Protein AF-0000000085146711 (afdb_homodimer)

Sequence (654 aa):
MSALVTLNNGLKMPLVGLGCWKIPTSTCAQQIYDAIKVGYRLFDGATDYGNEKEVGQGIKRAIDEGLVKREDLFIVSKLWNNFHHPDHVKLNLQRNLKDLGLDYVDLYYIHFPIAFKFVSPDERYPPGMYTGKEDEAKGILTEENVPLIDTYRAMEKLVDEGLIKSIGISNYNGGLVADTLRGCRIKPVALQIEHHPYLTQEKLLEYCKIHDVQVVAYSSFGPQSFVDCGQEMAKNTPPLFDHPTIKKIADKYEAVTTSQVLLRWATQRGVAIIPKSSKKERLLENLTIDQKVTLAEEDLREISALNQNLRFNDPWDWNNSKFPIFQMSALVTLNNGLKMPLVGLGCWKIPTSTCAQQIYDAIKVGYRLFDGATDYGNEKEVGQGIKRAIDEGLVKREDLFIVSKLWNNFHHPDHVKLNLQRNLKDLGLDYVDLYYIHFPIAFKFVSPDERYPPGMYTGKEDEAKGILTEENVPLIDTYRAMEKLVDEGLIKSIGISNYNGGLVADTLRGCRIKPVALQIEHHPYLTQEKLLEYCKIHDVQVVAYSSFGPQSFVDCGQEMAKNTPPLFDHPTIKKIADKYEAVTTSQVLLRWATQRGVAIIPKSSKKERLLENLTIDQKVTLAEEDLREISALNQNLRFNDPWDWNNSKFPIFQ

Solvent-accessible surface area (backbone atoms only — not comparable to full-atom values): 34133 Å² total; per-residue (Å²): 118,44,60,69,41,72,37,71,84,65,52,74,40,57,35,44,29,37,33,45,71,80,48,52,61,91,50,27,24,60,51,43,30,52,39,45,72,72,52,52,40,26,42,42,47,32,50,63,56,65,33,44,45,29,42,18,50,8,50,49,52,34,38,75,70,64,76,43,54,76,86,65,45,42,40,31,36,28,45,46,33,42,28,36,48,55,86,31,41,61,56,52,49,52,51,50,30,60,38,29,72,45,81,52,35,47,31,40,23,39,50,46,86,50,31,32,23,68,59,55,66,87,77,39,71,52,54,65,98,48,38,48,72,70,32,52,76,70,43,36,63,48,65,36,76,43,24,63,64,55,28,49,55,44,49,50,51,36,39,74,70,54,43,24,71,39,45,27,39,18,60,61,32,24,38,52,48,52,36,44,63,21,55,49,90,69,74,50,33,31,40,37,34,81,33,21,47,40,22,59,59,60,69,43,52,52,46,28,56,76,68,46,25,44,43,31,29,38,51,53,61,42,36,65,72,34,38,83,74,66,37,64,67,30,67,72,42,82,48,54,67,71,30,66,69,43,42,55,55,19,68,74,42,85,94,45,46,35,64,54,47,48,54,39,53,40,44,77,69,66,30,22,39,31,63,71,71,91,44,67,70,56,45,49,50,61,42,42,37,77,79,70,52,81,80,51,71,67,54,49,52,57,46,53,67,51,44,65,73,58,73,84,91,48,55,44,72,43,50,82,47,47,43,40,47,91,65,117,47,59,69,42,73,38,71,85,65,52,75,40,55,34,46,29,36,33,46,73,83,47,52,62,91,49,26,22,60,50,43,32,51,39,45,72,73,52,54,40,26,41,41,46,33,50,65,56,66,33,45,46,28,40,19,51,8,51,49,51,34,39,75,71,63,76,45,55,76,87,66,47,42,39,31,38,29,46,46,33,42,28,36,46,55,85,30,41,62,57,52,49,51,50,51,29,60,38,29,70,44,81,52,34,48,32,39,22,40,50,47,86,51,30,30,24,68,58,54,66,87,77,39,72,52,54,63,98,47,37,47,71,70,32,52,76,71,44,36,64,47,67,37,76,45,24,63,64,55,29,50,55,44,50,50,52,36,41,77,71,55,44,24,72,37,44,27,40,16,61,61,31,24,37,51,48,53,36,43,64,23,56,49,90,68,75,51,32,30,40,38,33,81,33,22,47,40,23,60,59,62,69,43,52,50,46,28,55,77,69,46,25,44,42,30,28,38,51,54,60,41,38,65,71,36,39,84,75,64,38,64,67,29,68,72,41,82,48,53,68,71,30,66,69,43,42,56,56,19,69,73,42,85,94,47,48,35,65,55,48,49,54,40,52,40,46,76,70,65,29,23,40,32,63,71,72,92,45,67,70,58,48,49,49,60,42,40,36,78,78,70,52,82,80,49,70,66,53,48,51,57,46,53,65,53,44,66,75,58,74,83,89,48,55,46,71,43,49,83,48,48,42,41,49,90,65

Organism: Naumovozyma dairenensis (strain ATCC 10597 / BCRC 20456 / CBS 421 / NBRC 0211 / NRRL Y-12639) (NCBI:txid1071378)

Secondary structure (DSSP, 8-state):
-PPEEE-TTS-EEESB-EE-TT--HHHHHHHHHHHHHHT--EEE--GGGS-HHHHHHHHHHHHHTTS--GGG-EEEEEE-GGG-SHHHHHHHHHHHHHHHT-S-BSEEEE-SS--BPP--TTT-SS--S-S-HHHHHHT---B-S--HHHHHHHHHHHHHTTSBS-EEEES--HHHHHHHHHH-SS---EEEEE-BTTB--HHHHHHHHHTTPEEEEE-TTTTHHHHTTT-HHHHTSPPGGG-HHHHHHHTTSTT--HHHHHHHHHHHTT-EE------HHHHHHHHTHHHH----HHHHHHHHTT-----SS-GGGSTT----TT-/-PPEEE-TTS-EEESB-EE-TT--HHHHHHHHHHHHHHT--EEE--GGGS-HHHHHHHHHHHHHTTS--GGG-EEEEEE-GGG-SHHHHHHHHHHHHHHHT-S-BSEEEE-SS--BPP--TTT-SS--S-S-HHHHHHT---B-S--HHHHHHHHHHHHHTTSBS-EEEES--HHHHHHHHHH-SS---EEEEE-BTTB--HHHHHHHHHTTPEEEEE-TTTTHHHHTTT-HHHHTSPPGGG-HHHHHHHHTSTT--HHHHHHHHHHHTT-EE------HHHHHHHHTHHHH----HHHHHHHHTT-----SS-GGGSTT----TT-

Nearest PDB structures (foldseek):
  2pd9-assembly1_A  TM=9.364E-01  e=1.260E-34  Homo sapiens
  2i17-assembly1_A  TM=9.364E-01  e=1.595E-34  Homo sapiens
  1eko-assembly1_A  TM=9.344E-01  e=1.692E-34  Sus scrofa
  3mc5-assembly1_A  TM=9.343E-01  e=2.271E-34  Homo sapiens
  1xgd-assembly1_A  TM=9.203E-01  e=3.039E-33  Homo sapiens

Radius of gyration: 26.97 Å; Cα contacts (8 Å, |Δi|>4): 1319; chains: 2; bounding box: 55×84×67 Å

Foldseek 3Di:
DADWDQFPVGDTDGLEAAECAPPDLVCSLVLLLLLLLLPHAEYAEEQQSQNLLSNLNNVVVCVVVPSDPPSSHQYEYEDEQLQLALVRLVVSLVVSCVSNVHQAHAEYEHAEQFHFHHDDVVRPTPQHQHRDDVQVVLLETHHDPHGNLNSQASVVVCCVVVRYVFYAYELFDQVRLVVNCVRDPGRHREYEYADELQAHNVVSVVVCVVVRHAYAHDPLFPLVVCVVVVDPVSVPDDGQQPDPLLVVQQVVFPPGGSVLLSLLLQVVSRYRYHYHDSDSVVSSCSSCSVVRDDGDPVSSVSSNVSHNNDDDPDCCPRSVHHDPRPD/DADWDQFPVGDTDGLEAAECAPPDLVCQLVLLLLLLQLPHAEYAEEQQSQNLLSNLNNVVVCVVVPSDDPSSHQYEYEDEQLQLALVRLVVSLVVSCVSNVHQAHAEYEHAEQFHFHHDDVVRPTPQHQHRDDVQVVLLETHHDPHGNLNSQASVVVCCVVVRYVFYAYELFDQVRLVVNCVRDPGRHREYEYADELQAHNVVSCVVCVVVRHAYAHDPLFPLVVCVVVVQPVSVPDDGQQPDPLLVVQQVVFPPGGSVLLSLLLQVVVRYRYHDHDSDSVVSSCSSCSVVRDDGDPVSSVSSNVSHNNDDDPDCCPRSVHHDPRPD

pLDDT: mean 96.96, std 3.61, range [75.5, 98.94]

Structure (mmCIF, N/CA/C/O backbone):
data_AF-0000000085146711-model_v1
#
loop_
_entity.id
_entity.type
_entity.pdbx_description
1 polymer 'NADP-dependent oxidoreductase domain-containing protein'
#
loop_
_atom_site.group_PDB
_atom_site.id
_atom_site.type_symbol
_atom_site.label_atom_id
_atom_site.label_alt_id
_atom_site.label_comp_id
_atom_site.label_asym_id
_atom_site.label_entity_id
_atom_site.label_seq_id
_atom_site.pdbx_PDB_ins_code
_atom_site.Cartn_x
_atom_site.Cartn_y
_atom_site.Cartn_z
_atom_site.occupancy
_atom_site.B_iso_or_equiv
_atom_site.auth_seq_id
_atom_site.auth_comp_id
_atom_site.auth_asym_id
_atom_site.auth_atom_id
_atom_site.pdbx_PDB_model_num
ATOM 1 N N . MET A 1 1 ? 11.766 -28.625 -21.297 1 75.56 1 MET A N 1
ATOM 2 C CA . MET A 1 1 ? 11.625 -28.156 -19.922 1 75.56 1 MET A CA 1
ATOM 3 C C . MET A 1 1 ? 11.688 -26.641 -19.859 1 75.56 1 MET A C 1
ATOM 5 O O . MET A 1 1 ? 12.32 -26 -20.688 1 75.56 1 MET A O 1
ATOM 9 N N . SER A 1 2 ? 10.828 -26.125 -18.953 1 83.5 2 SER A N 1
ATOM 10 C CA . SER A 1 2 ? 10.805 -24.688 -18.797 1 83.5 2 SER A CA 1
ATOM 11 C C . SER A 1 2 ? 12.094 -24.172 -18.172 1 83.5 2 SER A C 1
ATOM 13 O O . SER A 1 2 ? 12.773 -24.891 -17.453 1 83.5 2 SER A O 1
ATOM 15 N N . ALA A 1 3 ? 12.453 -22.969 -18.562 1 90.94 3 ALA A N 1
ATOM 16 C CA . ALA A 1 3 ? 13.602 -22.312 -17.922 1 90.94 3 ALA A CA 1
ATOM 17 C C . ALA A 1 3 ? 13.406 -22.219 -16.406 1 90.94 3 ALA A C 1
ATOM 19 O O . ALA A 1 3 ? 12.273 -22.125 -15.93 1 90.94 3 ALA A O 1
ATOM 20 N N . LEU A 1 4 ? 14.484 -22.359 -15.688 1 95.88 4 LEU A N 1
ATOM 21 C CA . LEU A 1 4 ? 14.453 -22.266 -14.234 1 95.88 4 LEU A CA 1
ATOM 22 C C . LEU A 1 4 ? 14.977 -20.891 -13.773 1 95.88 4 LEU A C 1
ATOM 24 O O . LEU A 1 4 ? 15.836 -20.312 -14.43 1 95.88 4 LEU A O 1
ATOM 28 N N . VAL A 1 5 ? 14.398 -20.422 -12.75 1 97.38 5 VAL A N 1
ATOM 29 C CA . VAL A 1 5 ? 14.938 -19.266 -12.055 1 97.38 5 VAL A CA 1
ATOM 30 C C . VAL A 1 5 ? 15.43 -19.672 -10.672 1 97.38 5 VAL A C 1
ATOM 32 O O . VAL A 1 5 ? 14.867 -20.578 -10.047 1 97.38 5 VAL A O 1
ATOM 35 N N . THR A 1 6 ? 16.469 -19.016 -10.258 1 98.5 6 THR A N 1
ATOM 36 C CA . THR A 1 6 ? 16.984 -19.234 -8.914 1 98.5 6 THR A CA 1
ATOM 37 C C . THR A 1 6 ? 16.391 -18.219 -7.938 1 98.5 6 THR A C 1
ATOM 39 O O . THR A 1 6 ? 16.547 -17.016 -8.117 1 98.5 6 THR A O 1
ATOM 42 N N . LEU A 1 7 ? 15.711 -18.703 -6.949 1 98.75 7 LEU A N 1
ATOM 43 C CA . LEU A 1 7 ? 15.102 -17.844 -5.945 1 98.75 7 LEU A CA 1
ATOM 44 C C . LEU A 1 7 ? 16.141 -17.359 -4.941 1 98.75 7 LEU A C 1
ATOM 46 O O . LEU A 1 7 ? 17.281 -17.812 -4.953 1 98.75 7 LEU A O 1
ATOM 50 N N . ASN A 1 8 ? 15.734 -16.375 -4.137 1 98.75 8 ASN A N 1
ATOM 51 C CA . ASN A 1 8 ? 16.703 -15.727 -3.254 1 98.75 8 ASN A CA 1
ATOM 52 C C . ASN A 1 8 ? 17.203 -16.672 -2.168 1 98.75 8 ASN A C 1
ATOM 54 O O . ASN A 1 8 ? 18.203 -16.406 -1.516 1 98.75 8 ASN A O 1
ATOM 58 N N . ASN A 1 9 ? 16.547 -17.859 -1.986 1 98.56 9 ASN A N 1
ATOM 59 C CA . ASN A 1 9 ? 17.031 -18.844 -1.024 1 98.56 9 ASN A CA 1
ATOM 60 C C . ASN A 1 9 ? 17.766 -19.984 -1.715 1 98.56 9 ASN A C 1
ATOM 62 O O . ASN A 1 9 ? 18.047 -21.016 -1.097 1 98.56 9 ASN A O 1
ATOM 66 N N . GLY A 1 10 ? 17.922 -19.891 -3.043 1 98.44 10 GLY A N 1
ATOM 67 C CA . GLY A 1 10 ? 18.719 -20.844 -3.785 1 98.44 10 GLY A CA 1
ATOM 68 C C . GLY A 1 10 ? 17.891 -21.906 -4.48 1 98.44 10 GLY A C 1
ATOM 69 O O . GLY A 1 10 ? 18.375 -22.609 -5.367 1 98.44 10 GLY A O 1
ATOM 70 N N . LEU A 1 11 ? 16.594 -22.031 -4.125 1 98.31 11 LEU A N 1
ATOM 71 C CA . LEU A 1 11 ? 15.719 -23 -4.777 1 98.31 11 LEU A CA 1
ATOM 72 C C . LEU A 1 11 ? 15.508 -22.641 -6.246 1 98.31 11 LEU A C 1
ATOM 74 O O . LEU A 1 11 ? 15.461 -21.453 -6.602 1 98.31 11 LEU A O 1
ATOM 78 N N . LYS A 1 12 ? 15.406 -23.656 -7.062 1 98.25 12 LYS A N 1
ATOM 79 C CA . LYS A 1 12 ? 15.109 -23.484 -8.484 1 98.25 12 LYS A CA 1
ATOM 80 C C . LYS A 1 12 ? 13.617 -23.609 -8.758 1 98.25 12 LYS A C 1
ATOM 82 O O . LYS A 1 12 ? 12.984 -24.578 -8.32 1 98.25 12 LYS A O 1
ATOM 87 N N . MET A 1 13 ? 13.086 -22.641 -9.359 1 98.5 13 MET A N 1
ATOM 88 C CA . MET A 1 13 ? 11.664 -22.625 -9.688 1 98.5 13 MET A CA 1
ATOM 89 C C . MET A 1 13 ? 11.445 -22.516 -11.188 1 98.5 13 MET A C 1
ATOM 91 O O . MET A 1 13 ? 12.078 -21.688 -11.859 1 98.5 13 MET A O 1
ATOM 95 N N . PRO A 1 14 ? 10.625 -23.422 -11.758 1 97.94 14 PRO A N 1
ATOM 96 C CA . PRO A 1 14 ? 10.297 -23.234 -13.172 1 97.94 14 PRO A CA 1
ATOM 97 C C . PRO A 1 14 ? 9.641 -21.891 -13.461 1 97.94 14 PRO A C 1
ATOM 99 O O . PRO A 1 14 ? 8.828 -21.422 -12.672 1 97.94 14 PRO A O 1
ATOM 102 N N . LEU A 1 15 ? 9.938 -21.297 -14.57 1 97.81 15 LEU A N 1
ATOM 103 C CA . LEU A 1 15 ? 9.375 -20.016 -14.992 1 97.81 15 LEU A CA 1
ATOM 104 C C . LEU A 1 15 ? 7.938 -20.203 -15.469 1 97.81 15 LEU A C 1
ATOM 106 O O . LEU A 1 15 ? 7.152 -19.25 -15.445 1 97.81 15 LEU A O 1
ATOM 110 N N . VAL A 1 16 ? 7.645 -21.375 -15.953 1 98.19 16 VAL A N 1
ATOM 111 C CA . VAL A 1 16 ? 6.301 -21.703 -16.422 1 98.19 16 VAL A CA 1
ATOM 112 C C . VAL A 1 16 ? 5.707 -22.812 -15.555 1 98.19 16 VAL A C 1
ATOM 114 O O . VAL A 1 16 ? 6.305 -23.875 -15.414 1 98.19 16 VAL A O 1
ATOM 117 N N . GLY A 1 17 ? 4.645 -22.516 -14.922 1 98.31 17 GLY A N 1
ATOM 118 C CA . GLY A 1 17 ? 3.891 -23.5 -14.148 1 98.3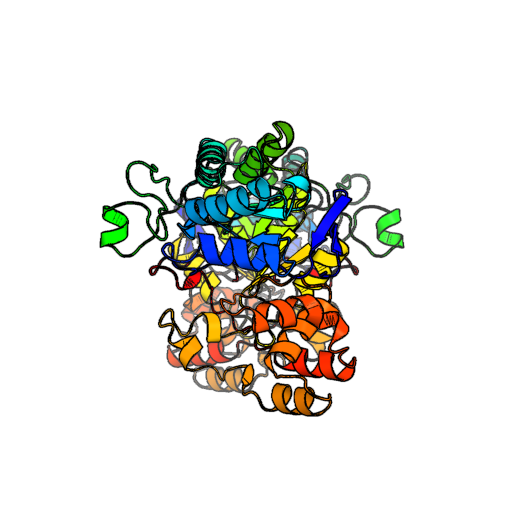1 17 GLY A CA 1
ATOM 119 C C . GLY A 1 17 ? 2.449 -23.641 -14.602 1 98.31 17 GLY A C 1
ATOM 120 O O . GLY A 1 17 ? 2.039 -23 -15.586 1 98.31 17 GLY A O 1
ATOM 121 N N . LEU A 1 18 ? 1.764 -24.562 -13.984 1 98.25 18 LEU A N 1
ATOM 122 C CA . LEU A 1 18 ? 0.341 -24.766 -14.234 1 98.25 18 LEU A CA 1
ATOM 123 C C . LEU A 1 18 ? -0.496 -24.234 -13.078 1 98.25 18 LEU A C 1
ATOM 125 O O . LEU A 1 18 ? -0.354 -24.703 -11.945 1 98.25 18 LEU A O 1
ATOM 129 N N . GLY A 1 19 ? -1.322 -23.25 -13.352 1 98.06 19 GLY A N 1
ATOM 130 C CA . GLY A 1 19 ? -2.293 -22.797 -12.359 1 98.06 19 GLY A CA 1
ATOM 131 C C . GLY A 1 19 ? -3.463 -23.75 -12.195 1 98.06 19 GLY A C 1
ATOM 132 O O . GLY A 1 19 ? -4.059 -24.172 -13.188 1 98.06 19 GLY A O 1
ATOM 133 N N . CYS A 1 20 ? -3.811 -23.984 -10.977 1 98.12 20 CYS A N 1
ATOM 134 C CA . CYS A 1 20 ? -4.832 -25 -10.734 1 98.12 20 CYS A CA 1
ATOM 135 C C . CYS A 1 20 ? -6.188 -24.344 -10.477 1 98.12 20 CYS A C 1
ATOM 137 O O . CYS A 1 20 ? -7.191 -25.047 -10.305 1 98.12 20 CYS A O 1
ATOM 139 N N . TRP A 1 21 ? -6.234 -22.984 -10.453 1 95.75 21 TRP A N 1
ATOM 140 C CA . TRP A 1 21 ? -7.484 -22.281 -10.211 1 95.75 21 TRP A CA 1
ATOM 141 C C . TRP A 1 21 ? -8.547 -22.672 -11.227 1 95.75 21 TRP A C 1
ATOM 143 O O . TRP A 1 21 ? -8.289 -22.672 -12.438 1 95.75 21 TRP A O 1
ATOM 153 N N . LYS A 1 22 ? -9.68 -23.172 -10.836 1 92.62 22 LYS A N 1
ATOM 154 C CA . LYS A 1 22 ? -10.875 -23.453 -11.617 1 92.62 22 LYS A CA 1
ATOM 155 C C . LYS A 1 22 ? -10.734 -24.781 -12.359 1 92.62 22 LYS A C 1
ATOM 157 O O . LYS A 1 22 ? -11.531 -25.078 -13.258 1 92.62 22 LYS A O 1
ATOM 162 N N . ILE A 1 23 ? -9.688 -25.547 -12.094 1 95.94 23 ILE A N 1
ATOM 163 C CA . ILE A 1 23 ? -9.688 -26.906 -12.609 1 95.94 23 ILE A CA 1
ATOM 164 C C . ILE A 1 23 ? -10.734 -27.734 -11.875 1 95.94 23 ILE A C 1
ATOM 166 O O . ILE A 1 23 ? -10.688 -27.859 -10.648 1 95.94 23 ILE A O 1
ATOM 170 N N . PRO A 1 24 ? -11.672 -28.297 -12.648 1 96.56 24 PRO A N 1
ATOM 171 C CA . PRO A 1 24 ? -12.727 -29.062 -11.984 1 96.56 24 PRO A CA 1
ATOM 172 C C . PRO A 1 24 ? -12.188 -30.281 -11.242 1 96.56 24 PRO A C 1
ATOM 174 O O . PRO A 1 24 ? -11.273 -30.953 -11.734 1 96.56 24 PRO A O 1
ATOM 177 N N . THR A 1 25 ? -12.758 -30.562 -10.07 1 97.69 25 THR A N 1
ATOM 178 C CA . THR A 1 25 ? -12.305 -31.688 -9.242 1 97.69 25 THR A CA 1
ATOM 179 C C . THR A 1 25 ? -12.445 -33 -10 1 97.69 25 THR A C 1
ATOM 181 O O . THR A 1 25 ? -11.648 -33.906 -9.812 1 97.69 25 THR A O 1
ATOM 184 N N . SER A 1 26 ? -13.391 -33.062 -10.867 1 97.88 26 SER A N 1
ATOM 185 C CA . SER A 1 26 ? -13.68 -34.312 -11.586 1 97.88 26 SER A CA 1
ATOM 186 C C . SER A 1 26 ? -12.562 -34.656 -12.555 1 97.88 26 SER A C 1
ATOM 188 O O . SER A 1 26 ? -12.336 -35.812 -12.867 1 97.88 26 SER A O 1
ATOM 190 N N . THR A 1 27 ? -11.773 -33.656 -13 1 97.5 27 THR A N 1
ATOM 191 C CA . THR A 1 27 ? -10.758 -33.938 -14.016 1 97.5 27 THR A CA 1
ATOM 192 C C . THR A 1 27 ? -9.375 -33.562 -13.492 1 97.5 27 THR A C 1
ATOM 194 O O . THR A 1 27 ? -8.367 -33.844 -14.148 1 97.5 27 THR A O 1
ATOM 197 N N . CYS A 1 28 ? -9.289 -33 -12.344 1 98.06 28 CYS A N 1
ATOM 198 C CA . CYS A 1 28 ? -8.078 -32.375 -11.844 1 98.06 28 CYS A CA 1
ATOM 199 C C . CYS A 1 28 ? -6.945 -33.375 -11.711 1 98.06 28 CYS A C 1
ATOM 201 O O . CYS A 1 28 ? -5.836 -33.156 -12.18 1 98.06 28 CYS A O 1
ATOM 203 N N . ALA A 1 29 ? -7.219 -34.531 -11.094 1 98.56 29 ALA A N 1
ATOM 204 C CA . ALA A 1 29 ? -6.172 -35.531 -10.898 1 98.56 29 ALA A CA 1
ATOM 205 C C . ALA A 1 29 ? -5.551 -35.938 -12.227 1 98.56 29 ALA A C 1
ATOM 207 O O . ALA A 1 29 ? -4.324 -36 -12.352 1 98.56 29 ALA A O 1
ATOM 208 N N . GLN A 1 30 ? -6.406 -36.188 -13.188 1 98.06 30 GLN A N 1
ATOM 209 C CA . GLN A 1 30 ? -5.93 -36.594 -14.508 1 98.06 30 GLN A CA 1
ATOM 210 C C . GLN A 1 30 ? -5.148 -35.5 -15.18 1 98.06 30 GLN A C 1
ATOM 212 O O . GLN A 1 30 ? -4.117 -35.719 -15.812 1 98.06 30 GLN A O 1
ATOM 217 N N . GLN A 1 31 ? -5.629 -34.25 -15.055 1 97.56 31 GLN A N 1
ATOM 218 C CA . GLN A 1 31 ? -4.969 -33.125 -15.68 1 97.56 31 GLN A CA 1
ATOM 219 C C . GLN A 1 31 ? -3.572 -32.906 -15.102 1 97.56 31 GLN A C 1
ATOM 221 O O . GLN A 1 31 ? -2.625 -32.625 -15.836 1 97.56 31 GLN A O 1
ATOM 226 N N . ILE A 1 32 ? -3.471 -33.062 -13.781 1 98.44 32 ILE A N 1
ATOM 227 C CA . ILE A 1 32 ? -2.176 -32.938 -13.117 1 98.44 32 ILE A CA 1
ATOM 228 C C . ILE A 1 32 ? -1.234 -34.031 -13.609 1 98.44 32 ILE A C 1
ATOM 230 O O . ILE A 1 32 ? -0.091 -33.75 -13.977 1 98.44 32 ILE A O 1
ATOM 234 N N . TYR A 1 33 ? -1.729 -35.25 -13.633 1 98 33 TYR A N 1
ATOM 235 C CA . TYR A 1 33 ? -0.949 -36.375 -14.102 1 98 33 TYR A CA 1
ATOM 236 C C . TYR A 1 33 ? -0.459 -36.156 -15.523 1 98 33 TYR A C 1
ATOM 238 O O . TYR A 1 33 ? 0.723 -36.344 -15.82 1 98 33 TYR A O 1
ATOM 246 N N . ASP A 1 34 ? -1.358 -35.719 -16.406 1 97.44 34 ASP A N 1
ATOM 247 C CA . ASP A 1 34 ? -1.023 -35.469 -17.797 1 97.44 34 ASP A CA 1
ATOM 248 C C . ASP A 1 34 ? 0.007 -34.344 -17.938 1 97.44 34 ASP A C 1
ATOM 250 O O . ASP A 1 34 ? 0.906 -34.438 -18.781 1 97.44 34 ASP A O 1
ATOM 254 N N . ALA A 1 35 ? -0.159 -33.281 -17.156 1 97.94 35 ALA A N 1
ATOM 255 C CA . ALA A 1 35 ? 0.786 -32.188 -17.188 1 97.94 35 ALA A CA 1
ATOM 256 C C . ALA A 1 35 ? 2.186 -32.625 -16.797 1 97.94 35 ALA A C 1
ATOM 258 O O . ALA A 1 35 ? 3.176 -32.25 -17.406 1 97.94 35 ALA A O 1
ATOM 259 N N . ILE A 1 36 ? 2.248 -33.469 -15.75 1 98 36 ILE A N 1
ATOM 260 C CA . ILE A 1 36 ? 3.535 -34 -15.32 1 98 36 ILE A CA 1
ATOM 261 C C . ILE A 1 36 ? 4.156 -34.812 -16.453 1 98 36 ILE A C 1
ATOM 263 O O . ILE A 1 36 ? 5.348 -34.688 -16.734 1 98 36 ILE A O 1
ATOM 267 N N . LYS A 1 37 ? 3.354 -35.594 -17.109 1 96.69 37 LYS A N 1
ATOM 268 C CA . LYS A 1 37 ? 3.82 -36.438 -18.219 1 96.69 37 LYS A CA 1
ATOM 269 C C . LYS A 1 37 ? 4.371 -35.562 -19.359 1 96.69 37 LYS A C 1
ATOM 271 O O . LYS A 1 37 ? 5.355 -35.938 -20 1 96.69 37 LYS A O 1
ATOM 276 N N . VAL A 1 38 ? 3.744 -34.469 -19.578 1 95.62 38 VAL A N 1
ATOM 277 C CA . VAL A 1 38 ? 4.133 -33.562 -20.656 1 95.62 38 VAL A CA 1
ATOM 278 C C . VAL A 1 38 ? 5.445 -32.875 -20.297 1 95.62 38 VAL A C 1
ATOM 280 O O . VAL A 1 38 ? 6.207 -32.469 -21.172 1 95.62 38 VAL A O 1
ATOM 283 N N . GLY A 1 39 ? 5.695 -32.656 -18.953 1 96.69 39 GLY A N 1
ATOM 284 C CA . GLY A 1 39 ? 6.973 -32.094 -18.578 1 96.69 39 GLY A CA 1
ATOM 285 C C . GLY A 1 39 ? 6.836 -30.984 -17.531 1 96.69 39 GLY A C 1
ATOM 286 O O . GLY A 1 39 ? 7.84 -30.469 -17.031 1 96.69 39 GLY A O 1
ATOM 287 N N . TYR A 1 40 ? 5.586 -30.641 -17.156 1 98.12 40 TYR A N 1
ATOM 288 C CA . TYR A 1 40 ? 5.387 -29.625 -16.125 1 98.12 40 TYR A CA 1
ATOM 289 C C . TYR A 1 40 ? 5.973 -30.094 -14.789 1 98.12 40 TYR A C 1
ATOM 291 O O . TYR A 1 40 ? 5.871 -31.266 -14.422 1 98.12 40 TYR A O 1
ATOM 299 N N . ARG A 1 41 ? 6.516 -29.094 -14.078 1 98.56 41 ARG A N 1
ATOM 300 C CA . ARG A 1 41 ? 7.121 -29.438 -12.797 1 98.56 41 ARG A CA 1
ATOM 301 C C . ARG A 1 41 ? 6.688 -28.453 -11.711 1 98.56 41 ARG A C 1
ATOM 303 O O . ARG A 1 41 ? 7.043 -28.609 -10.539 1 98.56 41 ARG A O 1
ATOM 310 N N . LEU A 1 42 ? 5.992 -27.375 -12.008 1 98.75 42 LEU A N 1
ATOM 311 C CA . LEU A 1 42 ? 5.441 -26.438 -11.039 1 98.75 42 LEU A CA 1
ATOM 312 C C . LEU A 1 42 ? 3.92 -26.422 -11.094 1 98.75 42 LEU A C 1
ATOM 314 O O . LEU A 1 42 ? 3.334 -26.266 -12.164 1 98.75 42 LEU A O 1
ATOM 318 N N . PHE A 1 43 ? 3.285 -26.625 -10.008 1 98.88 43 PHE A N 1
ATOM 319 C CA . PHE A 1 43 ? 1.832 -26.609 -9.875 1 98.88 43 PHE A CA 1
ATOM 320 C C . PHE A 1 43 ? 1.394 -25.625 -8.805 1 98.88 43 PHE A C 1
ATOM 322 O O . PHE A 1 43 ? 1.778 -25.75 -7.641 1 98.88 43 PHE A O 1
ATOM 329 N N . ASP A 1 44 ? 0.596 -24.641 -9.219 1 98.88 44 ASP A N 1
ATOM 330 C CA . ASP A 1 44 ? 0.165 -23.562 -8.352 1 98.88 44 ASP A CA 1
ATOM 331 C C . ASP A 1 44 ? -1.242 -23.797 -7.812 1 98.88 44 ASP A C 1
ATOM 333 O O . ASP A 1 44 ? -2.229 -23.594 -8.523 1 98.88 44 ASP A O 1
ATOM 337 N N . GLY A 1 45 ? -1.328 -24.234 -6.613 1 98.75 45 GLY A N 1
ATOM 338 C CA . GLY A 1 45 ? -2.604 -24.469 -5.957 1 98.75 45 GLY A CA 1
ATOM 339 C C . GLY A 1 45 ? -2.887 -23.484 -4.828 1 98.75 45 GLY A C 1
ATOM 340 O O . GLY A 1 45 ? -2.135 -22.531 -4.625 1 98.75 45 GLY A O 1
ATOM 341 N N . ALA A 1 46 ? -4.027 -23.688 -4.195 1 98.75 46 ALA A N 1
ATOM 342 C CA . ALA A 1 46 ? -4.438 -22.875 -3.057 1 98.75 46 ALA A CA 1
ATOM 343 C C . ALA A 1 46 ? -5.559 -23.547 -2.271 1 98.75 46 ALA A C 1
ATOM 345 O O . ALA A 1 46 ? -6.328 -24.344 -2.826 1 98.75 46 ALA A O 1
ATOM 346 N N . THR A 1 47 ? -5.609 -23.188 -0.976 1 98.19 47 THR A N 1
ATOM 347 C CA . THR A 1 47 ? -6.734 -23.594 -0.143 1 98.19 47 THR A CA 1
ATOM 348 C C . THR A 1 47 ? -8.062 -23.25 -0.822 1 98.19 47 THR A C 1
ATOM 350 O O . THR A 1 47 ? -8.938 -24.109 -0.939 1 98.19 47 THR A O 1
ATOM 353 N N . ASP A 1 48 ? -8.18 -22.109 -1.33 1 97.69 48 ASP A N 1
ATOM 354 C CA . ASP A 1 48 ? -9.445 -21.547 -1.797 1 97.69 48 ASP A CA 1
ATOM 355 C C . ASP A 1 48 ? -9.883 -22.203 -3.111 1 97.69 48 ASP A C 1
ATOM 357 O O . ASP A 1 48 ? -11.023 -22.047 -3.539 1 97.69 48 ASP A O 1
ATOM 361 N N . TYR A 1 49 ? -8.945 -22.891 -3.791 1 97.44 49 TYR A N 1
ATOM 362 C CA . TYR A 1 49 ? -9.289 -23.484 -5.074 1 97.44 49 TYR A CA 1
ATOM 363 C C . TYR A 1 49 ? -10.164 -24.719 -4.883 1 97.44 49 TYR A C 1
ATOM 365 O O . TYR A 1 49 ? -10.883 -25.125 -5.801 1 97.44 49 TYR A O 1
ATOM 373 N N . GLY A 1 50 ? -9.977 -25.453 -3.746 1 97.5 50 GLY A N 1
ATOM 374 C CA . GLY A 1 50 ? -10.859 -26.547 -3.383 1 97.5 50 GLY A CA 1
ATOM 375 C C . GLY A 1 50 ? -10.539 -27.828 -4.121 1 97.5 50 GLY A C 1
ATOM 376 O O . GLY A 1 50 ? -11.352 -28.766 -4.148 1 97.5 50 GLY A O 1
ATOM 377 N N . ASN A 1 51 ? -9.383 -27.891 -4.785 1 98.44 51 ASN A N 1
ATOM 378 C CA . ASN A 1 51 ? -9.094 -29.094 -5.574 1 98.44 51 ASN A CA 1
ATOM 379 C C . ASN A 1 51 ? -7.734 -29.688 -5.215 1 98.44 51 ASN A C 1
ATOM 381 O O . ASN A 1 51 ? -7.145 -30.422 -6.004 1 98.44 51 ASN A O 1
ATOM 385 N N . GLU A 1 52 ? -7.184 -29.344 -4.043 1 98.62 52 GLU A N 1
ATOM 386 C CA . GLU A 1 52 ? -5.84 -29.781 -3.686 1 98.62 52 GLU A CA 1
ATOM 387 C C . GLU A 1 52 ? -5.797 -31.297 -3.463 1 98.62 52 GLU A C 1
ATOM 389 O O . GLU A 1 52 ? -4.773 -31.938 -3.709 1 98.62 52 GLU A O 1
ATOM 394 N N . LYS A 1 53 ? -6.93 -31.922 -3.012 1 98.69 53 LYS A N 1
ATOM 395 C CA . LYS A 1 53 ? -6.984 -33.375 -2.896 1 98.69 53 LYS A CA 1
ATOM 396 C C . LYS A 1 53 ? -6.703 -34.031 -4.238 1 98.69 53 LYS A C 1
ATOM 398 O O . LYS A 1 53 ? -5.887 -34.969 -4.316 1 98.69 53 LYS A O 1
ATOM 403 N N . GLU A 1 54 ? -7.383 -33.562 -5.238 1 98.81 54 GLU A N 1
ATOM 404 C CA . GLU A 1 54 ? -7.242 -34.125 -6.578 1 98.81 54 GLU A CA 1
ATOM 405 C C . GLU A 1 54 ? -5.871 -33.812 -7.164 1 98.81 54 GLU A C 1
ATOM 407 O O . GLU A 1 54 ? -5.297 -34.625 -7.895 1 98.81 54 GLU A O 1
ATOM 412 N N . VAL A 1 55 ? -5.324 -32.594 -6.898 1 98.88 55 VAL A N 1
ATOM 413 C CA . VAL A 1 55 ? -3.953 -32.281 -7.289 1 98.88 55 VAL A CA 1
ATOM 414 C C . VAL A 1 55 ? -3 -33.344 -6.703 1 98.88 55 VAL A C 1
ATOM 416 O O . VAL A 1 55 ? -2.168 -33.906 -7.418 1 98.88 55 VAL A O 1
ATOM 419 N N . GLY A 1 56 ? -3.158 -33.594 -5.41 1 98.88 56 GLY A N 1
ATOM 420 C CA . GLY A 1 56 ? -2.338 -34.594 -4.742 1 98.88 56 GLY A CA 1
ATOM 421 C C . GLY A 1 56 ? -2.449 -35.969 -5.367 1 98.88 56 GLY A C 1
ATOM 422 O O . GLY A 1 56 ? -1.449 -36.656 -5.504 1 98.88 56 GLY A O 1
ATOM 423 N N . GLN A 1 57 ? -3.648 -36.344 -5.727 1 98.88 57 GLN A N 1
ATOM 424 C CA . GLN A 1 57 ? -3.879 -37.625 -6.355 1 98.88 57 GLN A CA 1
ATOM 425 C C . GLN A 1 57 ? -3.121 -37.75 -7.676 1 98.88 57 GLN A C 1
ATOM 427 O O . GLN A 1 57 ? -2.541 -38.781 -7.973 1 98.88 57 GLN A O 1
ATOM 432 N N . GLY A 1 58 ? -3.164 -36.656 -8.461 1 98.81 58 GLY A N 1
ATOM 433 C CA . GLY A 1 58 ? -2.414 -36.656 -9.703 1 98.81 58 GLY A CA 1
ATOM 434 C C . GLY A 1 58 ? -0.916 -36.781 -9.5 1 98.81 58 GLY A C 1
ATOM 435 O O . GLY A 1 58 ? -0.242 -37.531 -10.211 1 98.81 58 GLY A O 1
ATOM 436 N N . ILE A 1 59 ? -0.404 -36.094 -8.516 1 98.88 59 ILE A N 1
ATOM 437 C CA . ILE A 1 59 ? 1.014 -36.125 -8.18 1 98.88 59 ILE A CA 1
ATOM 438 C C . ILE A 1 59 ? 1.411 -37.531 -7.727 1 98.88 59 ILE A C 1
ATOM 440 O O . ILE A 1 59 ? 2.404 -38.094 -8.203 1 98.88 59 ILE A O 1
ATOM 444 N N . LYS A 1 60 ? 0.606 -38.094 -6.809 1 98.81 60 LYS A N 1
ATOM 445 C CA . LYS A 1 60 ? 0.892 -39.438 -6.281 1 98.81 60 LYS A CA 1
ATOM 446 C C . LYS A 1 60 ? 0.968 -40.469 -7.402 1 98.81 60 LYS A C 1
ATOM 448 O O . LYS A 1 60 ? 1.871 -41.281 -7.418 1 98.81 60 LYS A O 1
ATOM 453 N N . ARG A 1 61 ? 0.021 -40.375 -8.281 1 98.81 61 ARG A N 1
ATOM 454 C CA . ARG A 1 61 ? 0.004 -41.312 -9.398 1 98.81 61 ARG A CA 1
ATOM 455 C C . ARG A 1 61 ? 1.284 -41.219 -10.219 1 98.81 61 ARG A C 1
ATOM 457 O O . ARG A 1 61 ? 1.883 -42.219 -10.586 1 98.81 61 ARG A O 1
ATOM 464 N N . ALA A 1 62 ? 1.688 -40 -10.547 1 98.75 62 ALA A N 1
ATOM 465 C CA . ALA A 1 62 ? 2.895 -39.75 -11.336 1 98.75 62 ALA A CA 1
ATOM 466 C C . ALA A 1 62 ? 4.133 -40.312 -10.617 1 98.75 62 ALA A C 1
ATOM 468 O O . ALA A 1 62 ? 5.027 -40.875 -11.25 1 98.75 62 ALA A O 1
ATOM 469 N N . ILE A 1 63 ? 4.176 -40.094 -9.312 1 98.75 63 ILE A N 1
ATOM 470 C CA . ILE A 1 63 ? 5.301 -40.562 -8.523 1 98.75 63 ILE A CA 1
ATOM 471 C C . ILE A 1 63 ? 5.289 -42.094 -8.477 1 98.75 63 ILE A C 1
ATOM 473 O O . ILE A 1 63 ? 6.32 -42.75 -8.695 1 98.75 63 ILE A O 1
ATOM 477 N N . ASP A 1 64 ? 4.125 -42.656 -8.219 1 98.62 64 ASP A N 1
ATOM 478 C CA . ASP A 1 64 ? 3.98 -44.125 -8.125 1 98.62 64 ASP A CA 1
ATOM 479 C C . ASP A 1 64 ? 4.402 -44.781 -9.43 1 98.62 64 ASP A C 1
ATOM 481 O O . ASP A 1 64 ? 4.957 -45.906 -9.414 1 98.62 64 ASP A O 1
ATOM 485 N N . GLU A 1 65 ? 4.145 -44.156 -10.492 1 98.5 65 GLU A N 1
ATOM 486 C CA . GLU A 1 65 ? 4.457 -44.75 -11.805 1 98.5 65 GLU A CA 1
ATOM 487 C C . GLU A 1 65 ? 5.891 -44.438 -12.211 1 98.5 65 GLU A C 1
ATOM 489 O O . GLU A 1 65 ? 6.324 -44.781 -13.305 1 98.5 65 GLU A O 1
ATOM 494 N N . GLY A 1 66 ? 6.566 -43.719 -11.422 1 98.38 66 GLY A N 1
ATOM 495 C CA . GLY A 1 66 ? 7.988 -43.469 -11.633 1 98.38 66 GLY A CA 1
ATOM 496 C C . GLY A 1 66 ? 8.258 -42.375 -12.633 1 98.38 66 GLY A C 1
ATOM 497 O O . GLY A 1 66 ? 9.375 -42.25 -13.148 1 98.38 66 GLY A O 1
ATOM 498 N N . LEU A 1 67 ? 7.266 -41.531 -12.93 1 98.12 67 LEU A N 1
ATOM 499 C CA . LEU A 1 67 ? 7.457 -40.406 -13.859 1 98.12 67 LEU A CA 1
ATOM 500 C C . LEU A 1 67 ? 8.328 -39.312 -13.234 1 98.12 67 LEU A C 1
ATOM 502 O O . LEU A 1 67 ? 9.086 -38.656 -13.945 1 98.12 67 LEU A O 1
ATOM 506 N N . VAL A 1 68 ? 8.188 -39.125 -11.961 1 98.38 68 VAL A N 1
ATOM 507 C CA . VAL A 1 68 ? 8.922 -38.094 -11.211 1 98.38 68 VAL A CA 1
ATOM 508 C C . VAL A 1 68 ? 9.102 -38.562 -9.766 1 98.38 68 VAL A C 1
ATOM 510 O O . VAL A 1 68 ? 8.453 -39.5 -9.32 1 98.38 68 VAL A O 1
ATOM 513 N N . LYS A 1 69 ? 10.031 -37.938 -9.148 1 98.56 69 LYS A N 1
ATOM 514 C CA . LYS A 1 69 ? 10.133 -37.969 -7.695 1 98.56 69 LYS A CA 1
ATOM 515 C C . LYS A 1 69 ? 9.547 -36.688 -7.082 1 98.56 69 LYS A C 1
ATOM 517 O O . LYS A 1 69 ? 9.367 -35.688 -7.773 1 98.56 69 LYS A O 1
ATOM 522 N N . ARG A 1 70 ? 9.234 -36.781 -5.797 1 98.56 70 ARG A N 1
ATOM 523 C CA . ARG A 1 70 ? 8.664 -35.594 -5.133 1 98.56 70 ARG A CA 1
ATOM 524 C C . ARG A 1 70 ? 9.562 -34.375 -5.316 1 98.56 70 ARG A C 1
ATOM 526 O O . ARG A 1 70 ? 9.07 -33.281 -5.578 1 98.56 70 ARG A O 1
ATOM 533 N N . GLU A 1 71 ? 10.875 -34.531 -5.238 1 98.19 71 GLU A N 1
ATOM 534 C CA . GLU A 1 71 ? 11.836 -33.438 -5.258 1 98.19 71 GLU A CA 1
ATOM 535 C C . GLU A 1 71 ? 11.969 -32.844 -6.656 1 98.19 71 GLU A C 1
ATOM 537 O O . GLU A 1 71 ? 12.562 -31.766 -6.828 1 98.19 71 GLU A O 1
ATOM 542 N N . ASP A 1 72 ? 11.43 -33.562 -7.625 1 98.06 72 ASP A N 1
ATOM 543 C CA . ASP A 1 72 ? 11.438 -33.031 -8.992 1 98.06 72 ASP A CA 1
ATOM 544 C C . ASP A 1 72 ? 10.359 -31.969 -9.188 1 98.06 72 ASP A C 1
ATOM 546 O O . ASP A 1 72 ? 10.367 -31.25 -10.18 1 98.06 72 ASP A O 1
ATOM 550 N N . LEU A 1 73 ? 9.398 -31.922 -8.242 1 98.69 73 LEU A N 1
ATOM 551 C CA . LEU A 1 73 ? 8.227 -31.062 -8.383 1 98.69 73 LEU A CA 1
ATOM 552 C C . LEU A 1 73 ? 8.336 -29.844 -7.473 1 98.69 73 LEU A C 1
ATOM 554 O O . LEU A 1 73 ? 8.875 -29.938 -6.367 1 98.69 73 LEU A O 1
ATOM 558 N N . PHE A 1 74 ? 7.91 -28.703 -7.969 1 98.81 74 PHE A N 1
ATOM 559 C CA . PHE A 1 74 ? 7.738 -27.469 -7.211 1 98.81 74 PHE A CA 1
ATOM 560 C C . PHE A 1 74 ? 6.27 -27.219 -6.898 1 98.81 74 PHE A C 1
ATOM 562 O O . PHE A 1 74 ? 5.52 -26.734 -7.754 1 98.81 74 PHE A O 1
ATOM 569 N N . ILE A 1 75 ? 5.828 -27.562 -5.719 1 98.94 75 ILE A N 1
ATOM 570 C CA . ILE A 1 75 ? 4.418 -27.516 -5.355 1 98.94 75 ILE A CA 1
ATOM 571 C C . ILE A 1 75 ? 4.125 -26.25 -4.555 1 98.94 75 ILE A C 1
ATOM 573 O O . ILE A 1 75 ? 4.82 -25.953 -3.576 1 98.94 75 ILE A O 1
ATOM 577 N N . VAL A 1 76 ? 3.146 -25.5 -5.027 1 98.94 76 VAL A N 1
ATOM 578 C CA . VAL A 1 76 ? 2.742 -24.234 -4.422 1 98.94 76 VAL A CA 1
ATOM 579 C C . VAL A 1 76 ? 1.366 -24.391 -3.779 1 98.94 76 VAL A C 1
ATOM 581 O O . VAL A 1 76 ? 0.466 -25 -4.359 1 98.94 76 VAL A O 1
ATOM 584 N N . SER A 1 77 ? 1.178 -23.922 -2.623 1 98.88 77 SER A N 1
ATOM 585 C CA . SER A 1 77 ? -0.14 -23.688 -2.037 1 98.88 77 SER A CA 1
ATOM 586 C C . SER A 1 77 ? -0.232 -22.312 -1.409 1 98.88 77 SER A C 1
ATOM 588 O O . SER A 1 77 ? 0.683 -21.484 -1.549 1 98.88 77 SER A O 1
ATOM 590 N N . LYS A 1 78 ? -1.432 -21.969 -0.853 1 98.88 78 LYS A N 1
ATOM 591 C CA . LYS A 1 78 ? -1.645 -20.625 -0.329 1 98.88 78 LYS A CA 1
ATOM 592 C C . LYS A 1 78 ? -2.488 -20.656 0.942 1 98.88 78 LYS A C 1
ATOM 594 O O . LYS A 1 78 ? -3.447 -21.422 1.038 1 98.88 78 LYS A O 1
ATOM 599 N N . LEU A 1 79 ? -2.043 -19.828 1.832 1 98.88 79 LEU A N 1
ATOM 600 C CA . LEU A 1 79 ? -2.809 -19.547 3.037 1 98.88 79 LEU A CA 1
ATOM 601 C C . LEU A 1 79 ? -3.99 -18.641 2.725 1 98.88 79 LEU A C 1
ATOM 603 O O . LEU A 1 79 ? -3.803 -17.484 2.342 1 98.88 79 LEU A O 1
ATOM 607 N N . TRP A 1 80 ? -5.195 -19.188 2.908 1 98.75 80 TRP A N 1
ATOM 608 C CA . TRP A 1 80 ? -6.375 -18.375 2.646 1 98.75 80 TRP A CA 1
ATOM 609 C C . TRP A 1 80 ? -6.602 -17.375 3.768 1 98.75 80 TRP A C 1
ATOM 611 O O . TRP A 1 80 ? -6.078 -17.531 4.871 1 98.75 80 TRP A O 1
ATOM 621 N N . ASN A 1 81 ? -7.414 -16.438 3.557 1 98.75 81 ASN A N 1
ATOM 622 C CA . ASN A 1 81 ? -7.523 -15.211 4.348 1 98.75 81 ASN A CA 1
ATOM 623 C C . ASN A 1 81 ? -8.094 -15.484 5.734 1 98.75 81 ASN A C 1
ATOM 625 O O . ASN A 1 81 ? -7.781 -14.781 6.691 1 98.75 81 ASN A O 1
ATOM 629 N N . ASN A 1 82 ? -8.891 -16.531 5.879 1 98.81 82 ASN A N 1
ATOM 630 C CA . ASN A 1 82 ? -9.531 -16.828 7.152 1 98.81 82 ASN A CA 1
ATOM 631 C C . ASN A 1 82 ? -8.539 -17.406 8.164 1 98.81 82 ASN A C 1
ATOM 633 O O . ASN A 1 82 ? -8.883 -17.625 9.32 1 98.81 82 ASN A O 1
ATOM 637 N N . PHE A 1 83 ? -7.281 -17.578 7.742 1 98.88 83 PHE A N 1
ATOM 638 C CA . PHE A 1 83 ? -6.344 -18.312 8.594 1 98.88 83 PHE A CA 1
ATOM 639 C C . PHE A 1 83 ? -5.113 -17.469 8.891 1 98.88 83 PHE A C 1
ATOM 641 O O . PHE A 1 83 ? -4.031 -18 9.141 1 98.88 83 PHE A O 1
ATOM 648 N N . HIS A 1 84 ? -5.258 -16.172 8.828 1 98.88 84 HIS A N 1
ATOM 649 C CA . HIS A 1 84 ? -4.125 -15.266 8.992 1 98.88 84 HIS A CA 1
ATOM 650 C C . HIS A 1 84 ? -3.668 -15.219 10.445 1 98.88 84 HIS A C 1
ATOM 652 O O . HIS A 1 84 ? -2.518 -14.875 10.734 1 98.88 84 HIS A O 1
ATOM 658 N N . HIS A 1 85 ? -4.625 -15.422 11.375 1 98.81 85 HIS A N 1
ATOM 659 C CA . HIS A 1 85 ? -4.195 -15.422 12.766 1 98.81 85 HIS A CA 1
ATOM 660 C C . HIS A 1 85 ? -3.072 -16.438 12.992 1 98.81 85 HIS A C 1
ATOM 662 O O . HIS A 1 85 ? -3.148 -17.562 12.523 1 98.81 85 HIS A O 1
ATOM 668 N N . PRO A 1 86 ? -2.061 -16 13.711 1 98.75 86 PRO A N 1
ATOM 669 C CA . PRO A 1 86 ? -0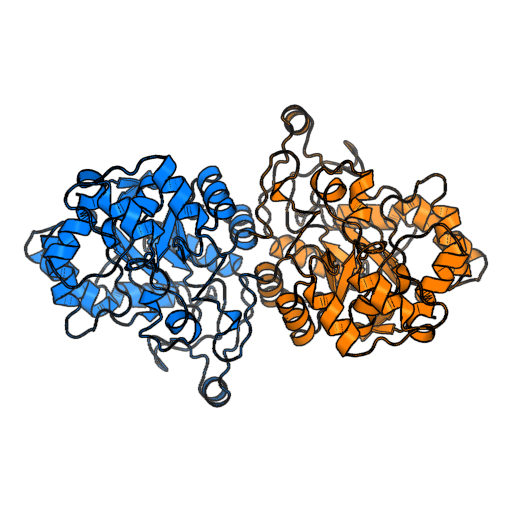.917 -16.891 13.914 1 98.75 86 PRO A CA 1
ATOM 670 C C . PRO A 1 86 ? -1.328 -18.281 14.398 1 98.75 86 PRO A C 1
ATOM 672 O O . PRO A 1 86 ? -0.722 -19.281 14.008 1 98.75 86 PRO A O 1
ATOM 675 N N . ASP A 1 87 ? -2.426 -18.391 15.094 1 98.31 87 ASP A N 1
ATOM 676 C CA . ASP A 1 87 ? -2.898 -19.656 15.648 1 98.31 87 ASP A CA 1
ATOM 677 C C . ASP A 1 87 ? -3.473 -20.547 14.555 1 98.31 87 ASP A C 1
ATOM 679 O O . ASP A 1 87 ? -3.633 -21.75 14.758 1 98.31 87 ASP A O 1
ATOM 683 N N . HIS A 1 88 ? -3.764 -19.969 13.43 1 98.75 88 HIS A N 1
ATOM 684 C CA . HIS A 1 88 ? -4.5 -20.75 12.438 1 98.75 88 HIS A CA 1
ATOM 685 C C . HIS A 1 88 ? -3.654 -20.984 11.188 1 98.75 88 HIS A C 1
ATOM 687 O O . HIS A 1 88 ? -4.066 -21.719 10.289 1 98.75 88 HIS A O 1
ATOM 693 N N . VAL A 1 89 ? -2.469 -20.391 11.141 1 98.88 89 VAL A N 1
ATOM 694 C CA . VAL A 1 89 ? -1.608 -20.5 9.969 1 98.88 89 VAL A CA 1
ATOM 695 C C . VAL A 1 89 ? -1.219 -21.969 9.766 1 98.88 89 VAL A C 1
ATOM 697 O O . VAL A 1 89 ? -1.435 -22.531 8.688 1 98.88 89 VAL A O 1
ATOM 700 N N . LYS A 1 90 ? -0.744 -22.594 10.82 1 98.69 90 LYS A N 1
ATOM 701 C CA . LYS A 1 90 ? -0.314 -23.984 10.703 1 98.69 90 LYS A CA 1
ATOM 702 C C . LYS A 1 90 ? -1.503 -24.906 10.453 1 98.69 90 LYS A C 1
ATOM 704 O O . LYS A 1 90 ? -1.383 -25.906 9.727 1 98.69 90 LYS A O 1
ATOM 709 N N . LEU A 1 91 ? -2.643 -24.531 11.062 1 98.5 91 LEU A N 1
ATOM 710 C CA . LEU A 1 91 ? -3.863 -25.312 10.859 1 98.5 91 LEU A CA 1
ATOM 711 C C . LEU A 1 91 ? -4.199 -25.422 9.383 1 98.5 91 LEU A C 1
ATOM 713 O O . LEU A 1 91 ? -4.496 -26.516 8.891 1 98.5 91 LEU A O 1
ATOM 717 N N . ASN A 1 92 ? -4.145 -24.328 8.68 1 98.56 92 ASN A N 1
ATOM 718 C CA . ASN A 1 92 ? -4.449 -24.344 7.254 1 98.56 92 ASN A CA 1
ATOM 719 C C . ASN A 1 92 ? -3.426 -25.156 6.469 1 98.56 92 ASN A C 1
ATOM 721 O O . ASN A 1 92 ? -3.791 -25.922 5.574 1 98.56 92 ASN A O 1
ATOM 725 N N . LEU A 1 93 ? -2.158 -24.969 6.785 1 98.81 93 LEU A N 1
ATOM 726 C CA . LEU A 1 93 ? -1.117 -25.703 6.066 1 98.81 93 LEU A CA 1
ATOM 727 C C . LEU A 1 93 ? -1.27 -27.203 6.27 1 98.81 93 LEU A C 1
ATOM 729 O O . LEU A 1 93 ? -1.082 -27.984 5.332 1 98.81 93 LEU A O 1
ATOM 733 N N . GLN A 1 94 ? -1.562 -27.594 7.504 1 98.5 94 GLN A N 1
ATOM 734 C CA . GLN A 1 94 ? -1.74 -29.016 7.777 1 98.5 94 GLN A CA 1
ATOM 735 C C . GLN A 1 94 ? -2.865 -29.609 6.93 1 98.5 94 GLN A C 1
ATOM 737 O O . GLN A 1 94 ? -2.756 -30.734 6.434 1 98.5 94 GLN A O 1
ATOM 742 N N . ARG A 1 95 ? -3.896 -28.875 6.805 1 98.25 95 ARG A N 1
ATOM 743 C CA . ARG A 1 95 ? -4.984 -29.297 5.93 1 98.25 95 ARG A CA 1
ATOM 744 C C . ARG A 1 95 ? -4.516 -29.391 4.48 1 98.25 95 ARG A C 1
ATOM 746 O O . ARG A 1 95 ? -4.844 -30.344 3.773 1 98.25 95 ARG A O 1
ATOM 753 N N . ASN A 1 96 ? -3.762 -28.344 4.004 1 98.62 96 ASN A N 1
ATOM 754 C CA . ASN A 1 96 ? -3.207 -28.391 2.652 1 98.62 96 ASN A CA 1
ATOM 755 C C . ASN A 1 96 ? -2.377 -29.641 2.42 1 98.62 96 ASN A C 1
ATOM 757 O O . ASN A 1 96 ? -2.545 -30.328 1.407 1 98.62 96 ASN A O 1
ATOM 761 N N . LEU A 1 97 ? -1.46 -29.922 3.35 1 98.88 97 LEU A N 1
ATOM 762 C CA . LEU A 1 97 ? -0.56 -31.062 3.221 1 98.88 97 LEU A CA 1
ATOM 763 C C . LEU A 1 97 ? -1.338 -32.375 3.236 1 98.88 97 LEU A C 1
ATOM 765 O O . LEU A 1 97 ? -1.035 -33.281 2.467 1 98.88 97 LEU A O 1
ATOM 769 N N . LYS A 1 98 ? -2.311 -32.438 4.125 1 98.69 98 LYS A N 1
ATOM 770 C CA . LYS A 1 98 ? -3.166 -33.625 4.16 1 98.69 98 LYS A CA 1
ATOM 771 C C . LYS A 1 98 ? -3.873 -33.844 2.824 1 98.69 98 LYS A C 1
ATOM 773 O O . LYS A 1 98 ? -3.875 -34.938 2.283 1 98.69 98 LYS A O 1
ATOM 778 N N . ASP A 1 99 ? -4.492 -32.812 2.318 1 98.56 99 ASP A N 1
ATOM 779 C CA . ASP A 1 99 ? -5.203 -32.906 1.046 1 98.56 99 ASP A CA 1
ATOM 780 C C . ASP A 1 99 ? -4.258 -33.281 -0.09 1 98.56 99 ASP A C 1
ATOM 782 O O . ASP A 1 99 ? -4.578 -34.125 -0.911 1 98.56 99 ASP A O 1
ATOM 786 N N . LEU A 1 100 ? -3.09 -32.719 -0.131 1 98.88 100 LEU A N 1
ATOM 787 C CA . LEU A 1 100 ? -2.113 -32.969 -1.188 1 98.88 100 LEU A CA 1
ATOM 788 C C . LEU A 1 100 ? -1.475 -34.344 -1.03 1 98.88 100 LEU A C 1
ATOM 790 O O . LEU A 1 100 ? -0.912 -34.875 -1.985 1 98.88 100 LEU A O 1
ATOM 794 N N . GLY A 1 101 ? -1.537 -34.906 0.164 1 98.75 101 GLY A N 1
ATOM 795 C CA . GLY A 1 101 ? -0.819 -36.125 0.458 1 98.75 101 GLY A CA 1
ATOM 796 C C . GLY A 1 101 ? 0.688 -35.969 0.44 1 98.75 101 GLY A C 1
ATOM 797 O O . GLY A 1 101 ? 1.409 -36.812 -0.073 1 98.75 101 GLY A O 1
ATOM 798 N N . LEU A 1 102 ? 1.179 -34.812 0.91 1 98.88 102 LEU A N 1
ATOM 799 C CA . LEU A 1 102 ? 2.6 -34.469 0.881 1 98.88 102 LEU A CA 1
ATOM 800 C C . LEU A 1 102 ? 3.096 -34.094 2.268 1 98.88 102 LEU A C 1
ATOM 802 O O . LEU A 1 102 ? 2.303 -33.688 3.123 1 98.88 102 LEU A O 1
ATOM 806 N N . ASP A 1 103 ? 4.398 -34.094 2.451 1 98.62 103 ASP A N 1
ATOM 807 C CA . ASP A 1 103 ? 5.016 -33.75 3.727 1 98.62 103 ASP A CA 1
ATOM 808 C C . ASP A 1 103 ? 5.375 -32.281 3.777 1 98.62 103 ASP A C 1
ATOM 810 O O . ASP A 1 103 ? 5.52 -31.703 4.859 1 98.62 103 ASP A O 1
ATOM 814 N N . TYR A 1 104 ? 5.57 -31.672 2.652 1 98.88 104 TYR A N 1
ATOM 815 C CA . TYR A 1 104 ? 5.918 -30.25 2.541 1 98.88 104 TYR A CA 1
ATOM 816 C C . TYR A 1 104 ? 5.473 -29.688 1.199 1 98.88 104 TYR A C 1
ATOM 818 O O . TYR A 1 104 ? 5.148 -30.438 0.277 1 98.88 104 TYR A O 1
ATOM 826 N N . VAL A 1 105 ? 5.395 -28.406 1.129 1 98.94 105 VAL A N 1
ATOM 827 C CA . VAL A 1 105 ? 5.281 -27.719 -0.149 1 98.94 105 VAL A CA 1
ATOM 828 C C . VAL A 1 105 ? 6.504 -26.812 -0.359 1 98.94 105 VAL A C 1
ATOM 830 O O . VAL A 1 105 ? 7.195 -26.469 0.6 1 98.94 105 VAL A O 1
ATOM 833 N N . ASP A 1 106 ? 6.777 -26.531 -1.596 1 98.94 106 ASP A N 1
ATOM 834 C CA . ASP A 1 106 ? 7.988 -25.797 -1.947 1 98.94 106 ASP A CA 1
ATOM 835 C C . ASP A 1 106 ? 7.801 -24.297 -1.715 1 98.94 106 ASP A C 1
ATOM 837 O O . ASP A 1 106 ? 8.758 -23.594 -1.37 1 98.94 106 ASP A O 1
ATOM 841 N N . LEU A 1 107 ? 6.633 -23.812 -1.914 1 98.94 107 LEU A N 1
ATOM 842 C CA . LEU A 1 107 ? 6.297 -22.391 -1.776 1 98.94 107 LEU A CA 1
ATOM 843 C C . LEU A 1 107 ? 4.887 -22.219 -1.217 1 98.94 107 LEU A C 1
ATOM 845 O O . LEU A 1 107 ? 3.938 -22.828 -1.717 1 98.94 107 LEU A O 1
ATOM 849 N N . TYR A 1 108 ? 4.777 -21.5 -0.158 1 98.94 108 TYR A N 1
ATOM 850 C CA . TYR A 1 108 ? 3.51 -21.219 0.506 1 98.94 108 TYR A CA 1
ATOM 851 C C . TYR A 1 108 ? 3.26 -19.719 0.586 1 98.94 108 TYR A C 1
ATOM 853 O O . TYR A 1 108 ? 4.047 -18.984 1.188 1 98.94 108 TYR A O 1
ATOM 861 N N . TYR A 1 109 ? 2.141 -19.25 -0.07 1 98.94 109 TYR A N 1
ATOM 862 C CA . TYR A 1 109 ? 1.841 -17.828 -0.154 1 98.94 109 TYR A CA 1
ATOM 863 C C . TYR A 1 109 ? 0.848 -17.406 0.926 1 98.94 109 TYR A C 1
ATOM 865 O O . TYR A 1 109 ? -0.032 -18.188 1.3 1 98.94 109 TYR A O 1
ATOM 873 N N . ILE A 1 110 ? 0.978 -16.188 1.414 1 98.94 110 ILE A N 1
ATOM 874 C CA . ILE A 1 110 ? -0.222 -15.484 1.851 1 98.94 110 ILE A CA 1
ATOM 875 C C . ILE A 1 110 ? -1.073 -15.117 0.638 1 98.94 110 ILE A C 1
ATOM 877 O O . ILE A 1 110 ? -0.633 -14.359 -0.228 1 98.94 110 ILE A O 1
ATOM 881 N N . HIS A 1 111 ? -2.279 -15.57 0.572 1 98.94 111 HIS A N 1
ATOM 882 C CA . HIS A 1 111 ? -3.061 -15.5 -0.657 1 98.94 111 HIS A CA 1
ATOM 883 C C . HIS A 1 111 ? -3.467 -14.062 -0.967 1 98.94 111 HIS A C 1
ATOM 885 O O . HIS A 1 111 ? -3.381 -13.617 -2.115 1 98.94 111 HIS A O 1
ATOM 891 N N . PHE A 1 112 ? -3.977 -13.312 -0.007 1 98.81 112 PHE A N 1
ATOM 892 C CA . PHE A 1 112 ? -4.266 -11.883 -0.054 1 98.81 112 PHE A CA 1
ATOM 893 C C . PHE A 1 112 ? -3.818 -11.203 1.23 1 98.81 112 PHE A C 1
ATOM 895 O O . PHE A 1 112 ? -3.785 -11.82 2.295 1 98.81 112 PHE A O 1
ATOM 902 N N . PRO A 1 113 ? -3.455 -9.938 1.148 1 98.88 113 PRO A N 1
ATOM 903 C CA . PRO A 1 113 ? -3.062 -9.203 2.354 1 98.88 113 PRO A CA 1
ATOM 904 C C . PRO A 1 113 ? -4.258 -8.703 3.154 1 98.88 113 PRO A C 1
ATOM 906 O O . PRO A 1 113 ? -4.293 -7.531 3.553 1 98.88 113 PRO A O 1
ATOM 909 N N . ILE A 1 114 ? -5.223 -9.555 3.377 1 98.81 114 ILE A N 1
ATOM 910 C CA . ILE A 1 114 ? -6.449 -9.242 4.102 1 98.81 114 ILE A CA 1
ATOM 911 C C . ILE A 1 114 ? -6.762 -10.359 5.094 1 98.81 114 ILE A C 1
ATOM 913 O O . ILE A 1 114 ? -6.973 -11.508 4.695 1 98.81 114 ILE A O 1
ATOM 917 N N . ALA A 1 115 ? -6.832 -10.078 6.328 1 98.81 115 ALA A N 1
ATOM 918 C CA . ALA A 1 115 ? -7.168 -11.062 7.355 1 98.81 115 ALA A CA 1
ATOM 919 C C . ALA A 1 115 ? -8.68 -11.133 7.574 1 98.81 115 ALA A C 1
ATOM 921 O O . ALA A 1 115 ? -9.266 -10.234 8.18 1 98.81 115 ALA A O 1
ATOM 922 N N . PHE A 1 116 ? -9.273 -12.188 7.113 1 98.75 116 PHE A N 1
ATOM 923 C CA . PHE A 1 116 ? -10.695 -12.422 7.344 1 98.75 116 PHE A CA 1
ATOM 924 C C . PHE A 1 116 ? -10.922 -13.031 8.719 1 98.75 116 PHE A C 1
ATOM 926 O O . PHE A 1 116 ? -10.039 -13.688 9.273 1 98.75 116 PHE A O 1
ATOM 933 N N . LYS A 1 117 ? -12.133 -12.797 9.203 1 98.62 117 LYS A N 1
ATOM 934 C CA . LYS A 1 117 ? -12.578 -13.531 10.383 1 98.62 117 LYS A CA 1
ATOM 935 C C . LYS A 1 117 ? -12.445 -15.031 10.188 1 98.62 117 LYS A C 1
ATOM 937 O O . LYS A 1 117 ? -12.781 -15.555 9.117 1 98.62 117 LYS A O 1
ATOM 942 N N . PHE A 1 118 ? -11.961 -15.68 11.266 1 98.62 118 PHE A N 1
ATOM 943 C CA . PHE A 1 118 ? -11.719 -17.125 11.219 1 98.62 118 PHE A CA 1
ATOM 944 C C . PHE A 1 118 ? -13.016 -17.875 10.977 1 98.62 118 PHE A C 1
ATOM 946 O O . PHE A 1 118 ? -14.055 -17.5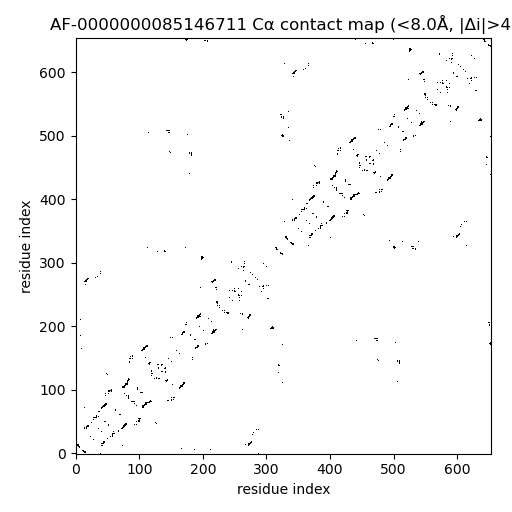31 11.539 1 98.62 118 PHE A O 1
ATOM 953 N N . VAL A 1 119 ? -12.969 -18.828 10.141 1 98.19 119 VAL A N 1
ATOM 954 C CA . VAL A 1 119 ? -14.016 -19.828 9.914 1 98.19 119 VAL A CA 1
ATOM 955 C C . VAL A 1 119 ? -13.43 -21.219 10.07 1 98.19 119 VAL A C 1
ATOM 957 O O . VAL A 1 119 ? -12.508 -21.609 9.344 1 98.19 119 VAL A O 1
ATOM 960 N N . SER A 1 120 ? -13.969 -21.984 10.945 1 96.62 120 SER A N 1
ATOM 961 C CA . SER A 1 120 ? -13.492 -23.359 11.148 1 96.62 120 SER A CA 1
ATOM 962 C C . SER A 1 120 ? -13.703 -24.203 9.906 1 96.62 120 SER A C 1
ATOM 964 O O . SER A 1 120 ? -14.734 -24.094 9.242 1 96.62 120 SER A O 1
ATOM 966 N N . PRO A 1 121 ? -12.711 -25.094 9.641 1 95.12 121 PRO A N 1
ATOM 967 C CA . PRO A 1 121 ? -12.891 -26 8.508 1 95.12 121 PRO A CA 1
ATOM 968 C C . PRO A 1 121 ? -14.133 -26.891 8.656 1 95.12 121 PRO A C 1
ATOM 970 O O . PRO A 1 121 ? -14.68 -27.344 7.652 1 95.12 121 PRO A O 1
ATOM 973 N N . ASP A 1 122 ? -14.57 -27.094 9.883 1 95.31 122 ASP A N 1
ATOM 974 C CA . ASP A 1 122 ? -15.773 -27.891 10.125 1 95.31 122 ASP A CA 1
ATOM 975 C C . ASP A 1 122 ? -17.031 -27.141 9.664 1 95.31 122 ASP A C 1
ATOM 977 O O . ASP A 1 122 ? -18.031 -27.766 9.32 1 95.31 122 ASP A O 1
ATOM 981 N N . GLU A 1 123 ? -16.922 -25.875 9.727 1 96.44 123 GLU A N 1
ATOM 982 C CA . GLU A 1 123 ? -18.047 -25.078 9.266 1 96.44 123 GLU A CA 1
ATOM 983 C C . GLU A 1 123 ? -18.078 -24.984 7.742 1 96.44 123 GLU A C 1
ATOM 985 O O . GLU A 1 123 ? -19.141 -25.172 7.129 1 96.44 123 GLU A O 1
ATOM 990 N N . ARG A 1 124 ? -17 -24.672 7.16 1 97.06 124 ARG A N 1
ATOM 991 C CA . ARG A 1 124 ? -16.891 -24.547 5.707 1 97.06 124 ARG A CA 1
ATOM 992 C C . ARG A 1 124 ? -15.453 -24.672 5.242 1 97.06 124 ARG A C 1
ATOM 994 O O . ARG A 1 124 ? -14.57 -23.984 5.754 1 97.06 124 ARG A O 1
ATOM 1001 N N . TYR A 1 125 ? -15.266 -25.625 4.254 1 96.12 125 TYR A N 1
ATOM 1002 C CA . TYR A 1 125 ? -13.938 -25.766 3.68 1 96.12 125 TYR A CA 1
ATOM 1003 C C . TYR A 1 125 ? -14.016 -26.125 2.201 1 96.12 125 TYR A C 1
ATOM 1005 O O . TYR A 1 125 ? -14.688 -27.094 1.824 1 96.12 125 TYR A O 1
ATOM 1013 N N . PRO A 1 126 ? -13.258 -25.359 1.337 1 97.06 126 PRO A N 1
ATOM 1014 C CA . PRO A 1 126 ? -12.633 -24.078 1.651 1 97.06 126 PRO A CA 1
ATOM 1015 C C . PRO A 1 126 ? -13.656 -23 2.006 1 97.06 126 PRO A C 1
ATOM 1017 O O . PRO A 1 126 ? -14.812 -23.078 1.585 1 97.06 126 PRO A O 1
ATOM 1020 N N . PRO A 1 127 ? -13.188 -21.984 2.76 1 97.06 127 PRO A N 1
ATOM 1021 C CA . PRO A 1 127 ? -14.164 -20.969 3.184 1 97.06 127 PRO A CA 1
ATOM 1022 C C . PRO A 1 127 ? -14.625 -20.078 2.035 1 97.06 127 PRO A C 1
ATOM 1024 O O . PRO A 1 127 ? -15.797 -19.688 1.985 1 97.06 127 PRO A O 1
ATOM 1027 N N . GLY A 1 128 ? -13.641 -19.797 1.101 1 96.25 128 GLY A N 1
ATOM 1028 C CA . GLY A 1 128 ? -14 -18.844 0.061 1 96.25 128 GLY A CA 1
ATOM 1029 C C . GLY A 1 128 ? -14.312 -17.453 0.6 1 96.25 128 GLY A C 1
ATOM 1030 O O . GLY A 1 128 ? -13.688 -17 1.557 1 96.25 128 GLY A O 1
ATOM 1031 N N . MET A 1 129 ? -15.242 -16.766 -0.026 1 97.12 129 MET A N 1
ATOM 1032 C CA . MET A 1 129 ? -15.68 -15.438 0.388 1 97.12 129 MET A CA 1
ATOM 1033 C C . MET A 1 129 ? -16.75 -15.523 1.471 1 97.12 129 MET A C 1
ATOM 1035 O O . MET A 1 129 ? -17.906 -15.164 1.237 1 97.12 129 MET A O 1
ATOM 1039 N N . TYR A 1 130 ? -16.266 -16.016 2.609 1 98.25 130 TYR A N 1
ATOM 1040 C CA . TYR A 1 130 ? -17.188 -16.312 3.691 1 98.25 130 TYR A CA 1
ATOM 1041 C C . TYR A 1 130 ? -16.562 -16.047 5.051 1 98.25 130 TYR A C 1
ATOM 1043 O O . TYR A 1 130 ? -15.438 -16.5 5.316 1 98.25 130 TYR A O 1
ATOM 1051 N N . THR A 1 131 ? -17.281 -15.297 5.91 1 98.56 131 THR A N 1
ATOM 1052 C CA . THR A 1 131 ? -16.812 -15.023 7.262 1 98.56 131 THR A CA 1
ATOM 1053 C C . THR A 1 131 ? -17.906 -15.289 8.289 1 98.56 131 THR A C 1
ATOM 1055 O O . THR A 1 131 ? -17.938 -14.656 9.344 1 98.56 131 THR A O 1
ATOM 1058 N N . GLY A 1 132 ? -18.844 -16.094 7.941 1 97.81 132 GLY A N 1
ATOM 1059 C CA . GLY A 1 132 ? -19.922 -16.469 8.828 1 97.81 132 GLY A CA 1
ATOM 1060 C C . GLY A 1 132 ? -21.297 -16.25 8.219 1 97.81 132 GLY A C 1
ATOM 1061 O O . GLY A 1 132 ? -21.453 -15.461 7.289 1 97.81 132 GLY A O 1
ATOM 1062 N N . LYS A 1 133 ? -22.25 -16.922 8.797 1 97.31 133 LYS A N 1
ATOM 1063 C CA . LYS A 1 133 ? -23.609 -16.906 8.273 1 97.31 133 LYS A CA 1
ATOM 1064 C C . LYS A 1 133 ? -24.188 -15.508 8.289 1 97.31 133 LYS A C 1
ATOM 1066 O O . LYS A 1 133 ? -24.859 -15.094 7.328 1 97.31 133 LYS A O 1
ATOM 1071 N N . GLU A 1 134 ? -24 -14.805 9.32 1 97.44 134 GLU A N 1
ATOM 1072 C CA . GLU A 1 134 ? -24.547 -13.461 9.445 1 97.44 134 GLU A CA 1
ATOM 1073 C C . GLU A 1 134 ? -23.938 -12.523 8.391 1 97.44 134 GLU A C 1
ATOM 1075 O O . GLU A 1 134 ? -24.656 -11.727 7.781 1 97.44 134 GLU A O 1
ATOM 1080 N N . ASP A 1 135 ? -22.609 -12.609 8.18 1 97.81 135 ASP A N 1
ATOM 1081 C CA . ASP A 1 135 ? -21.922 -11.797 7.184 1 97.81 135 ASP A CA 1
ATOM 1082 C C . ASP A 1 135 ? -22.391 -12.141 5.773 1 97.81 135 ASP A C 1
ATOM 1084 O O . ASP A 1 135 ? -22.578 -11.25 4.941 1 97.81 135 ASP A O 1
ATOM 1088 N N . GLU A 1 136 ? -22.5 -13.406 5.523 1 97.38 136 GLU A N 1
ATOM 1089 C CA . GLU A 1 136 ? -22.969 -13.859 4.219 1 97.38 136 GLU A CA 1
ATOM 1090 C C . GLU A 1 136 ? -24.344 -13.266 3.9 1 97.38 136 GLU A C 1
ATOM 1092 O O . GLU A 1 136 ? -24.594 -12.836 2.771 1 97.38 136 GLU A O 1
ATOM 1097 N N . ALA A 1 137 ? -25.25 -13.234 4.891 1 97.31 137 ALA A N 1
ATOM 1098 C CA . ALA A 1 137 ? -26.594 -12.695 4.723 1 97.31 137 ALA A CA 1
ATOM 1099 C C . ALA A 1 137 ? -26.547 -11.203 4.383 1 97.31 137 ALA A C 1
ATOM 1101 O O . ALA A 1 137 ? -27.391 -10.703 3.641 1 97.31 137 ALA A O 1
ATOM 1102 N N . LYS A 1 138 ? -25.562 -10.508 4.898 1 96.56 138 LYS A N 1
ATOM 1103 C CA . LYS A 1 138 ? -25.422 -9.07 4.695 1 96.56 138 LYS A CA 1
ATOM 1104 C C . LYS A 1 138 ? -24.594 -8.766 3.455 1 96.56 138 LYS A C 1
ATOM 1106 O O . LYS A 1 138 ? -24.531 -7.625 3.004 1 96.56 138 LYS A O 1
ATOM 1111 N N . GLY A 1 139 ? -23.922 -9.812 2.879 1 97.19 139 GLY A N 1
ATOM 1112 C CA . GLY A 1 139 ? -23.078 -9.625 1.721 1 97.19 139 GLY A CA 1
ATOM 1113 C C . GLY A 1 139 ? -21.781 -8.883 2.045 1 97.19 139 GLY A C 1
ATOM 1114 O O . GLY A 1 139 ? -21.344 -8.039 1.269 1 97.19 139 GLY A O 1
ATOM 1115 N N . ILE A 1 140 ? -21.25 -9.141 3.207 1 97.81 140 ILE A N 1
ATOM 1116 C CA . ILE A 1 140 ? -20.016 -8.469 3.613 1 97.81 140 ILE A CA 1
ATOM 1117 C C . ILE A 1 140 ? -18.984 -9.5 4.07 1 97.81 140 ILE A C 1
ATOM 1119 O O . ILE A 1 140 ? -19.328 -10.672 4.273 1 97.81 140 ILE A O 1
ATOM 1123 N N . LEU A 1 141 ? -17.766 -9.141 4.168 1 98.56 141 LEU A N 1
ATOM 1124 C CA . LEU A 1 141 ? -16.656 -9.898 4.746 1 98.56 141 LEU A CA 1
ATOM 1125 C C . LEU A 1 141 ? -16.062 -9.172 5.949 1 98.56 141 LEU A C 1
ATOM 1127 O O . LEU A 1 141 ? -15.68 -8.008 5.844 1 98.56 141 LEU A O 1
ATOM 1131 N N . THR A 1 142 ? -16.016 -9.828 7.043 1 98.19 142 THR A N 1
ATOM 1132 C CA . THR A 1 142 ? -15.484 -9.242 8.266 1 98.19 142 THR A CA 1
ATOM 1133 C C . THR A 1 142 ? -14.008 -9.578 8.422 1 98.19 142 THR A C 1
ATOM 1135 O O . THR A 1 142 ? -13.594 -10.719 8.18 1 98.19 142 THR A O 1
ATOM 1138 N N . GLU A 1 143 ? -13.25 -8.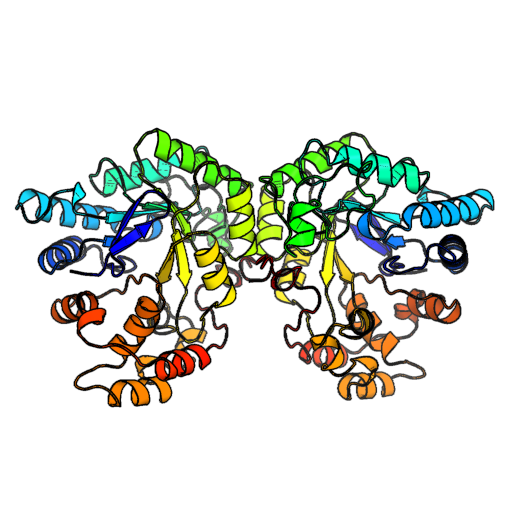594 8.773 1 98.31 143 GLU A N 1
ATOM 1139 C CA . GLU A 1 143 ? -11.828 -8.805 9.008 1 98.31 143 GLU A CA 1
ATOM 1140 C C . GLU A 1 143 ? -11.555 -9.188 10.461 1 98.31 143 GLU A C 1
ATOM 1142 O O . GLU A 1 143 ? -12.406 -8.977 11.328 1 98.31 143 GLU A O 1
ATOM 1147 N N . GLU A 1 144 ? -10.438 -9.781 10.672 1 98.12 144 GLU A N 1
ATOM 1148 C CA . GLU A 1 144 ? -9.906 -9.992 12.016 1 98.12 144 GLU A CA 1
ATOM 1149 C C . GLU A 1 144 ? -8.703 -9.086 12.281 1 98.12 144 GLU A C 1
ATOM 1151 O O . GLU A 1 144 ? -8.016 -8.672 11.344 1 98.12 144 GLU A O 1
ATOM 1156 N N . ASN A 1 145 ? -8.398 -8.805 13.531 1 98.06 145 ASN A N 1
ATOM 1157 C CA . ASN A 1 145 ? -7.336 -7.883 13.93 1 98.06 145 ASN A CA 1
ATOM 1158 C C . ASN A 1 145 ? -5.973 -8.57 13.938 1 98.06 145 ASN A C 1
ATOM 1160 O O . ASN A 1 145 ? -5.402 -8.812 15.008 1 98.06 145 ASN A O 1
ATOM 1164 N N . VAL A 1 146 ? -5.48 -8.836 12.758 1 98.56 146 VAL A N 1
ATOM 1165 C CA . VAL A 1 146 ? -4.172 -9.453 12.578 1 98.56 146 VAL A CA 1
ATOM 1166 C C . VAL A 1 146 ? -3.391 -8.703 11.508 1 98.56 146 VAL A C 1
ATOM 1168 O O . VAL A 1 146 ? -3.748 -8.742 10.328 1 98.56 146 VAL A O 1
ATOM 1171 N N . PRO A 1 147 ? -2.359 -8.023 11.906 1 98.62 147 PRO A N 1
ATOM 1172 C CA . PRO A 1 147 ? -1.522 -7.418 10.867 1 98.62 147 PRO A CA 1
ATOM 1173 C C . PRO A 1 147 ? -0.717 -8.453 10.078 1 98.62 147 PRO A C 1
ATOM 1175 O O . PRO A 1 147 ? -0.41 -9.523 10.602 1 98.62 147 PRO A O 1
ATOM 1178 N N . LEU A 1 148 ? -0.345 -8.148 8.883 1 98.88 148 LEU A N 1
ATOM 1179 C CA . LEU A 1 148 ? 0.277 -9.07 7.941 1 98.88 148 LEU A CA 1
ATOM 1180 C C . LEU A 1 148 ? 1.583 -9.625 8.5 1 98.88 148 LEU A C 1
ATOM 1182 O O . LEU A 1 148 ? 1.911 -10.789 8.289 1 98.88 148 LEU A O 1
ATOM 1186 N N . ILE A 1 149 ? 2.295 -8.766 9.234 1 98.75 149 ILE A N 1
ATOM 1187 C CA . ILE A 1 149 ? 3.617 -9.172 9.695 1 98.75 149 ILE A CA 1
ATOM 1188 C C . ILE A 1 149 ? 3.486 -10.297 10.719 1 98.75 149 ILE A C 1
ATOM 1190 O O . ILE A 1 149 ? 4.348 -11.18 10.805 1 98.75 149 ILE A O 1
ATOM 1194 N N . ASP A 1 150 ? 2.383 -10.297 11.523 1 98.75 150 ASP A N 1
ATOM 1195 C CA . ASP A 1 150 ? 2.154 -11.375 12.477 1 98.75 150 ASP A CA 1
ATOM 1196 C C . ASP A 1 150 ? 1.883 -12.695 11.758 1 98.75 150 ASP A C 1
ATOM 1198 O O . ASP A 1 150 ? 2.383 -13.742 12.164 1 98.75 150 ASP A O 1
ATOM 1202 N N . THR A 1 151 ? 1.11 -12.68 10.719 1 98.94 151 THR A N 1
ATOM 1203 C CA . THR A 1 151 ? 0.87 -13.844 9.875 1 98.94 151 THR A CA 1
ATOM 1204 C C . THR A 1 151 ? 2.172 -14.336 9.25 1 98.94 151 THR A C 1
ATOM 1206 O O . THR A 1 151 ? 2.473 -15.531 9.297 1 98.94 151 THR A O 1
ATOM 1209 N N . TYR A 1 152 ? 2.963 -13.398 8.727 1 98.94 152 TYR A N 1
ATOM 1210 C CA . TYR A 1 152 ? 4.211 -13.734 8.047 1 98.94 152 TYR A CA 1
ATOM 1211 C C . TYR A 1 152 ? 5.176 -14.43 8.992 1 98.94 152 TYR A C 1
ATOM 1213 O O . TYR A 1 152 ? 5.77 -15.453 8.641 1 98.94 152 TYR A O 1
ATOM 1221 N N . ARG A 1 153 ? 5.273 -13.891 10.156 1 98.75 153 ARG A N 1
ATOM 1222 C CA . ARG A 1 153 ? 6.188 -14.461 11.141 1 98.75 153 ARG A CA 1
ATOM 1223 C C . ARG A 1 153 ? 5.738 -15.859 11.555 1 98.75 153 ARG A C 1
ATOM 1225 O O . ARG A 1 153 ? 6.57 -16.734 11.828 1 98.75 153 ARG A O 1
ATOM 1232 N N . ALA A 1 154 ? 4.422 -16.078 11.609 1 98.88 154 ALA A N 1
ATOM 1233 C CA . ALA A 1 154 ? 3.912 -17.422 11.852 1 98.88 154 ALA A CA 1
ATOM 1234 C C . ALA A 1 154 ? 4.305 -18.359 10.719 1 98.88 154 ALA A C 1
ATOM 1236 O O . ALA A 1 154 ? 4.59 -19.547 10.953 1 98.88 154 ALA A O 1
ATOM 1237 N N . MET A 1 155 ? 4.371 -17.906 9.516 1 98.94 155 MET A N 1
ATOM 1238 C CA . MET A 1 155 ? 4.773 -18.719 8.367 1 98.94 155 MET A CA 1
ATOM 1239 C C . MET A 1 155 ? 6.262 -19.047 8.43 1 98.94 155 MET A C 1
ATOM 1241 O O . MET A 1 155 ? 6.688 -20.109 7.973 1 98.94 155 MET A O 1
ATOM 1245 N N . GLU A 1 156 ? 7.066 -18.109 8.945 1 98.94 156 GLU A N 1
ATOM 1246 C CA . GLU A 1 156 ? 8.492 -18.359 9.102 1 98.94 156 GLU A CA 1
ATOM 1247 C C . GLU A 1 156 ? 8.742 -19.594 9.969 1 98.94 156 GLU A C 1
ATOM 1249 O O . GLU A 1 156 ? 9.672 -20.359 9.719 1 98.94 156 GLU A O 1
ATOM 1254 N N . LYS A 1 157 ? 7.883 -19.781 10.969 1 98.81 157 LYS A N 1
ATOM 1255 C CA . LYS A 1 157 ? 8.008 -20.953 11.836 1 98.81 157 LYS A CA 1
ATOM 1256 C C . LYS A 1 157 ? 7.762 -22.234 11.047 1 98.81 157 LYS A C 1
ATOM 1258 O O . LYS A 1 157 ? 8.359 -23.281 11.352 1 98.81 157 LYS A O 1
ATOM 1263 N N . LEU A 1 158 ? 6.887 -22.172 10.055 1 98.94 158 LEU A N 1
ATOM 1264 C CA . LEU A 1 158 ? 6.617 -23.328 9.219 1 98.94 158 LEU A CA 1
ATOM 1265 C C . LEU A 1 158 ? 7.859 -23.734 8.43 1 98.94 158 LEU A C 1
ATOM 1267 O O . LEU A 1 158 ? 8.078 -24.922 8.172 1 98.94 158 LEU A O 1
ATOM 1271 N N . VAL A 1 159 ? 8.664 -22.719 7.969 1 98.94 159 VAL A N 1
ATOM 1272 C CA . VAL A 1 159 ? 9.938 -23 7.309 1 98.94 159 VAL A CA 1
ATOM 1273 C C . VAL A 1 159 ? 10.875 -23.719 8.273 1 98.94 159 VAL A C 1
ATOM 1275 O O . VAL A 1 159 ? 11.484 -24.734 7.91 1 98.94 159 VAL A O 1
ATOM 1278 N N . ASP A 1 160 ? 10.945 -23.234 9.508 1 98.81 160 ASP A N 1
ATOM 1279 C CA . ASP A 1 160 ? 11.797 -23.844 10.523 1 98.81 160 ASP A CA 1
ATOM 1280 C C . ASP A 1 160 ? 11.414 -25.297 10.789 1 98.81 160 ASP A C 1
ATOM 1282 O O . ASP A 1 160 ? 12.273 -26.125 11.062 1 98.81 160 ASP A O 1
ATOM 1286 N N . GLU A 1 161 ? 10.133 -25.562 10.68 1 98.69 161 GLU A N 1
ATOM 1287 C CA . GLU A 1 161 ? 9.609 -26.891 10.961 1 98.69 161 GLU A CA 1
ATOM 1288 C C . GLU A 1 161 ? 9.75 -27.797 9.734 1 98.69 161 GLU A C 1
ATOM 1290 O O . GLU A 1 161 ? 9.484 -29 9.82 1 98.69 161 GLU A O 1
ATOM 1295 N N . GLY A 1 162 ? 10.062 -27.25 8.586 1 98.69 162 GLY A N 1
ATOM 1296 C CA . GLY A 1 162 ? 10.297 -28.031 7.375 1 98.69 162 GLY A CA 1
ATOM 1297 C C . GLY A 1 162 ? 9.016 -28.359 6.625 1 98.69 162 GLY A C 1
ATOM 1298 O O . GLY A 1 162 ? 9.031 -29.172 5.703 1 98.69 162 GLY A O 1
ATOM 1299 N N . LEU A 1 163 ? 7.906 -27.719 6.996 1 98.88 163 LEU A N 1
ATOM 1300 C CA . LEU A 1 163 ? 6.617 -27.984 6.371 1 98.88 163 LEU A CA 1
ATOM 1301 C C . LEU A 1 163 ? 6.477 -27.219 5.059 1 98.88 163 LEU A C 1
ATOM 1303 O O . LEU A 1 163 ? 5.68 -27.609 4.195 1 98.88 163 LEU A O 1
ATOM 1307 N N . ILE A 1 164 ? 7.156 -26.125 4.965 1 98.94 164 ILE A N 1
ATOM 1308 C CA . ILE A 1 164 ? 7.309 -25.391 3.715 1 98.94 164 ILE A CA 1
ATOM 1309 C C . ILE A 1 164 ? 8.789 -25.078 3.477 1 98.94 164 ILE A C 1
ATOM 1311 O O . ILE A 1 164 ? 9.562 -24.953 4.426 1 98.94 164 ILE A O 1
ATOM 1315 N N . LYS A 1 165 ? 9.133 -24.984 2.184 1 98.88 165 LYS A N 1
ATOM 1316 C CA . LYS A 1 165 ? 10.523 -24.688 1.87 1 98.88 165 LYS A CA 1
ATOM 1317 C C . LYS A 1 165 ? 10.75 -23.188 1.738 1 98.88 165 LYS A C 1
ATOM 1319 O O . LYS A 1 165 ? 11.867 -22.703 1.936 1 98.88 165 LYS A O 1
ATOM 1324 N N . SER A 1 166 ? 9.68 -22.453 1.359 1 98.88 166 SER A N 1
ATOM 1325 C CA . SER A 1 166 ? 9.797 -21.016 1.124 1 98.88 166 SER A CA 1
ATOM 1326 C C . SER A 1 166 ? 8.477 -20.312 1.389 1 98.88 166 SER A C 1
ATOM 1328 O O . SER A 1 166 ? 7.414 -20.938 1.371 1 98.88 166 SER A O 1
ATOM 1330 N N . ILE A 1 167 ? 8.586 -19.016 1.645 1 98.94 167 ILE A N 1
ATOM 1331 C CA . ILE A 1 167 ? 7.418 -18.172 1.852 1 98.94 167 ILE A CA 1
ATOM 1332 C C . ILE A 1 167 ? 7.254 -17.219 0.663 1 98.94 167 ILE A C 1
ATOM 1334 O O . ILE A 1 167 ? 8.234 -16.688 0.143 1 98.94 167 ILE A O 1
ATOM 1338 N N . GLY A 1 168 ? 6.055 -17.078 0.188 1 98.94 168 GLY A N 1
ATOM 1339 C CA . GLY A 1 168 ? 5.695 -16.047 -0.768 1 98.94 168 GLY A CA 1
ATOM 1340 C C . GLY A 1 168 ? 4.562 -15.156 -0.288 1 98.94 168 GLY A C 1
ATOM 1341 O O . GLY A 1 168 ? 3.914 -15.453 0.718 1 98.94 168 GLY A O 1
ATOM 1342 N N . ILE A 1 169 ? 4.414 -14.047 -0.926 1 98.94 169 ILE A N 1
ATOM 1343 C CA . ILE A 1 169 ? 3.287 -13.141 -0.719 1 98.94 169 ILE A CA 1
ATOM 1344 C C . ILE A 1 169 ? 2.539 -12.938 -2.035 1 98.94 169 ILE A C 1
ATOM 1346 O O . ILE A 1 169 ? 3.125 -13.055 -3.113 1 98.94 169 ILE A O 1
ATOM 1350 N N . SER A 1 170 ? 1.246 -12.758 -1.947 1 98.88 170 SER A N 1
ATOM 1351 C CA . SER A 1 170 ? 0.436 -12.562 -3.145 1 98.88 170 SER A CA 1
ATOM 1352 C C . SER A 1 170 ? -0.486 -11.359 -3 1 98.88 170 SER A C 1
ATOM 1354 O O . SER A 1 170 ? -1.019 -11.102 -1.918 1 98.88 170 SER A O 1
ATOM 1356 N N . ASN A 1 171 ? -0.594 -10.555 -4.012 1 98.75 171 ASN A N 1
ATOM 1357 C CA . ASN A 1 171 ? -1.507 -9.422 -4.133 1 98.75 171 ASN A CA 1
ATOM 1358 C C . ASN A 1 171 ? -1.147 -8.305 -3.156 1 98.75 171 ASN A C 1
ATOM 1360 O O . ASN A 1 171 ? -2.023 -7.57 -2.699 1 98.75 171 ASN A O 1
ATOM 1364 N N . TYR A 1 172 ? 0.118 -8.258 -2.775 1 98.88 172 TYR A N 1
ATOM 1365 C CA . TYR A 1 172 ? 0.662 -7.129 -2.031 1 98.88 172 TYR A CA 1
ATOM 1366 C C . TYR A 1 172 ? 0.97 -5.961 -2.961 1 98.88 172 TYR A C 1
ATOM 1368 O O . TYR A 1 172 ? 1.491 -6.156 -4.062 1 98.88 172 TYR A O 1
ATOM 1376 N N . ASN A 1 173 ? 0.615 -4.75 -2.564 1 98.62 173 ASN A N 1
ATOM 1377 C CA . ASN A 1 173 ? 1.174 -3.582 -3.238 1 98.62 173 ASN A CA 1
ATOM 1378 C C . ASN A 1 173 ? 2.604 -3.305 -2.783 1 98.62 173 ASN A C 1
ATOM 1380 O O . ASN A 1 173 ? 3.131 -4.004 -1.914 1 98.62 173 ASN A O 1
ATOM 1384 N N . GLY A 1 174 ? 3.205 -2.32 -3.406 1 98.69 174 GLY A N 1
ATOM 1385 C CA . GLY A 1 174 ? 4.605 -2.043 -3.127 1 98.69 174 GLY A CA 1
ATOM 1386 C C . GLY A 1 174 ? 4.867 -1.69 -1.675 1 98.69 174 GLY A C 1
ATOM 1387 O O . GLY A 1 174 ? 5.855 -2.141 -1.089 1 98.69 174 GLY A O 1
ATOM 1388 N N . GLY A 1 175 ? 3.971 -0.838 -1.059 1 98.81 175 GLY A N 1
ATOM 1389 C CA . GLY A 1 175 ? 4.129 -0.476 0.341 1 98.81 175 GLY A CA 1
ATOM 1390 C C . GLY A 1 175 ? 4.098 -1.671 1.274 1 98.81 175 GLY A C 1
ATOM 1391 O O . GLY A 1 175 ? 4.887 -1.751 2.217 1 98.81 175 GLY A O 1
ATOM 1392 N N . LEU A 1 176 ? 3.242 -2.584 1.016 1 98.94 176 LEU A N 1
ATOM 1393 C CA . LEU A 1 176 ? 3.119 -3.783 1.836 1 98.94 176 LEU A CA 1
ATOM 1394 C C . LEU A 1 176 ? 4.332 -4.691 1.659 1 98.94 176 LEU A C 1
ATOM 1396 O O . LEU A 1 176 ? 4.809 -5.293 2.625 1 98.94 176 LEU A O 1
ATOM 1400 N N . VAL A 1 177 ? 4.836 -4.789 0.381 1 98.88 177 VAL A N 1
ATOM 1401 C CA . VAL A 1 177 ? 6.035 -5.586 0.136 1 98.88 177 VAL A CA 1
ATOM 1402 C C . VAL A 1 177 ? 7.203 -5.02 0.938 1 98.88 177 VAL A C 1
ATOM 1404 O O . VAL A 1 177 ? 7.871 -5.75 1.674 1 98.88 177 VAL A O 1
ATOM 1407 N N . ALA A 1 178 ? 7.367 -3.711 0.824 1 98.81 178 ALA A N 1
ATOM 1408 C CA . ALA A 1 178 ? 8.484 -3.062 1.505 1 98.81 178 ALA A CA 1
ATOM 1409 C C . ALA A 1 178 ? 8.383 -3.242 3.018 1 98.81 178 ALA A C 1
ATOM 1411 O O . ALA A 1 178 ? 9.383 -3.52 3.682 1 98.81 178 ALA A O 1
ATOM 1412 N N . ASP A 1 179 ? 7.184 -3.068 3.525 1 98.81 179 ASP A N 1
ATOM 1413 C CA . ASP A 1 179 ? 6.98 -3.219 4.965 1 98.81 179 ASP A CA 1
ATOM 1414 C C . ASP A 1 179 ? 7.289 -4.645 5.418 1 98.81 179 ASP A C 1
ATOM 1416 O O . ASP A 1 179 ? 7.895 -4.848 6.469 1 98.81 179 ASP A O 1
ATOM 1420 N N . THR A 1 180 ? 6.887 -5.633 4.645 1 98.88 180 THR A N 1
ATOM 1421 C CA . THR A 1 180 ? 7.168 -7.035 4.941 1 98.88 180 THR A CA 1
ATOM 1422 C C . THR A 1 180 ? 8.672 -7.293 4.949 1 98.88 180 THR A C 1
ATOM 1424 O O . THR A 1 180 ? 9.188 -7.953 5.855 1 98.88 180 THR A O 1
ATOM 1427 N N . LEU A 1 181 ? 9.352 -6.754 3.988 1 98.81 181 LEU A N 1
ATOM 1428 C CA . LEU A 1 181 ? 10.797 -6.957 3.873 1 98.81 181 LEU A CA 1
ATOM 1429 C C . LEU A 1 181 ? 11.523 -6.383 5.082 1 98.81 181 LEU A C 1
ATOM 1431 O O . LEU A 1 181 ? 12.539 -6.934 5.52 1 98.81 181 LEU A O 1
ATOM 1435 N N . ARG A 1 182 ? 10.984 -5.336 5.676 1 98.5 182 ARG A N 1
ATOM 1436 C CA . ARG A 1 182 ? 11.617 -4.723 6.84 1 98.5 182 ARG A CA 1
ATOM 1437 C C . ARG A 1 182 ? 11.336 -5.527 8.102 1 98.5 182 ARG A C 1
ATOM 1439 O O . ARG A 1 182 ? 12.047 -5.391 9.102 1 98.5 182 ARG A O 1
ATOM 1446 N N . GLY A 1 183 ? 10.312 -6.363 8.055 1 98.19 183 GLY A N 1
ATOM 1447 C CA . GLY A 1 183 ? 9.883 -7.039 9.273 1 98.19 183 GLY A CA 1
ATOM 1448 C C . GLY A 1 183 ? 10.211 -8.516 9.281 1 98.19 183 GLY A C 1
ATOM 1449 O O . GLY A 1 183 ? 10.164 -9.164 10.328 1 98.19 183 GLY A O 1
ATOM 1450 N N . CYS A 1 184 ? 10.625 -9.039 8.148 1 98.44 184 CYS A N 1
ATOM 1451 C CA . CYS A 1 184 ? 10.758 -10.484 8.023 1 98.44 184 CYS A CA 1
ATOM 1452 C C . CYS A 1 184 ? 12.148 -10.938 8.438 1 98.44 184 CYS A C 1
ATOM 1454 O O . CYS A 1 184 ? 13.125 -10.203 8.281 1 98.44 184 CYS A O 1
ATOM 1456 N N . ARG A 1 185 ? 12.211 -12.109 9.016 1 98.62 185 ARG A N 1
ATOM 1457 C CA . ARG A 1 185 ? 13.484 -12.812 9.203 1 98.62 185 ARG A CA 1
ATOM 1458 C C . ARG A 1 185 ? 13.867 -13.578 7.941 1 98.62 185 ARG A C 1
ATOM 1460 O O . ARG A 1 185 ? 15.031 -13.57 7.539 1 98.62 185 ARG A O 1
ATOM 1467 N N . ILE A 1 186 ? 12.891 -14.281 7.359 1 98.88 186 ILE A N 1
ATOM 1468 C CA . ILE A 1 186 ? 13.047 -15.016 6.109 1 98.88 186 ILE A CA 1
ATOM 1469 C C . ILE A 1 186 ? 12.422 -14.227 4.965 1 98.88 186 ILE A C 1
ATOM 1471 O O . ILE A 1 186 ? 11.203 -14.016 4.938 1 98.88 186 ILE A O 1
ATOM 1475 N N . LYS A 1 187 ? 13.234 -13.812 4.051 1 98.81 187 LYS A N 1
ATOM 1476 C CA . LYS A 1 187 ? 12.773 -13.008 2.922 1 98.81 187 LYS A CA 1
ATOM 1477 C C . LYS A 1 187 ? 11.836 -13.805 2.025 1 98.81 187 LYS A C 1
ATOM 1479 O O . LYS A 1 187 ? 12.109 -14.961 1.705 1 98.81 187 LYS A O 1
ATOM 1484 N N . PRO A 1 188 ? 10.625 -13.18 1.714 1 98.94 188 PRO A N 1
ATOM 1485 C CA . PRO A 1 188 ? 9.805 -13.875 0.724 1 98.94 188 PRO A CA 1
ATOM 1486 C C . PRO A 1 188 ? 10.531 -14.094 -0.6 1 98.94 188 PRO A C 1
ATOM 1488 O O . PRO A 1 188 ? 11.25 -13.211 -1.066 1 98.94 188 PRO A O 1
ATOM 1491 N N . VAL A 1 189 ? 10.273 -15.195 -1.221 1 98.94 189 VAL A N 1
ATOM 1492 C CA . VAL A 1 189 ? 11.031 -15.516 -2.428 1 98.94 189 VAL A CA 1
ATOM 1493 C C . VAL A 1 189 ? 10.258 -15.055 -3.66 1 98.94 189 VAL A C 1
ATOM 1495 O O . VAL A 1 189 ? 10.828 -14.898 -4.738 1 98.94 189 VAL A O 1
ATOM 1498 N N . ALA A 1 190 ? 8.906 -14.828 -3.455 1 98.94 190 ALA A N 1
ATOM 1499 C CA . ALA A 1 190 ? 8.094 -14.531 -4.633 1 98.94 190 ALA A CA 1
ATOM 1500 C C . ALA A 1 190 ? 6.93 -13.617 -4.273 1 98.94 190 ALA A C 1
ATOM 1502 O O . ALA A 1 190 ? 6.457 -13.609 -3.135 1 98.94 190 ALA A O 1
ATOM 1503 N N . LEU A 1 191 ? 6.566 -12.812 -5.18 1 98.94 191 LEU A N 1
ATOM 1504 C CA . LEU A 1 191 ? 5.324 -12.047 -5.188 1 98.94 191 LEU A CA 1
ATOM 1505 C C . LEU A 1 191 ? 4.438 -12.469 -6.355 1 98.94 191 LEU A C 1
ATOM 1507 O O . LEU A 1 191 ? 4.812 -12.297 -7.516 1 98.94 191 LEU A O 1
ATOM 1511 N N . GLN A 1 192 ? 3.273 -13.078 -6.035 1 98.94 192 GLN A N 1
ATOM 1512 C CA . GLN A 1 192 ? 2.312 -13.43 -7.074 1 98.94 192 GLN A CA 1
ATOM 1513 C C . GLN A 1 192 ? 1.238 -12.352 -7.219 1 98.94 192 GLN A C 1
ATOM 1515 O O . GLN A 1 192 ? 0.583 -11.992 -6.238 1 98.94 192 GLN A O 1
ATOM 1520 N N . ILE A 1 193 ? 1.085 -11.828 -8.438 1 98.81 193 ILE A N 1
ATOM 1521 C CA . ILE A 1 193 ? 0.155 -10.719 -8.648 1 98.81 193 ILE A CA 1
ATOM 1522 C C . ILE A 1 193 ? -0.532 -10.875 -10 1 98.81 193 ILE A C 1
ATOM 1524 O O . ILE A 1 193 ? -0.089 -11.656 -10.844 1 98.81 193 ILE A O 1
ATOM 1528 N N . GLU A 1 194 ? -1.666 -10.117 -10.156 1 98.38 194 GLU A N 1
ATOM 1529 C CA . GLU A 1 194 ? -2.25 -9.922 -11.484 1 98.38 194 GLU A CA 1
ATOM 1530 C C . GLU A 1 194 ? -1.296 -9.164 -12.398 1 98.38 194 GLU A C 1
ATOM 1532 O O . GLU A 1 194 ? -0.761 -8.117 -12.023 1 98.38 194 GLU A O 1
ATOM 1537 N N . HIS A 1 195 ? -0.998 -9.727 -13.508 1 98.75 195 HIS A N 1
ATOM 1538 C CA . HIS A 1 195 ? -0.055 -9.086 -14.422 1 98.75 195 HIS A CA 1
ATOM 1539 C C . HIS A 1 195 ? -0.331 -9.477 -15.867 1 98.75 195 HIS A C 1
ATOM 1541 O O . HIS A 1 195 ? -0.296 -10.664 -16.203 1 98.75 195 HIS A O 1
ATOM 1547 N N . HIS A 1 196 ? -0.668 -8.57 -16.641 1 98.38 196 HIS A N 1
ATOM 1548 C CA . HIS A 1 196 ? -0.947 -8.641 -18.078 1 98.38 196 HIS A CA 1
ATOM 1549 C C . HIS A 1 196 ? -0.746 -7.285 -18.75 1 98.38 196 HIS A C 1
ATOM 1551 O O . HIS A 1 196 ? -0.531 -6.277 -18.062 1 98.38 196 HIS A O 1
ATOM 1557 N N . PRO A 1 197 ? -0.828 -7.195 -20.031 1 98.56 197 PRO A N 1
ATOM 1558 C CA . PRO A 1 197 ? -0.458 -5.969 -20.734 1 98.56 197 PRO A CA 1
ATOM 1559 C C . PRO A 1 197 ? -1.33 -4.777 -20.344 1 98.56 197 PRO A C 1
ATOM 1561 O O . PRO A 1 197 ? -0.884 -3.629 -20.422 1 98.56 197 PRO A O 1
ATOM 1564 N N . TYR A 1 198 ? -2.562 -4.957 -19.891 1 98.06 198 TYR A N 1
ATOM 1565 C CA . TYR A 1 198 ? -3.408 -3.859 -19.422 1 98.06 198 TYR A CA 1
ATOM 1566 C C . TYR A 1 198 ? -3.053 -3.457 -18 1 98.06 198 TYR A C 1
ATOM 1568 O O . TYR A 1 198 ? -3.562 -2.461 -17.484 1 98.06 198 TYR A O 1
ATOM 1576 N N . LEU A 1 199 ? -2.193 -4.176 -17.344 1 98.19 199 LEU A N 1
ATOM 1577 C CA . LEU A 1 199 ? -1.72 -3.932 -15.984 1 98.19 199 LEU A CA 1
ATOM 1578 C C . LEU A 1 199 ? -0.274 -4.391 -15.828 1 98.19 199 LEU A C 1
ATOM 1580 O O . LEU A 1 199 ? -0.02 -5.5 -15.352 1 98.19 199 LEU A O 1
ATOM 1584 N N . THR A 1 200 ? 0.686 -3.551 -16.094 1 98.56 200 THR A N 1
ATOM 1585 C CA . THR A 1 200 ? 2.076 -3.973 -16.234 1 98.56 200 THR A CA 1
ATOM 1586 C C . THR A 1 200 ? 2.82 -3.83 -14.906 1 98.56 200 THR A C 1
ATOM 1588 O O . THR A 1 200 ? 3.812 -4.523 -14.664 1 98.56 200 THR A O 1
ATOM 1591 N N . GLN A 1 201 ? 2.41 -2.846 -14.039 1 98.19 201 GLN A N 1
ATOM 1592 C CA . GLN A 1 201 ? 2.959 -2.625 -12.711 1 98.19 201 GLN A CA 1
ATOM 1593 C C . GLN A 1 201 ? 4.484 -2.559 -12.742 1 98.19 201 GLN A C 1
ATOM 1595 O O . GLN A 1 201 ? 5.156 -3.211 -11.945 1 98.19 201 GLN A O 1
ATOM 1600 N N . GLU A 1 202 ? 5.031 -1.688 -13.57 1 98.38 202 GLU A N 1
ATOM 1601 C CA . GLU A 1 202 ? 6.453 -1.673 -13.898 1 98.38 202 GLU A CA 1
ATOM 1602 C C . GLU A 1 202 ? 7.297 -1.336 -12.672 1 98.38 202 GLU A C 1
ATOM 1604 O O . GLU A 1 202 ? 8.328 -1.964 -12.438 1 98.38 202 GLU A O 1
ATOM 1609 N N . LYS A 1 203 ? 6.945 -0.317 -11.852 1 97.94 203 LYS A N 1
ATOM 1610 C CA . LYS A 1 203 ? 7.723 0.075 -10.68 1 97.94 203 LYS A CA 1
ATOM 1611 C C . LYS A 1 203 ? 7.758 -1.043 -9.641 1 97.94 203 LYS A C 1
ATOM 1613 O O . LYS A 1 203 ? 8.789 -1.277 -9.008 1 97.94 203 LYS A O 1
ATOM 1618 N N . LEU A 1 204 ? 6.656 -1.727 -9.477 1 98.62 204 LEU A N 1
ATOM 1619 C CA . LEU A 1 204 ? 6.609 -2.846 -8.539 1 98.62 204 LEU A CA 1
ATOM 1620 C C . LEU A 1 204 ? 7.531 -3.973 -9 1 98.62 204 LEU A C 1
ATOM 1622 O O . LEU A 1 204 ? 8.266 -4.543 -8.188 1 98.62 204 LEU A O 1
ATOM 1626 N N . LEU A 1 205 ? 7.516 -4.301 -10.305 1 98.75 205 LEU A N 1
ATOM 1627 C CA . LEU A 1 205 ? 8.406 -5.32 -10.844 1 98.75 205 LEU A CA 1
ATOM 1628 C C . LEU A 1 205 ? 9.867 -4.941 -10.625 1 98.75 205 LEU A C 1
ATOM 1630 O O . LEU A 1 205 ? 10.672 -5.781 -10.219 1 98.75 205 LEU A O 1
ATOM 1634 N N . GLU A 1 206 ? 10.156 -3.701 -10.953 1 98.56 206 GLU A N 1
ATOM 1635 C CA . GLU A 1 206 ? 11.523 -3.229 -10.766 1 98.56 206 GLU A CA 1
ATOM 1636 C C . GLU A 1 206 ? 11.953 -3.34 -9.305 1 98.56 206 GLU A C 1
ATOM 1638 O O . GLU A 1 206 ? 13.055 -3.797 -9.016 1 98.56 206 GLU A O 1
ATOM 1643 N N . TYR A 1 207 ? 11.117 -2.939 -8.367 1 98.81 207 TYR A N 1
ATOM 1644 C CA . TYR A 1 207 ? 11.414 -3.027 -6.938 1 98.81 207 TYR A CA 1
ATOM 1645 C C . TYR A 1 207 ? 11.688 -4.469 -6.523 1 98.81 207 TYR A C 1
ATOM 1647 O O . TYR A 1 207 ? 12.641 -4.738 -5.789 1 98.81 207 TYR A O 1
ATOM 1655 N N . CYS A 1 208 ? 10.805 -5.363 -6.969 1 98.81 208 CYS A N 1
ATOM 1656 C CA . CYS A 1 208 ? 10.969 -6.777 -6.648 1 98.81 208 CYS A CA 1
ATOM 1657 C C . CYS A 1 208 ? 12.289 -7.309 -7.191 1 98.81 208 CYS A C 1
ATOM 1659 O O . CYS A 1 208 ? 12.984 -8.062 -6.508 1 98.81 208 CYS A O 1
ATOM 1661 N N . LYS A 1 209 ? 12.602 -6.918 -8.375 1 98.5 209 LYS A N 1
ATOM 1662 C CA . LYS A 1 209 ? 13.867 -7.34 -8.977 1 98.5 209 LYS A CA 1
ATOM 1663 C C . LYS A 1 209 ? 15.055 -6.863 -8.148 1 98.5 209 LYS A C 1
ATOM 1665 O O . LYS A 1 209 ? 15.961 -7.645 -7.848 1 98.5 209 LYS A O 1
ATOM 1670 N N . ILE A 1 210 ? 14.992 -5.582 -7.746 1 97.94 210 ILE A N 1
ATOM 1671 C CA . ILE A 1 210 ? 16.062 -4.988 -6.949 1 97.94 210 ILE A CA 1
ATOM 1672 C C . ILE A 1 210 ? 16.219 -5.762 -5.641 1 97.94 210 ILE A C 1
ATOM 1674 O O . ILE A 1 210 ? 17.344 -5.918 -5.145 1 97.94 210 ILE A O 1
ATOM 1678 N N . HIS A 1 211 ? 15.188 -6.34 -5.117 1 98.38 211 HIS A N 1
ATOM 1679 C CA . HIS A 1 211 ? 15.219 -6.957 -3.795 1 98.38 211 HIS A CA 1
ATOM 1680 C C . HIS A 1 211 ? 15.164 -8.477 -3.895 1 98.38 211 HIS A C 1
ATOM 1682 O O . HIS A 1 211 ? 14.898 -9.156 -2.902 1 98.38 211 HIS A O 1
ATOM 1688 N N . ASP A 1 212 ? 15.297 -9.023 -5.105 1 98.62 212 ASP A N 1
ATOM 1689 C CA . ASP A 1 212 ? 15.414 -10.453 -5.359 1 98.62 212 ASP A CA 1
ATOM 1690 C C . ASP A 1 212 ? 14.141 -11.188 -4.961 1 98.62 212 ASP A C 1
ATOM 1692 O O . ASP A 1 212 ? 14.195 -12.234 -4.305 1 98.62 212 ASP A O 1
ATOM 1696 N N . VAL A 1 213 ? 13.062 -10.602 -5.176 1 98.94 213 VAL A N 1
ATOM 1697 C CA . VAL A 1 213 ? 11.758 -11.258 -5.035 1 98.94 213 VAL A CA 1
ATOM 1698 C C . VAL A 1 213 ? 11.211 -11.609 -6.414 1 98.94 213 VAL A C 1
ATOM 1700 O O . VAL A 1 213 ? 10.984 -10.734 -7.246 1 98.94 213 VAL A O 1
ATOM 1703 N N . GLN A 1 214 ? 11.016 -12.844 -6.711 1 98.94 214 GLN A N 1
ATOM 1704 C CA . GLN A 1 214 ? 10.539 -13.312 -8.008 1 98.94 214 GLN A CA 1
ATOM 1705 C C . GLN A 1 214 ? 9.055 -13 -8.195 1 98.94 214 GLN A C 1
ATOM 1707 O O . GLN A 1 214 ? 8.227 -13.383 -7.367 1 98.94 214 GLN A O 1
ATOM 1712 N N . VAL A 1 215 ? 8.734 -12.289 -9.25 1 98.94 215 VAL A N 1
ATOM 1713 C CA . VAL A 1 215 ? 7.332 -12.016 -9.539 1 98.94 215 VAL A CA 1
ATOM 1714 C C . VAL A 1 215 ? 6.727 -13.172 -10.328 1 98.94 215 VAL A C 1
ATOM 1716 O O . VAL A 1 215 ? 7.355 -13.695 -11.25 1 98.94 215 VAL A O 1
ATOM 1719 N N . VAL A 1 216 ? 5.551 -13.609 -9.906 1 98.94 216 VAL A N 1
ATOM 1720 C CA . VAL A 1 216 ? 4.75 -14.617 -10.594 1 98.94 216 VAL A CA 1
ATOM 1721 C C . VAL A 1 216 ? 3.414 -14.008 -11.023 1 98.94 216 VAL A C 1
ATOM 1723 O O . VAL A 1 216 ? 2.693 -13.438 -10.203 1 98.94 216 VAL A O 1
ATOM 1726 N N . ALA A 1 217 ? 3.121 -14.109 -12.281 1 98.81 217 ALA A N 1
ATOM 1727 C CA . ALA A 1 217 ? 1.921 -13.492 -12.836 1 98.81 217 ALA A CA 1
ATOM 1728 C C . ALA A 1 217 ? 0.767 -14.492 -12.891 1 98.81 217 ALA A C 1
ATOM 1730 O O . ALA A 1 217 ? 0.945 -15.633 -13.312 1 98.81 217 ALA A O 1
ATOM 1731 N N . TYR A 1 218 ? -0.333 -14.039 -12.406 1 98.12 218 TYR A N 1
ATOM 1732 C CA . TYR A 1 218 ? -1.573 -14.719 -12.758 1 98.12 218 TYR A CA 1
ATOM 1733 C C . TYR A 1 218 ? -2.443 -13.852 -13.656 1 98.12 218 TYR A C 1
ATOM 1735 O O . TYR A 1 218 ? -2.182 -12.656 -13.812 1 98.12 218 TYR A O 1
ATOM 1743 N N . SER A 1 219 ? -3.375 -14.477 -14.344 1 96.62 219 SER A N 1
ATOM 1744 C CA . SER A 1 219 ? -4.273 -13.828 -15.289 1 96.62 219 SER A CA 1
ATOM 1745 C C . SER A 1 219 ? -3.496 -13.148 -16.406 1 96.62 219 SER A C 1
ATOM 1747 O O . SER A 1 219 ? -3.748 -11.992 -16.734 1 96.62 219 SER A O 1
ATOM 1749 N N . SER A 1 220 ? -2.576 -13.914 -16.953 1 96.5 220 SER A N 1
ATOM 1750 C CA . SER A 1 220 ? -1.646 -13.414 -17.969 1 96.5 220 SER A CA 1
ATOM 1751 C C . SER A 1 220 ? -2.379 -13 -19.234 1 96.5 220 SER A C 1
ATOM 1753 O O . SER A 1 220 ? -1.84 -12.258 -20.062 1 96.5 220 SER A O 1
ATOM 1755 N N . PHE A 1 221 ? -3.607 -13.453 -19.422 1 94.81 221 PHE A N 1
ATOM 1756 C CA . PHE A 1 221 ? -4.359 -13.156 -20.641 1 94.81 221 PHE A CA 1
ATOM 1757 C C . PHE A 1 221 ? -5.348 -12.023 -20.406 1 94.81 221 PHE A C 1
ATOM 1759 O O . PHE A 1 221 ? -6.23 -11.781 -21.234 1 94.81 221 PHE A O 1
ATOM 1766 N N . GLY A 1 222 ? -5.27 -11.375 -19.234 1 94.44 222 GLY A N 1
ATOM 1767 C CA . GLY A 1 222 ? -6.078 -10.195 -18.953 1 94.44 222 GLY A CA 1
ATOM 1768 C C . GLY A 1 222 ? -7.52 -10.523 -18.641 1 94.44 222 GLY A C 1
ATOM 1769 O O . GLY A 1 222 ? -7.793 -11.359 -17.766 1 94.44 222 GLY A O 1
ATOM 1770 N N . PRO A 1 223 ? -8.438 -9.875 -19.375 1 92.5 223 PRO A N 1
ATOM 1771 C CA . PRO A 1 223 ? -9.859 -9.977 -19.016 1 92.5 223 PRO A CA 1
ATOM 1772 C C . PRO A 1 223 ? -10.398 -11.398 -19.172 1 92.5 223 PRO A C 1
ATOM 1774 O O . PRO A 1 223 ? -11.352 -11.773 -18.484 1 92.5 223 PRO A O 1
ATOM 1777 N N . GLN A 1 224 ? -9.852 -12.211 -19.969 1 88.19 224 GLN A N 1
ATOM 1778 C CA . GLN A 1 224 ? -10.375 -13.539 -20.281 1 88.19 224 GLN A CA 1
ATOM 1779 C C . GLN A 1 224 ? -10.547 -14.367 -19 1 88.19 224 GLN A C 1
ATOM 1781 O O . GLN A 1 224 ? -11.5 -15.141 -18.891 1 88.19 224 GLN A O 1
ATOM 1786 N N . SER A 1 225 ? -9.688 -14.156 -18.094 1 84.69 225 SER A N 1
ATOM 1787 C CA . SER A 1 225 ? -9.703 -14.922 -16.844 1 84.69 225 SER A CA 1
ATOM 1788 C C . SER A 1 225 ? -10.938 -14.609 -16.016 1 84.69 225 SER A C 1
ATOM 1790 O O . SER A 1 225 ? -11.344 -15.406 -15.164 1 84.69 225 SER A O 1
ATOM 1792 N N . PHE A 1 226 ? -11.578 -13.453 -16.297 1 89.19 226 PHE A N 1
ATOM 1793 C CA . PHE A 1 226 ? -12.617 -12.969 -15.398 1 89.19 226 PHE A CA 1
ATOM 1794 C C . PHE A 1 226 ? -13.953 -12.875 -16.125 1 89.19 226 PHE A C 1
ATOM 1796 O O . PHE A 1 226 ? -14.984 -12.578 -15.516 1 89.19 226 PHE A O 1
ATOM 1803 N N . VAL A 1 227 ? -13.969 -13.125 -17.422 1 85.5 227 VAL A N 1
ATOM 1804 C CA . VAL A 1 227 ? -15.211 -13.125 -18.188 1 85.5 227 VAL A CA 1
ATOM 1805 C C . VAL A 1 227 ? -16.141 -14.227 -17.688 1 85.5 227 VAL A C 1
ATOM 1807 O O . VAL A 1 227 ? -17.328 -13.984 -17.469 1 85.5 227 VAL A O 1
ATOM 1810 N N . ASP A 1 228 ? -15.555 -15.297 -17.406 1 77.06 228 ASP A N 1
ATOM 1811 C CA . ASP A 1 228 ? -16.344 -16.453 -16.969 1 77.06 228 ASP A CA 1
ATOM 1812 C C . ASP A 1 228 ? -16.875 -16.25 -15.547 1 77.06 228 ASP A C 1
ATOM 1814 O O . ASP A 1 228 ? -17.812 -16.922 -15.133 1 77.06 228 ASP A O 1
ATOM 1818 N N . CYS A 1 229 ? -16.234 -15.352 -14.844 1 78.81 229 CYS A N 1
ATOM 1819 C CA . CYS A 1 229 ? -16.688 -15.055 -13.484 1 78.81 229 CYS A CA 1
ATOM 1820 C C . CYS A 1 229 ? -17.844 -14.078 -13.492 1 78.81 229 CYS A C 1
ATOM 1822 O O . CYS A 1 229 ? -18.375 -13.719 -12.438 1 78.81 229 CYS A O 1
ATOM 1824 N N . GLY A 1 230 ? -18.203 -13.617 -14.727 1 77.06 230 GLY A N 1
ATOM 1825 C CA . GLY A 1 230 ? -19.344 -12.734 -14.859 1 77.06 230 GLY A CA 1
ATOM 1826 C C . GLY A 1 230 ? -19.016 -11.281 -14.547 1 77.06 230 GLY A C 1
ATOM 1827 O O . GLY A 1 230 ? -19.922 -10.484 -14.281 1 77.06 230 GLY A O 1
ATOM 1828 N N . GLN A 1 231 ? -17.812 -10.969 -14.609 1 83.5 231 GLN A N 1
ATOM 1829 C CA . GLN A 1 231 ? -17.438 -9.609 -14.266 1 83.5 231 GLN A CA 1
ATOM 1830 C C . GLN A 1 231 ? -17.703 -8.648 -15.422 1 83.5 231 GLN A C 1
ATOM 1832 O O . GLN A 1 231 ? -17.141 -8.797 -16.5 1 83.5 231 GLN A O 1
ATOM 1837 N N . GLU A 1 232 ? -18.406 -7.621 -15.172 1 83.62 232 GLU A N 1
ATOM 1838 C CA . GLU A 1 232 ? -18.844 -6.691 -16.203 1 83.62 232 GLU A CA 1
ATOM 1839 C C . GLU A 1 232 ? -17.672 -5.949 -16.828 1 83.62 232 GLU A C 1
ATOM 1841 O O . GLU A 1 232 ? -17.609 -5.777 -18.047 1 83.62 232 GLU A O 1
ATOM 1846 N N . MET A 1 233 ? -16.797 -5.582 -16.047 1 86.06 233 MET A N 1
ATOM 1847 C CA . MET A 1 233 ? -15.609 -4.883 -16.547 1 86.06 233 MET A CA 1
ATOM 1848 C C . MET A 1 233 ? -14.844 -5.754 -17.531 1 86.06 233 MET A C 1
ATOM 1850 O O . MET A 1 233 ? -14.391 -5.27 -18.578 1 86.06 233 MET A O 1
ATOM 1854 N N . ALA A 1 234 ? -14.656 -6.977 -17.203 1 84.88 234 ALA A N 1
ATOM 1855 C CA . ALA A 1 234 ? -13.938 -7.902 -18.062 1 84.88 234 ALA A CA 1
ATOM 1856 C C . ALA A 1 234 ? -14.664 -8.094 -19.391 1 84.88 234 ALA A C 1
ATOM 1858 O O . ALA A 1 234 ? -14.031 -8.141 -20.453 1 84.88 234 ALA A O 1
ATOM 1859 N N . LYS A 1 235 ? -15.992 -8.117 -19.344 1 88 235 LYS A N 1
ATOM 1860 C CA . LYS A 1 235 ? -16.812 -8.297 -20.547 1 88 235 LYS A CA 1
ATOM 1861 C C . LYS A 1 235 ? -16.688 -7.102 -21.484 1 88 235 LYS A C 1
ATOM 1863 O O . LYS A 1 235 ? -16.75 -7.254 -22.703 1 88 235 LYS A O 1
ATOM 1868 N N . ASN A 1 236 ? -16.391 -5.98 -20.875 1 90.38 236 ASN A N 1
ATOM 1869 C CA . ASN A 1 236 ? -16.375 -4.746 -21.656 1 90.38 236 ASN A CA 1
ATOM 1870 C C . ASN A 1 236 ? -14.953 -4.34 -22.031 1 90.38 236 ASN A C 1
ATOM 1872 O O . ASN A 1 236 ? -14.742 -3.27 -22.609 1 90.38 236 ASN A O 1
ATOM 1876 N N . THR A 1 237 ? -14.023 -5.109 -21.703 1 92.81 237 THR A N 1
ATOM 1877 C CA . THR A 1 237 ? -12.633 -4.855 -22.047 1 92.81 237 THR A CA 1
ATOM 1878 C C . THR A 1 237 ? -12.203 -5.707 -23.25 1 92.81 237 THR A C 1
ATOM 1880 O O . THR A 1 237 ? -12.43 -6.922 -23.25 1 92.81 237 THR A O 1
ATOM 1883 N N . PRO A 1 238 ? -11.648 -5.113 -24.281 1 92.69 238 PRO A N 1
ATOM 1884 C CA . PRO A 1 238 ? -11.195 -5.91 -25.422 1 92.69 238 PRO A CA 1
ATOM 1885 C C . PRO A 1 238 ? -10.227 -7.02 -25.016 1 92.69 238 PRO A C 1
ATOM 1887 O O . PRO A 1 238 ? -9.289 -6.777 -24.25 1 92.69 238 PRO A O 1
ATOM 1890 N N . PRO A 1 239 ? -10.555 -8.234 -25.5 1 94.62 239 PRO A N 1
ATOM 1891 C CA . PRO A 1 239 ? -9.609 -9.312 -25.203 1 94.62 239 PRO A CA 1
ATOM 1892 C C . PRO A 1 239 ? -8.219 -9.055 -25.766 1 94.62 239 PRO A C 1
ATOM 1894 O O . PRO A 1 239 ? -8.078 -8.539 -26.875 1 94.62 239 PRO A O 1
ATOM 1897 N N . LEU A 1 240 ? -7.254 -9.367 -25 1 96 240 LEU A N 1
ATOM 1898 C CA . LEU A 1 240 ? -5.875 -9.141 -25.422 1 96 240 LEU A CA 1
ATOM 1899 C C . LEU A 1 240 ? -5.539 -9.969 -26.656 1 96 240 LEU A C 1
ATOM 1901 O O . LEU A 1 240 ? -4.781 -9.523 -27.531 1 96 240 LEU A O 1
ATOM 1905 N N . PHE A 1 241 ? -6.113 -11.211 -26.797 1 93.5 241 PHE A N 1
ATOM 1906 C CA . PHE A 1 241 ? -5.855 -12.109 -27.922 1 93.5 241 PHE A CA 1
ATOM 1907 C C . PHE A 1 241 ? -6.273 -11.461 -29.234 1 93.5 241 PHE A C 1
ATOM 1909 O O . PHE A 1 241 ? -5.734 -11.789 -30.281 1 93.5 241 PHE A O 1
ATOM 1916 N N . ASP A 1 242 ? -7.168 -10.508 -29.125 1 94.81 242 ASP A N 1
ATOM 1917 C CA . ASP A 1 242 ? -7.746 -9.898 -30.328 1 94.81 242 ASP A CA 1
ATOM 1918 C C . ASP A 1 242 ? -7.246 -8.461 -30.5 1 94.81 242 ASP A C 1
ATOM 1920 O O . ASP A 1 242 ? -7.641 -7.777 -31.453 1 94.81 242 ASP A O 1
ATOM 1924 N N . HIS A 1 243 ? -6.484 -8.016 -29.609 1 96.5 243 HIS A N 1
ATOM 1925 C CA . HIS A 1 243 ? -5.992 -6.648 -29.703 1 96.5 243 HIS A CA 1
ATOM 1926 C C . HIS A 1 243 ? -5.133 -6.457 -30.953 1 96.5 243 HIS A C 1
ATOM 1928 O O . HIS A 1 243 ? -4.27 -7.285 -31.25 1 96.5 243 HIS A O 1
ATOM 1934 N N . PRO A 1 244 ? -5.273 -5.359 -31.656 1 97.88 244 PRO A N 1
ATOM 1935 C CA . PRO A 1 244 ? -4.547 -5.145 -32.906 1 97.88 244 PRO A CA 1
ATOM 1936 C C . PRO A 1 244 ? -3.029 -5.164 -32.719 1 97.88 244 PRO A C 1
ATOM 1938 O O . PRO A 1 244 ? -2.309 -5.73 -33.531 1 97.88 244 PRO A O 1
ATOM 1941 N N . THR A 1 245 ? -2.582 -4.59 -31.609 1 98.31 245 THR A N 1
ATOM 1942 C CA . THR A 1 245 ? -1.149 -4.551 -31.328 1 98.31 245 THR A CA 1
ATOM 1943 C C . THR A 1 245 ? -0.596 -5.961 -31.156 1 98.31 245 THR A C 1
ATOM 1945 O O . THR A 1 245 ? 0.461 -6.293 -31.688 1 98.31 245 THR A O 1
ATOM 1948 N N . ILE A 1 246 ? -1.284 -6.805 -30.438 1 98.5 246 ILE A N 1
ATOM 1949 C CA . ILE A 1 246 ? -0.839 -8.164 -30.172 1 98.5 246 ILE A CA 1
ATOM 1950 C C . ILE A 1 246 ? -0.865 -8.984 -31.453 1 98.5 246 ILE A C 1
ATOM 1952 O O . ILE A 1 246 ? 0.075 -9.727 -31.75 1 98.5 246 ILE A O 1
ATOM 1956 N N . LYS A 1 247 ? -1.904 -8.859 -32.25 1 98.19 247 LYS A N 1
ATOM 1957 C CA . LYS A 1 247 ? -2.016 -9.562 -33.531 1 98.19 247 LYS A CA 1
ATOM 1958 C C . LYS A 1 247 ? -0.893 -9.148 -34.469 1 98.19 247 LYS A C 1
ATOM 1960 O O . LYS A 1 247 ? -0.283 -10 -35.125 1 98.19 247 LYS A O 1
ATOM 1965 N N . LYS A 1 248 ? -0.717 -7.832 -34.531 1 98.44 248 LYS A N 1
ATOM 1966 C CA . LYS A 1 248 ? 0.355 -7.309 -35.375 1 98.44 248 LYS A CA 1
ATOM 1967 C C . LYS A 1 248 ? 1.699 -7.926 -35 1 98.44 248 LYS A C 1
ATOM 1969 O O . LYS A 1 248 ? 2.471 -8.328 -35.875 1 98.44 248 LYS A O 1
ATOM 1974 N N . ILE A 1 249 ? 1.996 -8.008 -33.75 1 98.5 249 ILE A N 1
ATOM 1975 C CA . ILE A 1 249 ? 3.266 -8.539 -33.25 1 98.5 249 ILE A CA 1
ATOM 1976 C C . ILE A 1 249 ? 3.338 -10.039 -33.531 1 98.5 249 ILE A C 1
ATOM 1978 O O . ILE A 1 249 ? 4.359 -10.547 -34 1 98.5 249 ILE A O 1
ATOM 1982 N N . ALA A 1 250 ? 2.283 -10.773 -33.281 1 98.31 250 ALA A N 1
ATOM 1983 C CA . ALA A 1 250 ? 2.254 -12.203 -33.562 1 98.31 250 ALA A CA 1
ATOM 1984 C C . ALA A 1 250 ? 2.564 -12.484 -35.031 1 98.31 250 ALA A C 1
ATOM 1986 O O . ALA A 1 250 ? 3.301 -13.422 -35.344 1 98.31 250 ALA A O 1
ATOM 1987 N N . ASP A 1 251 ? 2.098 -11.688 -35.938 1 97.75 251 ASP A N 1
ATOM 1988 C CA . ASP A 1 251 ? 2.232 -11.859 -37.375 1 97.75 251 ASP A CA 1
ATOM 1989 C C . ASP A 1 251 ? 3.682 -11.68 -37.812 1 97.75 251 ASP A C 1
ATOM 1991 O O . ASP A 1 251 ? 4.059 -12.086 -38.938 1 97.75 251 ASP A O 1
ATOM 1995 N N . LYS A 1 252 ? 4.434 -11.016 -36.969 1 97.5 252 LYS A N 1
ATOM 1996 C CA . LYS A 1 252 ? 5.84 -10.805 -37.312 1 97.5 252 LYS A CA 1
ATOM 1997 C C . LYS A 1 252 ? 6.625 -12.117 -37.219 1 97.5 252 LYS A C 1
ATOM 1999 O O . LYS A 1 252 ? 7.723 -12.219 -37.781 1 97.5 252 LYS A O 1
ATOM 2004 N N . TYR A 1 253 ? 6.117 -13.039 -36.531 1 96.69 253 TYR A N 1
ATOM 2005 C CA . TYR A 1 253 ? 6.855 -14.266 -36.25 1 96.69 253 TYR A CA 1
ATOM 2006 C C . TYR A 1 253 ? 6.172 -15.461 -36.906 1 96.69 253 TYR A C 1
ATOM 2008 O O . TYR A 1 253 ? 4.941 -15.523 -36.969 1 96.69 253 TYR A O 1
ATOM 2016 N N . GLU A 1 254 ? 6.879 -16.391 -37.375 1 93.56 254 GLU A N 1
ATOM 2017 C CA . GLU A 1 254 ? 6.348 -17.578 -38.031 1 93.56 254 GLU A CA 1
ATOM 2018 C C . GLU A 1 254 ? 5.684 -18.516 -37.031 1 93.56 254 GLU A C 1
ATOM 2020 O O . GLU A 1 254 ? 6.32 -18.984 -36.094 1 93.56 254 GLU A O 1
ATOM 2025 N N . ALA A 1 255 ? 4.465 -18.781 -37.25 1 94.06 255 ALA A N 1
ATOM 2026 C CA . ALA A 1 255 ? 3.699 -19.781 -36.5 1 94.06 255 ALA A CA 1
ATOM 2027 C C . ALA A 1 255 ? 3.623 -19.438 -35.031 1 94.06 255 ALA A C 1
ATOM 2029 O O . ALA A 1 255 ? 3.811 -20.297 -34.156 1 94.06 255 ALA A O 1
ATOM 2030 N N . VAL A 1 256 ? 3.543 -18.203 -34.75 1 96.44 256 VAL A N 1
ATOM 2031 C CA . VAL A 1 256 ? 3.404 -17.75 -33.344 1 96.44 256 VAL A CA 1
ATOM 2032 C C . VAL A 1 256 ? 1.998 -17.188 -33.125 1 96.44 256 VAL A C 1
ATOM 2034 O O . VAL A 1 256 ? 1.5 -16.406 -33.938 1 96.44 256 VAL A O 1
ATOM 2037 N N . THR A 1 257 ? 1.325 -17.625 -32.125 1 96.25 257 THR A N 1
ATOM 2038 C CA . THR A 1 257 ? -0.032 -17.188 -31.812 1 96.25 257 THR A CA 1
ATOM 2039 C C . THR A 1 257 ? -0.015 -15.984 -30.891 1 96.25 257 THR A C 1
ATOM 2041 O O . THR A 1 257 ? 1.018 -15.664 -30.281 1 96.25 257 THR A O 1
ATOM 2044 N N . THR A 1 258 ? -1.168 -15.328 -30.766 1 97.06 258 THR A N 1
ATOM 2045 C CA . THR A 1 258 ? -1.29 -14.188 -29.859 1 97.06 258 THR A CA 1
ATOM 2046 C C . THR A 1 258 ? -1.111 -14.625 -28.406 1 97.06 258 THR A C 1
ATOM 2048 O O . THR A 1 258 ? -0.526 -13.906 -27.609 1 97.06 258 THR A O 1
ATOM 2051 N N . SER A 1 259 ? -1.581 -15.797 -28.078 1 95.62 259 SER A N 1
ATOM 2052 C CA . SER A 1 259 ? -1.397 -16.328 -26.734 1 95.62 259 SER A CA 1
ATOM 2053 C C . SER A 1 259 ? 0.082 -16.5 -26.406 1 95.62 259 SER A C 1
ATOM 2055 O O . SER A 1 259 ? 0.51 -16.172 -25.297 1 95.62 259 SER A O 1
ATOM 2057 N N . GLN A 1 260 ? 0.801 -16.984 -27.344 1 96.75 260 GLN A N 1
ATOM 2058 C CA . GLN A 1 260 ? 2.232 -17.188 -27.141 1 96.75 260 GLN A CA 1
ATOM 2059 C C . GLN A 1 260 ? 2.967 -15.859 -26.984 1 96.75 260 GLN A C 1
ATOM 2061 O O . GLN A 1 260 ? 3.904 -15.758 -26.203 1 96.75 260 GLN A O 1
ATOM 2066 N N . VAL A 1 261 ? 2.523 -14.859 -27.734 1 98.12 261 VAL A N 1
ATOM 2067 C CA . VAL A 1 261 ? 3.098 -13.523 -27.609 1 98.12 261 VAL A CA 1
ATOM 2068 C C . VAL A 1 261 ? 2.893 -12.992 -26.203 1 98.12 261 VAL A C 1
ATOM 2070 O O . VAL A 1 261 ? 3.824 -12.469 -25.578 1 98.12 261 VAL A O 1
ATOM 2073 N N . LEU A 1 262 ? 1.719 -13.195 -25.688 1 98.06 262 LEU A N 1
ATOM 2074 C CA . LEU A 1 262 ? 1.373 -12.688 -24.359 1 98.06 262 LEU A CA 1
ATOM 2075 C C . LEU A 1 262 ? 2.191 -13.391 -23.281 1 98.06 262 LEU A C 1
ATOM 2077 O O . LEU A 1 262 ? 2.729 -12.742 -22.375 1 98.06 262 LEU A O 1
ATOM 2081 N N . LEU A 1 263 ? 2.314 -14.672 -23.328 1 97.81 263 LEU A N 1
ATOM 2082 C CA . LEU A 1 263 ? 3.08 -15.43 -22.344 1 97.81 263 LEU A CA 1
ATOM 2083 C C . LEU A 1 263 ? 4.562 -15.094 -22.438 1 97.81 263 LEU A C 1
ATOM 2085 O O . LEU A 1 263 ? 5.234 -14.945 -21.406 1 97.81 263 LEU A O 1
ATOM 2089 N N . ARG A 1 264 ? 5.07 -14.969 -23.672 1 97.81 264 ARG A N 1
ATOM 2090 C CA . ARG A 1 264 ? 6.488 -14.68 -23.859 1 97.81 264 ARG A CA 1
ATOM 2091 C C . ARG A 1 264 ? 6.828 -13.273 -23.391 1 97.81 264 ARG A C 1
ATOM 2093 O O . ARG A 1 264 ? 7.918 -13.031 -22.859 1 97.81 264 ARG A O 1
ATOM 2100 N N . TRP A 1 265 ? 5.852 -12.344 -23.578 1 98.69 265 TRP A N 1
ATOM 2101 C CA . TRP A 1 265 ? 6.031 -10.992 -23.062 1 98.69 265 TRP A CA 1
ATOM 2102 C C . TRP A 1 265 ? 6.363 -11.008 -21.578 1 98.69 265 TRP A C 1
ATOM 2104 O O . TRP A 1 265 ? 7.285 -10.328 -21.125 1 98.69 265 TRP A O 1
ATOM 2114 N N . ALA A 1 266 ? 5.699 -11.766 -20.828 1 98.38 266 ALA A N 1
ATOM 2115 C CA . ALA A 1 266 ? 5.926 -11.859 -19.391 1 98.38 266 ALA A CA 1
ATOM 2116 C C . ALA A 1 266 ? 7.238 -12.578 -19.078 1 98.38 266 ALA A C 1
ATOM 2118 O O . ALA A 1 266 ? 8.086 -12.055 -18.344 1 98.38 266 ALA A O 1
ATOM 2119 N N . THR A 1 267 ? 7.48 -13.719 -19.703 1 98.12 267 THR A N 1
ATOM 2120 C CA . THR A 1 267 ? 8.617 -14.562 -19.328 1 98.12 267 THR A CA 1
ATOM 2121 C C . THR A 1 267 ? 9.93 -13.922 -19.766 1 98.12 267 THR A C 1
ATOM 2123 O O . THR A 1 267 ? 10.945 -14.047 -19.078 1 98.12 267 THR A O 1
ATOM 2126 N N . GLN A 1 268 ? 9.906 -13.25 -20.906 1 97.88 268 GLN A N 1
ATOM 2127 C CA . GLN A 1 268 ? 11.117 -12.586 -21.391 1 97.88 268 GLN A CA 1
ATOM 2128 C C . GLN A 1 268 ? 11.492 -11.422 -20.484 1 97.88 268 GLN A C 1
ATOM 2130 O O . GLN A 1 268 ? 12.656 -11 -20.453 1 97.88 268 GLN A O 1
ATOM 2135 N N . ARG A 1 269 ? 10.555 -10.984 -19.75 1 97.81 269 ARG A N 1
ATOM 2136 C CA . ARG A 1 269 ? 10.789 -9.906 -18.797 1 97.81 269 ARG A CA 1
ATOM 2137 C C . ARG A 1 269 ? 11.117 -10.461 -17.406 1 97.81 269 ARG A C 1
ATOM 2139 O O . ARG A 1 269 ? 11.156 -9.711 -16.438 1 97.81 269 ARG A O 1
ATOM 2146 N N . GLY A 1 270 ? 11.234 -11.727 -17.328 1 97.25 270 GLY A N 1
ATOM 2147 C CA . GLY A 1 270 ? 11.648 -12.359 -16.078 1 97.25 270 GLY A CA 1
ATOM 2148 C C . GLY A 1 270 ? 10.484 -12.672 -15.156 1 97.25 270 GLY A C 1
ATOM 2149 O O . GLY A 1 270 ? 10.688 -13.031 -14 1 97.25 270 GLY A O 1
ATOM 2150 N N . VAL A 1 271 ? 9.305 -12.547 -15.617 1 98.69 271 VAL A N 1
ATOM 2151 C CA . VAL A 1 271 ? 8.109 -12.812 -14.82 1 98.69 271 VAL A CA 1
ATOM 2152 C C . VAL A 1 271 ? 7.652 -14.25 -15.031 1 98.69 271 VAL A C 1
ATOM 2154 O O . VAL A 1 271 ? 7.496 -14.703 -16.172 1 98.69 271 VAL A O 1
ATOM 2157 N N . ALA A 1 272 ? 7.535 -15.016 -13.945 1 98.75 272 ALA A N 1
ATOM 2158 C CA . ALA A 1 272 ? 7.008 -16.375 -14.047 1 98.75 272 ALA A CA 1
ATOM 2159 C C . ALA A 1 272 ? 5.508 -16.359 -14.328 1 98.75 272 ALA A C 1
ATOM 2161 O O . ALA A 1 272 ? 4.816 -15.398 -13.984 1 98.75 272 ALA A O 1
ATOM 2162 N N . ILE A 1 273 ? 5.059 -17.406 -15.031 1 98.56 273 ILE A N 1
ATOM 2163 C CA . ILE A 1 273 ? 3.646 -17.469 -15.406 1 98.56 273 ILE A CA 1
ATOM 2164 C C . ILE A 1 273 ? 3.07 -18.828 -15.031 1 98.56 273 ILE A C 1
ATOM 2166 O O . ILE A 1 273 ? 3.809 -19.812 -14.914 1 98.56 273 ILE A O 1
ATOM 2170 N N . ILE A 1 274 ? 1.743 -18.891 -14.82 1 98.38 274 ILE A N 1
ATOM 2171 C CA . ILE A 1 274 ? 1.053 -20.109 -14.438 1 98.38 274 ILE A CA 1
ATOM 2172 C C . ILE A 1 274 ? -0.256 -20.234 -15.211 1 98.38 274 ILE A C 1
ATOM 2174 O O . ILE A 1 274 ? -1.317 -20.438 -14.617 1 98.38 274 ILE A O 1
ATOM 2178 N N . PRO A 1 275 ? -0.169 -20.172 -16.531 1 96 275 PRO A N 1
ATOM 2179 C CA . PRO A 1 275 ? -1.406 -20.266 -17.312 1 96 275 PRO A CA 1
ATOM 2180 C C . PRO A 1 275 ? -2.092 -21.625 -17.156 1 96 275 PRO A C 1
ATOM 2182 O O . PRO A 1 275 ? -1.418 -22.656 -17 1 96 275 PRO A O 1
ATOM 2185 N N . LYS A 1 276 ? -3.367 -21.578 -17.281 1 92.25 276 LYS A N 1
ATOM 2186 C CA . LYS A 1 276 ? -4.156 -22.812 -17.219 1 92.25 276 LYS A CA 1
ATOM 2187 C C . LYS A 1 276 ? -4.391 -23.375 -18.625 1 92.25 276 LYS A C 1
ATOM 2189 O O . LYS A 1 276 ? -4.52 -22.625 -19.594 1 92.25 276 LYS A O 1
ATOM 2194 N N . SER A 1 277 ? -4.32 -24.688 -18.719 1 88.12 277 SER A N 1
ATOM 2195 C CA . SER A 1 277 ? -4.742 -25.375 -19.938 1 88.12 277 SER A CA 1
ATOM 2196 C C . SER A 1 277 ? -5.137 -26.828 -19.641 1 88.12 277 SER A C 1
ATOM 2198 O O . SER A 1 277 ? -4.582 -27.453 -18.734 1 88.12 277 SER A O 1
ATOM 2200 N N . SER A 1 278 ? -6.152 -27.281 -20.312 1 85 278 SER A N 1
ATOM 2201 C CA . SER A 1 278 ? -6.559 -28.688 -20.203 1 85 278 SER A CA 1
ATOM 2202 C C . SER A 1 278 ? -6.117 -29.484 -21.406 1 85 278 SER A C 1
ATOM 2204 O O . SER A 1 278 ? -6.285 -30.703 -21.453 1 85 278 SER A O 1
ATOM 2206 N N . LYS A 1 279 ? -5.562 -28.828 -22.359 1 90.56 279 LYS A N 1
ATOM 2207 C CA . LYS A 1 279 ? -5.176 -29.484 -23.594 1 90.56 279 LYS A CA 1
ATOM 2208 C C . LYS A 1 279 ? -3.676 -29.766 -23.625 1 90.56 279 LYS A C 1
ATOM 2210 O O . LYS A 1 279 ? -2.867 -28.859 -23.406 1 90.56 279 LYS A O 1
ATOM 2215 N N . LYS A 1 280 ? -3.41 -30.938 -23.969 1 91.25 280 LYS A N 1
ATOM 2216 C CA . LYS A 1 280 ? -2.025 -31.391 -23.984 1 91.25 280 LYS A CA 1
ATOM 2217 C C . LYS A 1 280 ? -1.168 -30.547 -24.922 1 91.25 280 LYS A C 1
ATOM 2219 O O . LYS A 1 280 ? -0.052 -30.156 -24.562 1 91.25 280 LYS A O 1
ATOM 2224 N N . GLU A 1 281 ? -1.682 -30.312 -26.078 1 91.69 281 GLU A N 1
ATOM 2225 C CA . GLU A 1 281 ? -0.932 -29.547 -27.062 1 91.69 281 GLU A CA 1
ATOM 2226 C C . GLU A 1 281 ? -0.599 -28.156 -26.547 1 91.69 281 GLU A C 1
ATOM 2228 O O . GLU A 1 281 ? 0.528 -27.672 -26.703 1 91.69 281 GLU A O 1
ATOM 2233 N N . ARG A 1 282 ? -1.569 -27.531 -25.922 1 92.38 282 ARG A N 1
ATOM 2234 C CA . ARG A 1 282 ? -1.367 -26.188 -25.375 1 92.38 282 ARG A CA 1
ATOM 2235 C C . ARG A 1 282 ? -0.38 -26.203 -24.219 1 92.38 282 ARG A C 1
ATOM 2237 O O . ARG A 1 282 ? 0.4 -25.266 -24.031 1 92.38 282 ARG A O 1
ATOM 2244 N N . LEU A 1 283 ? -0.439 -27.234 -23.422 1 94.62 283 LEU A N 1
ATOM 2245 C CA . LEU A 1 283 ? 0.5 -27.391 -22.328 1 94.62 283 LEU A CA 1
ATOM 2246 C C . LEU A 1 283 ? 1.938 -27.422 -22.828 1 94.62 283 LEU A C 1
ATOM 2248 O O . LEU A 1 283 ? 2.803 -26.734 -22.312 1 94.62 283 LEU A O 1
ATOM 2252 N N . LEU A 1 284 ? 2.111 -28.219 -23.812 1 93.69 284 LEU A N 1
ATOM 2253 C CA . LEU A 1 284 ? 3.449 -28.344 -24.375 1 93.69 284 LEU A CA 1
ATOM 2254 C C . LEU A 1 284 ? 3.914 -27.031 -24.984 1 93.69 284 LEU A C 1
ATOM 2256 O O . LEU A 1 284 ? 5.07 -26.641 -24.812 1 93.69 284 LEU A O 1
ATOM 2260 N N . GLU A 1 285 ? 3.039 -26.391 -25.672 1 93.44 285 GLU A N 1
ATOM 2261 C CA . GLU A 1 285 ? 3.355 -25.094 -26.281 1 93.44 285 GLU A CA 1
ATOM 2262 C C . GLU A 1 285 ? 3.758 -24.062 -25.234 1 93.44 285 GLU A C 1
ATOM 2264 O O . GLU A 1 285 ? 4.711 -23.312 -25.438 1 93.44 285 GLU A O 1
ATOM 2269 N N . ASN A 1 286 ? 3.016 -24.031 -24.172 1 94.75 286 ASN A N 1
ATOM 2270 C CA . ASN A 1 286 ? 3.318 -23.094 -23.094 1 94.75 286 ASN A CA 1
ATOM 2271 C C . ASN A 1 286 ? 4.68 -23.391 -22.469 1 94.75 286 ASN A C 1
ATOM 2273 O O . ASN A 1 286 ? 5.441 -22.469 -22.172 1 94.75 286 ASN A O 1
ATOM 2277 N N . LEU A 1 287 ? 4.969 -24.625 -22.312 1 94.88 287 LEU A N 1
ATOM 2278 C CA . LEU A 1 287 ? 6.203 -25.047 -21.672 1 94.88 287 LEU A CA 1
ATOM 2279 C C . LEU A 1 287 ? 7.418 -24.672 -22.516 1 94.88 287 LEU A C 1
ATOM 2281 O O . LEU A 1 287 ? 8.5 -24.422 -21.969 1 94.88 287 LEU A O 1
ATOM 2285 N N . THR A 1 288 ? 7.207 -24.578 -23.812 1 93.12 288 THR A N 1
ATOM 2286 C CA . THR A 1 288 ? 8.344 -24.391 -24.719 1 93.12 288 THR A CA 1
ATOM 2287 C C . THR A 1 288 ? 8.297 -23.016 -25.359 1 93.12 288 THR A C 1
ATOM 2289 O O . THR A 1 288 ? 8.836 -22.812 -26.453 1 93.12 288 THR A O 1
ATOM 2292 N N . ILE A 1 289 ? 7.656 -22.094 -24.719 1 94.31 289 ILE A N 1
ATOM 2293 C CA . ILE A 1 289 ? 7.402 -20.781 -25.312 1 94.31 289 ILE A CA 1
ATOM 2294 C C . ILE A 1 289 ? 8.727 -20.062 -25.578 1 94.31 289 ILE A C 1
ATOM 2296 O O . ILE A 1 289 ? 8.852 -19.328 -26.562 1 94.31 289 ILE A O 1
ATOM 2300 N N . ASP A 1 290 ? 9.766 -20.234 -24.766 1 93.81 290 ASP A N 1
ATOM 2301 C CA . ASP A 1 290 ? 11.055 -19.562 -24.922 1 93.81 290 ASP A CA 1
ATOM 2302 C C . ASP A 1 290 ? 11.805 -20.109 -26.141 1 93.81 290 ASP A C 1
ATOM 2304 O O . ASP A 1 290 ? 12.664 -19.422 -26.688 1 93.81 290 ASP A O 1
ATOM 2308 N N . GLN A 1 291 ? 11.469 -21.312 -26.531 1 93.56 291 GLN A N 1
ATOM 2309 C CA . GLN A 1 291 ? 12.078 -21.906 -27.703 1 93.56 291 GLN A CA 1
ATOM 2310 C C . GLN A 1 291 ? 11.328 -21.5 -28.969 1 93.56 291 GLN A C 1
ATOM 2312 O O . GLN A 1 291 ? 11.898 -21.516 -30.062 1 93.56 291 GLN A O 1
ATOM 2317 N N . LYS A 1 292 ? 10.117 -21.172 -28.797 1 93.06 292 LYS A N 1
ATOM 2318 C CA . LYS A 1 292 ? 9.258 -20.891 -29.938 1 93.06 292 LYS A CA 1
ATOM 2319 C C . LYS A 1 292 ? 9.508 -19.484 -30.469 1 93.06 292 LYS A C 1
ATOM 2321 O O . LYS A 1 292 ? 9.508 -19.281 -31.688 1 93.06 292 LYS A O 1
ATOM 2326 N N . VAL A 1 293 ? 9.719 -18.547 -29.547 1 96.38 293 VAL A N 1
ATOM 2327 C CA . VAL A 1 293 ? 9.82 -17.188 -30.047 1 96.38 293 VAL A CA 1
ATOM 2328 C C . VAL A 1 293 ? 10.602 -16.328 -29.047 1 96.38 293 VAL A C 1
ATOM 2330 O O . VAL A 1 293 ? 10.523 -16.547 -27.828 1 96.38 293 VAL A O 1
ATOM 2333 N N . THR A 1 294 ? 11.43 -15.422 -29.516 1 97.81 294 THR A N 1
ATOM 2334 C CA . THR A 1 294 ? 12.031 -14.312 -28.797 1 97.81 294 THR A CA 1
ATOM 2335 C C . THR A 1 294 ? 11.547 -12.977 -29.359 1 97.81 294 THR A C 1
ATOM 2337 O O . THR A 1 294 ? 11.82 -12.641 -30.516 1 97.81 294 THR A O 1
ATOM 2340 N N . LEU A 1 295 ? 10.789 -12.273 -28.516 1 98.5 295 LEU A N 1
ATOM 2341 C CA . LEU A 1 295 ? 10.242 -11 -28.953 1 98.5 295 LEU A CA 1
ATOM 2342 C C . LEU A 1 295 ? 11.328 -9.93 -29.016 1 98.5 295 LEU A C 1
ATOM 2344 O O . LEU A 1 295 ? 12.203 -9.883 -28.141 1 98.5 295 LEU A O 1
ATOM 2348 N N . ALA A 1 296 ? 11.211 -9.102 -30.031 1 98.44 296 ALA A N 1
ATOM 2349 C CA . ALA A 1 296 ? 12.109 -7.953 -30.109 1 98.44 296 ALA A CA 1
ATOM 2350 C C . ALA A 1 296 ? 11.82 -6.949 -28.984 1 98.44 296 ALA A C 1
ATOM 2352 O O . ALA A 1 296 ? 10.703 -6.891 -28.469 1 98.44 296 ALA A O 1
ATOM 2353 N N . GLU A 1 297 ? 12.859 -6.203 -28.672 1 98.25 297 GLU A N 1
ATOM 2354 C CA . GLU A 1 297 ? 12.711 -5.195 -27.625 1 98.25 297 GLU A CA 1
ATOM 2355 C C . GLU A 1 297 ? 11.586 -4.223 -27.953 1 98.25 297 GLU A C 1
ATOM 2357 O O . GLU A 1 297 ? 10.852 -3.791 -27.062 1 98.25 297 GLU A O 1
ATOM 2362 N N . GLU A 1 298 ? 11.516 -3.889 -29.125 1 98.38 298 GLU A N 1
ATOM 2363 C CA . GLU A 1 298 ? 10.461 -2.979 -29.562 1 98.38 298 GLU A CA 1
ATOM 2364 C C . GLU A 1 298 ? 9.078 -3.588 -29.344 1 98.38 298 GLU A C 1
ATOM 2366 O O . GLU A 1 298 ? 8.133 -2.883 -28.984 1 98.38 298 GLU A O 1
ATOM 2371 N N . ASP A 1 299 ? 8.945 -4.902 -29.625 1 98.69 299 ASP A N 1
ATOM 2372 C CA . ASP A 1 299 ? 7.684 -5.598 -29.391 1 98.69 299 ASP A CA 1
ATOM 2373 C C . ASP A 1 299 ? 7.301 -5.57 -27.922 1 98.69 299 ASP A C 1
ATOM 2375 O O . ASP A 1 299 ? 6.148 -5.289 -27.578 1 98.69 299 ASP A O 1
ATOM 2379 N N . LEU A 1 300 ? 8.312 -5.848 -27.094 1 98.75 300 LEU A N 1
ATOM 2380 C CA . LEU A 1 300 ? 8.086 -5.809 -25.656 1 98.75 300 LEU A CA 1
ATOM 2381 C C . LEU A 1 300 ? 7.59 -4.434 -25.219 1 98.75 300 LEU A C 1
ATOM 2383 O O . LEU A 1 300 ? 6.645 -4.328 -24.422 1 98.75 300 LEU A O 1
ATOM 2387 N N . ARG A 1 301 ? 8.203 -3.367 -25.734 1 98.31 301 ARG A N 1
ATOM 2388 C CA . ARG A 1 301 ? 7.84 -1.998 -25.391 1 98.31 301 ARG A CA 1
ATOM 2389 C C . ARG A 1 301 ? 6.422 -1.674 -25.844 1 98.31 301 ARG A C 1
ATOM 2391 O O . ARG A 1 301 ? 5.66 -1.032 -25.125 1 98.31 301 ARG A O 1
ATOM 2398 N N . GLU A 1 302 ? 6.109 -2.127 -27.047 1 98.69 302 GLU A N 1
ATOM 2399 C CA . GLU A 1 302 ? 4.781 -1.867 -27.578 1 98.69 302 GLU A CA 1
ATOM 2400 C C . GLU A 1 302 ? 3.699 -2.557 -26.75 1 98.69 302 GLU A C 1
ATOM 2402 O O . GLU A 1 302 ? 2.635 -1.983 -26.516 1 98.69 302 GLU A O 1
ATOM 2407 N N . ILE A 1 303 ? 3.963 -3.801 -26.359 1 98.81 303 ILE A N 1
ATOM 2408 C CA . ILE A 1 303 ? 3.006 -4.539 -25.531 1 98.81 303 ILE A CA 1
ATOM 2409 C C . ILE A 1 303 ? 2.85 -3.854 -24.188 1 98.81 303 ILE A C 1
ATOM 2411 O O . ILE A 1 303 ? 1.729 -3.637 -23.719 1 98.81 303 ILE A O 1
ATOM 2415 N N . SER A 1 304 ? 3.969 -3.463 -23.578 1 98.75 304 SER A N 1
ATOM 2416 C CA . SER A 1 304 ? 3.936 -2.805 -22.266 1 98.75 304 SER A CA 1
ATOM 2417 C C . SER A 1 304 ? 3.209 -1.467 -22.344 1 98.75 304 SER A C 1
ATOM 2419 O O . SER A 1 304 ? 2.617 -1.019 -21.359 1 98.75 304 SER A O 1
ATOM 2421 N N . ALA A 1 305 ? 3.199 -0.834 -23.516 1 98.44 305 ALA A N 1
ATOM 2422 C CA . ALA A 1 305 ? 2.57 0.47 -23.703 1 98.44 305 ALA A CA 1
ATOM 2423 C C . ALA A 1 305 ? 1.049 0.353 -23.688 1 98.44 305 ALA A C 1
ATOM 2425 O O . ALA A 1 305 ? 0.343 1.362 -23.641 1 98.44 305 ALA A O 1
ATOM 2426 N N . LEU A 1 306 ? 0.521 -0.885 -23.656 1 98.19 306 LEU A N 1
ATOM 2427 C CA . LEU A 1 306 ? -0.919 -1.107 -23.594 1 98.19 306 LEU A CA 1
ATOM 2428 C C . LEU A 1 306 ? -1.43 -0.918 -22.172 1 98.19 306 LEU A C 1
ATOM 2430 O O . LEU A 1 306 ? -2.637 -0.995 -21.922 1 98.19 306 LEU A O 1
ATOM 2434 N N . ASN A 1 307 ? -0.551 -0.601 -21.219 1 98 307 ASN A N 1
ATOM 2435 C CA . ASN A 1 307 ? -0.909 -0.468 -19.812 1 98 307 ASN A CA 1
ATOM 2436 C C . ASN A 1 307 ? -2.027 0.55 -19.609 1 98 307 ASN A C 1
ATOM 2438 O O . ASN A 1 307 ? -1.963 1.662 -20.141 1 98 307 ASN A O 1
ATOM 2442 N N . GLN A 1 308 ? -2.996 0.147 -18.938 1 95.62 308 GLN A N 1
ATOM 2443 C CA . GLN A 1 308 ? -4.113 1.003 -18.562 1 95.62 308 GLN A CA 1
ATOM 2444 C C . GLN A 1 308 ? -4.32 0.994 -17.047 1 95.62 308 GLN A C 1
ATOM 2446 O O . GLN A 1 308 ? -5.277 1.582 -16.531 1 95.62 308 GLN A O 1
ATOM 2451 N N . ASN A 1 309 ? -3.461 0.318 -16.344 1 95.5 309 ASN A N 1
ATOM 2452 C CA . ASN A 1 309 ? -3.613 0.087 -14.914 1 95.5 309 ASN A CA 1
ATOM 2453 C C . ASN A 1 309 ? -4.969 -0.529 -14.578 1 95.5 309 ASN A C 1
ATOM 2455 O O . ASN A 1 309 ? -5.602 -0.157 -13.594 1 95.5 309 ASN A O 1
ATOM 2459 N N . LEU A 1 310 ? -5.438 -1.383 -15.469 1 95.69 310 LEU A N 1
ATOM 2460 C CA . LEU A 1 310 ? -6.73 -2.037 -15.312 1 95.69 310 LEU A CA 1
ATOM 2461 C C . LEU A 1 310 ? -6.594 -3.33 -14.516 1 95.69 310 LEU A C 1
ATOM 2463 O O . LEU A 1 310 ? -5.988 -4.293 -14.984 1 95.69 310 LEU A O 1
ATOM 2467 N N . ARG A 1 311 ? -7.117 -3.328 -13.328 1 96.56 311 ARG A N 1
ATOM 2468 C CA . ARG A 1 311 ? -7.094 -4.488 -12.445 1 96.56 311 ARG A CA 1
ATOM 2469 C C . ARG A 1 311 ? -8.469 -5.141 -12.359 1 96.56 311 ARG A C 1
ATOM 2471 O O . ARG A 1 311 ? -9.469 -4.461 -12.125 1 96.56 311 ARG A O 1
ATOM 2478 N N . PHE A 1 312 ? -8.547 -6.418 -12.531 1 95.56 312 PHE A N 1
ATOM 2479 C CA . PHE A 1 312 ? -9.82 -7.137 -12.469 1 95.56 312 PHE A CA 1
ATOM 2480 C C . PHE A 1 312 ? -10.031 -7.742 -11.086 1 95.56 312 PHE A C 1
ATOM 2482 O O . PHE A 1 312 ? -11.156 -7.773 -10.586 1 95.56 312 PHE A O 1
ATOM 2489 N N . ASN A 1 313 ? -8.977 -8.258 -10.5 1 95.44 313 ASN A N 1
ATOM 2490 C CA . ASN A 1 313 ? -9.047 -8.82 -9.156 1 95.44 313 ASN A CA 1
ATOM 2491 C C . ASN A 1 313 ? -8.758 -7.77 -8.086 1 95.44 313 ASN A C 1
ATOM 2493 O O . ASN A 1 313 ? -7.738 -7.852 -7.395 1 95.44 313 ASN A O 1
ATOM 2497 N N . ASP A 1 314 ? -9.68 -6.828 -7.879 1 95.81 314 ASP A N 1
ATOM 2498 C CA . ASP A 1 314 ? -9.547 -5.738 -6.918 1 95.81 314 ASP A CA 1
ATOM 2499 C C . ASP A 1 314 ? -10.43 -5.98 -5.695 1 95.81 314 ASP A C 1
ATOM 2501 O O . ASP A 1 314 ? -11.656 -5.945 -5.789 1 95.81 314 ASP A O 1
ATOM 2505 N N . PRO A 1 315 ? -9.836 -6.156 -4.523 1 97.69 315 PRO A N 1
ATOM 2506 C CA . PRO A 1 315 ? -10.617 -6.418 -3.309 1 97.69 315 PRO A CA 1
ATOM 2507 C C . PRO A 1 315 ? -11.555 -5.27 -2.955 1 97.69 315 PRO A C 1
ATOM 2509 O O . PRO A 1 315 ? -12.469 -5.441 -2.146 1 97.69 315 PRO A O 1
ATOM 2512 N N . TRP A 1 316 ? -11.422 -4.078 -3.531 1 97.19 316 TRP A N 1
ATOM 2513 C CA . TRP A 1 316 ? -12.344 -2.969 -3.32 1 97.19 316 TRP A CA 1
ATOM 2514 C C . TRP A 1 316 ? -13.766 -3.367 -3.686 1 97.19 316 TRP A C 1
ATOM 2516 O O . TRP A 1 316 ? -14.727 -2.924 -3.049 1 97.19 316 TRP A O 1
ATOM 2526 N N . ASP A 1 317 ? -13.891 -4.309 -4.652 1 94.12 317 ASP A N 1
ATOM 2527 C CA . ASP A 1 317 ? -15.195 -4.629 -5.219 1 94.12 317 ASP A CA 1
ATOM 2528 C C . ASP A 1 317 ? -15.734 -5.934 -4.633 1 94.12 317 ASP A C 1
ATOM 2530 O O . ASP A 1 317 ? -16.766 -6.441 -5.086 1 94.12 317 ASP A O 1
ATOM 2534 N N . TRP A 1 318 ? -15.008 -6.488 -3.629 1 95.12 318 TRP A N 1
ATOM 2535 C CA . TRP A 1 318 ? -15.422 -7.773 -3.074 1 95.12 318 TRP A CA 1
ATOM 2536 C C . TRP A 1 318 ? -16.578 -7.598 -2.088 1 95.12 318 TRP A C 1
ATOM 2538 O O . TRP A 1 318 ? -16.422 -6.949 -1.05 1 95.12 318 TRP A O 1
ATOM 2548 N N . ASN A 1 319 ? -17.656 -8.203 -2.236 1 94.5 319 ASN A N 1
ATOM 2549 C CA . ASN A 1 319 ? -18.781 -8.344 -1.302 1 94.5 319 ASN A CA 1
ATOM 2550 C C . ASN A 1 319 ? -19.141 -7.004 -0.662 1 94.5 319 ASN A C 1
ATOM 2552 O O . ASN A 1 319 ? -19.344 -6.926 0.55 1 94.5 319 ASN A O 1
ATOM 2556 N N . ASN A 1 320 ? -19 -5.91 -1.376 1 91.5 320 ASN A N 1
ATOM 2557 C CA . ASN A 1 320 ? -19.312 -4.582 -0.861 1 91.5 320 ASN A CA 1
ATOM 2558 C C . ASN A 1 320 ? -18.438 -4.227 0.342 1 91.5 320 ASN A C 1
ATOM 2560 O O . ASN A 1 320 ? -18.844 -3.451 1.205 1 91.5 320 ASN A O 1
ATOM 2564 N N . SER A 1 321 ? -17.234 -4.832 0.499 1 95.25 321 SER A N 1
ATOM 2565 C CA . SER A 1 321 ? -16.453 -4.703 1.723 1 95.25 321 SER A CA 1
ATOM 2566 C C . SER A 1 321 ? -15.344 -3.67 1.56 1 95.25 321 SER A C 1
ATOM 2568 O O . SER A 1 321 ? -14.766 -3.209 2.547 1 95.25 321 SER A O 1
ATOM 2570 N N . LYS A 1 322 ? -14.977 -3.227 0.41 1 97.38 322 LYS A N 1
ATOM 2571 C CA . LYS A 1 322 ? -14.148 -2.062 0.102 1 97.38 322 LYS A CA 1
ATOM 2572 C C . LYS A 1 322 ? -12.773 -2.176 0.754 1 97.38 322 LYS A C 1
ATOM 2574 O O . LYS A 1 322 ? -12.32 -1.249 1.43 1 97.38 322 LYS A O 1
ATOM 2579 N N . PHE A 1 323 ? -12.062 -3.322 0.596 1 98.31 323 PHE A N 1
ATOM 2580 C CA . PHE A 1 323 ? -10.688 -3.455 1.041 1 98.31 323 PHE A CA 1
ATOM 2581 C C . PHE A 1 323 ? -9.75 -2.648 0.149 1 98.31 323 PHE A C 1
ATOM 2583 O O . PHE A 1 323 ? -9.68 -2.883 -1.06 1 98.31 323 PHE A O 1
ATOM 2590 N N . PRO A 1 324 ? -8.961 -1.729 0.693 1 98.5 324 PRO A N 1
ATOM 2591 C CA . PRO A 1 324 ? -8.266 -0.719 -0.112 1 98.5 324 PRO A CA 1
ATOM 2592 C C . PRO A 1 324 ? -6.84 -1.129 -0.471 1 98.5 324 PRO A C 1
ATOM 2594 O O . PRO A 1 324 ? -5.93 -0.294 -0.458 1 98.5 324 PRO A O 1
ATOM 2597 N N . ILE A 1 325 ? -6.578 -2.281 -0.872 1 98.38 325 ILE A N 1
ATOM 2598 C CA . ILE A 1 325 ? -5.234 -2.836 -1.018 1 98.38 325 ILE A CA 1
ATOM 2599 C C . ILE A 1 325 ? -4.477 -2.072 -2.1 1 98.38 325 ILE A C 1
ATOM 2601 O O . ILE A 1 325 ? -3.283 -1.794 -1.951 1 98.38 325 ILE A O 1
ATOM 2605 N N . PHE A 1 326 ? -5.121 -1.681 -3.18 1 96.81 326 PHE A N 1
ATOM 2606 C CA . PHE A 1 326 ? -4.422 -1.088 -4.316 1 96.81 326 PHE A CA 1
ATOM 2607 C C . PHE A 1 326 ? -4.801 0.379 -4.477 1 96.81 326 PHE A C 1
ATOM 2609 O O . PHE A 1 326 ? -4.777 0.913 -5.59 1 96.81 326 PHE A O 1
ATOM 2616 N N . GLN A 1 327 ? -5.156 0.982 -3.279 1 91.69 327 GLN A N 1
ATOM 2617 C CA . GLN A 1 327 ? -5.566 2.383 -3.309 1 91.69 327 GLN A CA 1
ATOM 2618 C C . GLN A 1 327 ? -4.523 3.273 -2.641 1 91.69 327 GLN A C 1
ATOM 2620 O O . GLN A 1 327 ? -3.777 2.82 -1.77 1 91.69 327 GLN A O 1
ATOM 2625 N N . MET B 1 1 ? -13.789 31.484 13.391 1 75.5 1 MET B N 1
ATOM 2626 C CA . MET B 1 1 ? -13.133 30.234 13.75 1 75.5 1 MET B CA 1
ATOM 2627 C C . MET B 1 1 ? -13.461 29.141 12.75 1 75.5 1 MET B C 1
ATOM 2629 O O . MET B 1 1 ? -14.531 29.156 12.133 1 75.5 1 MET B O 1
ATOM 2633 N N . SER B 1 2 ? -12.414 28.344 12.516 1 83.62 2 SER B N 1
ATOM 2634 C CA . SER B 1 2 ? -12.625 27.25 11.57 1 83.62 2 SER B CA 1
ATOM 2635 C C . SER B 1 2 ? -13.57 26.203 12.141 1 83.62 2 SER B C 1
ATOM 2637 O O . SER B 1 2 ? -13.688 26.047 13.359 1 83.62 2 SER B O 1
ATOM 2639 N N . ALA B 1 3 ? -14.312 25.562 11.242 1 91.12 3 ALA B N 1
ATOM 2640 C CA . ALA B 1 3 ? -15.148 24.453 11.656 1 91.12 3 ALA B CA 1
ATOM 2641 C C . ALA B 1 3 ? -14.32 23.359 12.328 1 91.12 3 ALA B C 1
ATOM 2643 O O . ALA B 1 3 ? -13.141 23.188 12.016 1 91.12 3 ALA B O 1
ATOM 2644 N N . LEU B 1 4 ? -14.906 22.734 13.305 1 95.81 4 LEU B N 1
ATOM 2645 C CA . LEU B 1 4 ? -14.242 21.641 14.016 1 95.81 4 LEU B CA 1
ATOM 2646 C C . LEU B 1 4 ? -14.773 20.297 13.539 1 95.81 4 LEU B C 1
ATOM 2648 O O . LEU B 1 4 ? -15.938 20.172 13.156 1 95.81 4 LEU B O 1
ATOM 2652 N N . VAL B 1 5 ? -13.898 19.359 13.508 1 97.31 5 VAL B N 1
ATOM 2653 C CA . VAL B 1 5 ? -14.297 17.969 13.312 1 97.31 5 VAL B CA 1
ATOM 2654 C C . VAL B 1 5 ? -14.016 17.172 14.586 1 97.31 5 VAL B C 1
ATOM 2656 O O . VAL B 1 5 ? -13.062 17.469 15.312 1 97.31 5 VAL B O 1
ATOM 2659 N N . THR B 1 6 ? -14.867 16.234 14.828 1 98.44 6 THR B N 1
ATOM 2660 C CA . THR B 1 6 ? -14.656 15.336 15.953 1 98.44 6 THR B CA 1
ATOM 2661 C C . THR B 1 6 ? -13.914 14.078 15.508 1 98.44 6 THR B C 1
ATOM 2663 O O . THR B 1 6 ? -14.391 13.344 14.641 1 98.44 6 THR B O 1
ATOM 2666 N N . LEU B 1 7 ? -12.781 13.844 16.094 1 98.75 7 LEU B N 1
ATOM 2667 C CA . LEU B 1 7 ? -11.969 12.68 15.766 1 98.75 7 LEU B CA 1
ATOM 2668 C C . LEU B 1 7 ? -12.523 11.43 16.438 1 98.75 7 LEU B C 1
ATOM 2670 O O . LEU B 1 7 ? -13.43 11.516 17.266 1 98.75 7 LEU B O 1
ATOM 2674 N N . ASN B 1 8 ? -12.008 10.281 16.016 1 98.75 8 ASN B N 1
ATOM 2675 C CA . ASN B 1 8 ? -12.578 9.023 16.484 1 98.75 8 ASN B CA 1
ATOM 2676 C C . ASN B 1 8 ? -12.328 8.812 17.969 1 98.75 8 ASN B C 1
ATOM 2678 O O . ASN B 1 8 ? -12.961 7.961 18.594 1 98.75 8 ASN B O 1
ATOM 2682 N N . ASN B 1 9 ? -11.453 9.617 18.609 1 98.56 9 ASN B N 1
ATOM 2683 C CA . ASN B 1 9 ? -11.227 9.523 20.047 1 98.56 9 ASN B CA 1
ATOM 2684 C C . ASN B 1 9 ? -11.945 10.641 20.797 1 98.56 9 ASN B C 1
ATOM 2686 O O . ASN B 1 9 ? -11.68 10.859 21.984 1 98.56 9 ASN B O 1
ATOM 2690 N N . GLY B 1 10 ? -12.703 11.469 20.078 1 98.44 10 GLY B N 1
ATOM 2691 C CA . GLY B 1 10 ? -13.531 12.492 20.703 1 98.44 10 GLY B CA 1
ATOM 2692 C C . GLY B 1 10 ? -12.891 13.867 20.672 1 98.44 10 GLY B C 1
ATOM 2693 O O . GLY B 1 10 ? -13.57 14.875 20.906 1 98.44 10 GLY B O 1
ATOM 2694 N N . LEU B 1 11 ? -11.586 13.961 20.375 1 98.31 11 LEU B N 1
ATOM 2695 C CA . LEU B 1 11 ? -10.914 15.258 20.312 1 98.31 11 LEU B CA 1
ATOM 2696 C C . LEU B 1 11 ? -11.469 16.094 19.156 1 98.31 11 LEU B C 1
ATOM 2698 O O . LEU B 1 11 ? -11.836 15.539 18.109 1 98.31 11 LEU B O 1
ATOM 2702 N N . LYS B 1 12 ? -11.547 17.375 19.359 1 98.25 12 LYS B N 1
ATOM 2703 C CA . LYS B 1 12 ? -11.977 18.312 18.328 1 98.25 12 LYS B CA 1
ATOM 2704 C C . LYS B 1 12 ? -10.773 18.906 17.594 1 98.25 12 LYS B C 1
ATOM 2706 O O . LYS B 1 12 ? -9.836 19.406 18.219 1 98.25 12 LYS B O 1
ATOM 2711 N N . MET B 1 13 ? -10.781 18.75 16.328 1 98.5 13 MET B N 1
ATOM 2712 C CA . MET B 1 13 ? -9.688 19.266 15.5 1 98.5 13 MET B CA 1
ATOM 2713 C C . MET B 1 13 ? -10.195 20.297 14.5 1 98.5 13 MET B C 1
ATOM 2715 O O . MET B 1 13 ? -11.219 20.078 13.844 1 98.5 13 MET B O 1
ATOM 2719 N N . PRO B 1 14 ? -9.562 21.469 14.461 1 97.94 14 PRO B N 1
ATOM 2720 C CA . PRO B 1 14 ? -9.945 22.422 13.406 1 97.94 14 PRO B CA 1
ATOM 2721 C C . PRO B 1 14 ? -9.789 21.844 12.008 1 97.94 14 PRO B C 1
ATOM 2723 O O . PRO B 1 14 ? -8.82 21.125 11.734 1 97.94 14 PRO B O 1
ATOM 2726 N N . LEU B 1 15 ? -10.664 22.156 11.109 1 97.81 15 LEU B N 1
ATOM 2727 C CA . LEU B 1 15 ? -10.625 21.703 9.727 1 97.81 15 LEU B CA 1
ATOM 2728 C C . LEU B 1 15 ? -9.555 22.453 8.938 1 97.81 15 LEU B C 1
ATOM 2730 O O . LEU B 1 15 ? -9.062 21.953 7.926 1 97.81 15 LEU B O 1
ATOM 2734 N N . VAL B 1 16 ? -9.289 23.656 9.359 1 98.19 16 VAL B N 1
ATOM 2735 C CA . VAL B 1 16 ? -8.258 24.484 8.727 1 98.19 16 VAL B CA 1
ATOM 2736 C C . VAL B 1 16 ? -7.129 24.75 9.719 1 98.19 16 VAL B C 1
ATOM 2738 O O . VAL B 1 16 ? -7.363 25.25 10.82 1 98.19 16 VAL B O 1
ATOM 2741 N N . GLY B 1 17 ? -5.98 24.312 9.391 1 98.31 17 GLY B N 1
ATOM 2742 C CA . GLY B 1 17 ? -4.777 24.578 10.164 1 98.31 17 GLY B CA 1
ATOM 2743 C C . GLY B 1 17 ? -3.703 25.297 9.359 1 98.31 17 GLY B C 1
ATOM 2744 O O . GLY B 1 17 ? -3.912 25.625 8.195 1 98.31 17 GLY B O 1
ATOM 2745 N N . LEU B 1 18 ? -2.641 25.641 10.055 1 98.25 18 LEU B N 1
ATOM 2746 C CA . LEU B 1 18 ? -1.475 26.234 9.414 1 98.25 18 LEU B CA 1
ATOM 2747 C C . LEU B 1 18 ? -0.337 25.234 9.305 1 98.25 18 LEU B C 1
ATOM 2749 O O . LEU B 1 18 ? 0.14 24.719 10.312 1 98.25 18 LEU B O 1
ATOM 2753 N N . GLY B 1 19 ? 0.058 24.922 8.07 1 98.06 19 GLY B N 1
ATOM 2754 C CA . GLY B 1 19 ? 1.252 24.109 7.859 1 98.06 19 GLY B CA 1
ATOM 2755 C C . GLY B 1 19 ? 2.539 24.875 8.094 1 98.06 19 GLY B C 1
ATOM 2756 O O . GLY B 1 19 ? 2.701 26 7.582 1 98.06 19 GLY B O 1
ATOM 2757 N N . CYS B 1 20 ? 3.439 24.266 8.766 1 98.12 20 CYS B N 1
ATOM 2758 C CA . CYS B 1 20 ? 4.645 25 9.156 1 98.12 20 CYS B CA 1
ATOM 2759 C C . CYS B 1 20 ? 5.809 24.641 8.234 1 98.12 20 CYS B C 1
ATOM 2761 O O . CYS B 1 20 ? 6.898 25.203 8.359 1 98.12 20 CYS B O 1
ATOM 2763 N N . TRP B 1 21 ? 5.59 23.703 7.27 1 95.81 21 TRP B N 1
ATOM 2764 C CA . TRP B 1 21 ? 6.637 23.297 6.336 1 95.81 21 TRP B CA 1
ATOM 2765 C C . TRP B 1 21 ? 7.184 24.5 5.574 1 95.81 21 TRP B C 1
ATOM 2767 O O . TRP B 1 21 ? 6.414 25.297 5.023 1 95.81 21 TRP B O 1
ATOM 2777 N N . LYS B 1 22 ? 8.445 24.797 5.633 1 92.69 22 LYS B N 1
ATOM 2778 C CA . LYS B 1 22 ? 9.188 25.781 4.859 1 92.69 22 LYS B CA 1
ATOM 2779 C C . LYS B 1 22 ? 9 27.188 5.441 1 92.69 22 LYS B C 1
ATOM 2781 O O . LYS B 1 22 ? 9.336 28.188 4.797 1 92.69 22 LYS B O 1
ATOM 2786 N N . ILE B 1 23 ? 8.375 27.297 6.602 1 96 23 ILE B N 1
ATOM 2787 C CA . ILE B 1 23 ? 8.422 28.594 7.27 1 96 23 ILE B CA 1
ATOM 2788 C C . ILE B 1 23 ? 9.828 28.859 7.793 1 96 23 ILE B C 1
ATOM 2790 O O . ILE B 1 23 ? 10.359 28.062 8.586 1 96 23 ILE B O 1
ATOM 2794 N N . PRO B 1 24 ? 10.406 29.969 7.34 1 96.62 24 PRO B N 1
ATOM 2795 C CA . PRO B 1 24 ? 11.781 30.25 7.777 1 96.62 24 PRO B CA 1
ATOM 2796 C C . PRO B 1 24 ? 11.891 30.438 9.289 1 96.62 24 PRO B C 1
ATOM 2798 O O . PRO B 1 24 ? 11.023 31.062 9.898 1 96.62 24 PRO B O 1
ATOM 2801 N N . THR B 1 25 ? 12.977 29.922 9.875 1 97.69 25 THR B N 1
ATOM 2802 C CA . THR B 1 25 ? 13.18 30.016 11.312 1 97.69 25 THR B CA 1
ATOM 2803 C C . THR B 1 25 ? 13.234 31.469 11.758 1 97.69 25 THR B C 1
ATOM 2805 O O . THR B 1 25 ? 12.812 31.797 12.867 1 97.69 25 THR B O 1
ATOM 2808 N N . SER B 1 26 ? 13.68 32.312 10.906 1 97.88 26 SER B N 1
ATOM 2809 C CA . SER B 1 26 ? 13.859 33.719 11.242 1 97.88 26 SER B CA 1
ATOM 2810 C C . SER B 1 26 ? 12.516 34.406 11.461 1 97.88 26 SER B C 1
ATOM 2812 O O . SER B 1 26 ? 12.422 35.406 12.211 1 97.88 26 SER B O 1
ATOM 2814 N N . THR B 1 27 ? 11.438 33.906 10.875 1 97.5 27 THR B N 1
ATOM 2815 C CA . THR B 1 27 ? 10.148 34.594 10.953 1 97.5 27 THR B CA 1
ATOM 2816 C C . THR B 1 27 ? 9.102 33.688 11.609 1 97.5 27 THR B C 1
ATOM 2818 O O . THR B 1 27 ? 7.988 34.125 11.898 1 97.5 27 THR B O 1
ATOM 2821 N N . CYS B 1 28 ? 9.445 32.469 11.891 1 98.06 28 CYS B N 1
ATOM 2822 C CA . CYS B 1 28 ? 8.484 31.453 12.273 1 98.06 28 CYS B CA 1
ATOM 2823 C C . CYS B 1 28 ? 7.766 31.812 13.562 1 98.06 28 CYS B C 1
ATOM 2825 O O . CYS B 1 28 ? 6.539 31.75 13.633 1 98.06 28 CYS B O 1
ATOM 2827 N N . ALA B 1 29 ? 8.508 32.219 14.586 1 98.56 29 ALA B N 1
ATOM 2828 C CA . ALA B 1 29 ? 7.895 32.562 15.875 1 98.56 29 ALA B CA 1
ATOM 2829 C C . ALA B 1 29 ? 6.84 33.656 15.711 1 98.56 29 ALA B C 1
ATOM 2831 O O . ALA B 1 29 ? 5.734 33.531 16.25 1 98.56 29 ALA B O 1
ATOM 2832 N N . GLN B 1 30 ? 7.207 34.656 14.969 1 98.06 30 GLN B N 1
ATOM 2833 C CA . GLN B 1 30 ? 6.281 35.781 14.742 1 98.06 30 GLN B CA 1
ATOM 2834 C C . GLN B 1 30 ? 5.07 35.312 13.938 1 98.06 30 GLN B C 1
ATOM 2836 O O . GLN B 1 30 ? 3.939 35.719 14.227 1 98.06 30 GLN B O 1
ATOM 2841 N N . GLN B 1 31 ? 5.285 34.5 12.922 1 97.56 31 GLN B N 1
ATOM 2842 C CA . GLN B 1 31 ? 4.199 34 12.078 1 97.56 31 GLN B CA 1
ATOM 2843 C C . GLN B 1 31 ? 3.203 33.188 12.875 1 97.56 31 GLN B C 1
ATOM 2845 O O . GLN B 1 31 ? 1.989 33.312 12.695 1 97.56 31 GLN B O 1
ATOM 2850 N N . ILE B 1 32 ? 3.74 32.344 13.766 1 98.44 32 ILE B N 1
ATOM 2851 C CA . ILE B 1 32 ? 2.885 31.531 14.617 1 98.44 32 ILE B CA 1
ATOM 2852 C C . ILE B 1 32 ? 2.07 32.438 15.539 1 98.44 32 ILE B C 1
ATOM 2854 O O . ILE B 1 32 ? 0.853 32.281 15.656 1 98.44 32 ILE B O 1
ATOM 2858 N N . TYR B 1 33 ? 2.738 33.375 16.156 1 98 33 TYR B N 1
ATOM 2859 C CA . TYR B 1 33 ? 2.08 34.312 17.047 1 98 33 TYR B CA 1
ATOM 2860 C C . TYR B 1 33 ? 0.966 35.062 16.328 1 98 33 TYR B C 1
ATOM 2862 O O . TYR B 1 33 ? -0.156 35.156 16.828 1 98 33 TYR B O 1
ATOM 2870 N N . ASP B 1 34 ? 1.267 35.562 15.125 1 97.5 34 ASP B N 1
ATOM 2871 C CA . ASP B 1 34 ? 0.296 36.312 14.336 1 97.5 34 ASP B CA 1
ATOM 2872 C C . ASP B 1 34 ? -0.889 35.438 13.945 1 97.5 34 ASP B C 1
ATOM 2874 O O . ASP B 1 34 ? -2.033 35.906 13.938 1 97.5 34 ASP B O 1
ATOM 2878 N N . ALA B 1 35 ? -0.615 34.219 13.555 1 97.94 35 ALA B N 1
ATOM 2879 C CA . ALA B 1 35 ? -1.679 33.281 13.18 1 97.94 35 ALA B CA 1
ATOM 2880 C C . ALA B 1 35 ? -2.621 33.031 14.352 1 97.94 35 ALA B C 1
ATOM 2882 O O . ALA B 1 35 ? -3.84 32.969 14.18 1 97.94 35 ALA B O 1
ATOM 2883 N N . ILE B 1 36 ? -2.033 32.844 15.547 1 98 36 ILE B N 1
ATOM 2884 C CA . ILE B 1 36 ? -2.85 32.656 16.75 1 98 36 ILE B CA 1
ATOM 2885 C C . ILE B 1 36 ? -3.73 33.875 16.969 1 98 36 ILE B C 1
ATOM 2887 O O . ILE B 1 36 ? -4.922 33.75 17.25 1 98 36 ILE B O 1
ATOM 2891 N N . LYS B 1 37 ? -3.162 35.031 16.781 1 96.69 37 LYS B N 1
ATOM 2892 C CA . LYS B 1 37 ? -3.895 36.281 16.969 1 96.69 37 LYS B CA 1
ATOM 2893 C C . LYS B 1 37 ? -5.062 36.375 16 1 96.69 37 LYS B C 1
ATOM 2895 O O . LYS B 1 37 ? -6.129 36.875 16.344 1 96.69 37 LYS B O 1
ATOM 2900 N N . VAL B 1 38 ? -4.855 35.906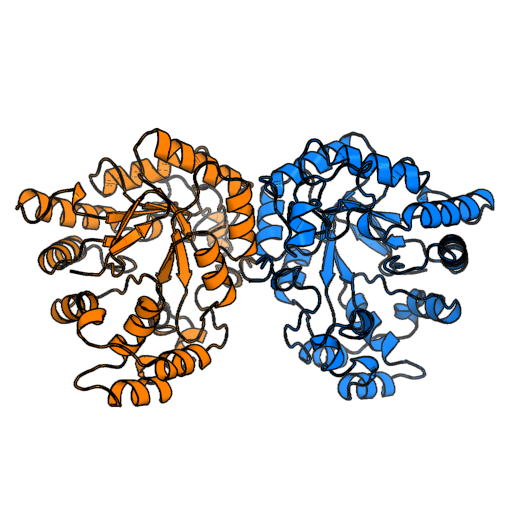 14.812 1 95.69 38 VAL B N 1
ATOM 2901 C CA . VAL B 1 38 ? -5.863 35.969 13.758 1 95.69 38 VAL B CA 1
ATOM 2902 C C . VAL B 1 38 ? -6.984 34.969 14.062 1 95.69 38 VAL B C 1
ATOM 2904 O O . VAL B 1 38 ? -8.125 35.156 13.641 1 95.69 38 VAL B O 1
ATOM 2907 N N . GLY B 1 39 ? -6.637 33.844 14.773 1 96.75 39 GLY B N 1
ATOM 2908 C CA . GLY B 1 39 ? -7.691 32.906 15.141 1 96.75 39 GLY B CA 1
ATOM 2909 C C . GLY B 1 39 ? -7.324 31.469 14.891 1 96.75 39 GLY B C 1
ATOM 2910 O O . GLY B 1 39 ? -8.078 30.562 15.25 1 96.75 39 GLY B O 1
ATOM 2911 N N . TYR B 1 40 ? -6.145 31.219 14.297 1 98.12 40 TYR B N 1
ATOM 2912 C CA . TYR B 1 40 ? -5.711 29.844 14.062 1 98.12 40 TYR B CA 1
ATOM 2913 C C . TYR B 1 40 ? -5.527 29.094 15.375 1 98.12 40 TYR B C 1
ATOM 2915 O O . TYR B 1 40 ? -5.039 29.656 16.359 1 98.12 40 TYR B O 1
ATOM 2923 N N . ARG B 1 41 ? -5.879 27.812 15.312 1 98.56 41 ARG B N 1
ATOM 2924 C CA . ARG B 1 41 ? -5.758 27.016 16.531 1 98.56 41 ARG B CA 1
ATOM 2925 C C . ARG B 1 41 ? -5.094 25.672 16.25 1 98.56 41 ARG B C 1
ATOM 2927 O O . ARG B 1 41 ? -4.844 24.891 17.172 1 98.56 41 ARG B O 1
ATOM 2934 N N . LEU B 1 42 ? -4.84 25.281 15.008 1 98.75 42 LEU B N 1
ATOM 2935 C CA . LEU B 1 42 ? -4.117 24.078 14.641 1 98.75 42 LEU B CA 1
ATOM 2936 C C . LEU B 1 42 ? -2.82 24.422 13.914 1 98.75 42 LEU B C 1
ATOM 2938 O O . LEU B 1 42 ? -2.828 25.188 12.953 1 98.75 42 LEU B O 1
ATOM 2942 N N . PHE B 1 43 ? -1.737 23.938 14.375 1 98.88 43 PHE B N 1
ATOM 2943 C CA . PHE B 1 43 ? -0.422 24.125 13.773 1 98.88 43 PHE B CA 1
ATOM 2944 C C . PHE B 1 43 ? 0.241 22.797 13.477 1 98.88 43 PHE B C 1
ATOM 2946 O O . PHE B 1 43 ? 0.463 21.984 14.383 1 98.88 43 PHE B O 1
ATOM 2953 N N . ASP B 1 44 ? 0.547 22.578 12.203 1 98.88 44 ASP B N 1
ATOM 2954 C CA . ASP B 1 44 ? 1.089 21.312 11.719 1 98.88 44 ASP B CA 1
ATOM 2955 C C . ASP B 1 44 ? 2.605 21.391 11.555 1 98.88 44 ASP B C 1
ATOM 2957 O O . ASP B 1 44 ? 3.102 21.969 10.586 1 98.88 44 ASP B O 1
ATOM 2961 N N . GLY B 1 45 ? 3.309 20.844 12.477 1 98.75 45 GLY B N 1
ATOM 2962 C CA . GLY B 1 45 ? 4.762 20.812 12.43 1 98.75 45 GLY B CA 1
ATOM 2963 C C . GLY B 1 45 ? 5.316 19.406 12.234 1 98.75 45 GLY B C 1
ATOM 2964 O O . GLY B 1 45 ? 4.559 18.453 12.016 1 98.75 45 GLY B O 1
ATOM 2965 N N . ALA B 1 46 ? 6.637 19.328 12.219 1 98.75 46 ALA B N 1
ATOM 2966 C CA . ALA B 1 46 ? 7.34 18.062 12.078 1 98.75 46 ALA B CA 1
ATOM 2967 C C . ALA B 1 46 ? 8.805 18.188 12.484 1 98.75 46 ALA B C 1
ATOM 2969 O O . ALA B 1 46 ? 9.383 19.281 12.383 1 98.75 46 ALA B O 1
ATOM 2970 N N . THR B 1 47 ? 9.352 17.047 12.914 1 98.19 47 THR B N 1
ATOM 2971 C CA . THR B 1 47 ? 10.789 16.969 13.148 1 98.19 47 THR B CA 1
ATOM 2972 C C . THR B 1 47 ? 11.562 17.484 11.945 1 98.19 47 THR B C 1
ATOM 2974 O O . THR B 1 47 ? 12.461 18.328 12.086 1 98.19 47 THR B O 1
ATOM 2977 N N . ASP B 1 48 ? 11.211 17.109 10.805 1 97.75 48 ASP B N 1
ATOM 2978 C CA . ASP B 1 48 ? 11.984 17.312 9.586 1 97.75 48 ASP B CA 1
ATOM 2979 C C . ASP B 1 48 ? 11.906 18.766 9.125 1 97.75 48 ASP B C 1
ATOM 2981 O O . ASP B 1 48 ? 12.68 19.203 8.273 1 97.75 48 ASP B O 1
ATOM 2985 N N . TYR B 1 49 ? 10.914 19.516 9.656 1 97.44 49 TYR B N 1
ATOM 2986 C CA . TYR B 1 49 ? 10.758 20.891 9.219 1 97.44 49 TYR B CA 1
ATOM 2987 C C . TYR B 1 49 ? 11.859 21.781 9.797 1 97.44 49 TYR B C 1
ATOM 2989 O O . TYR B 1 49 ? 12.148 22.844 9.25 1 97.44 49 TYR B O 1
ATOM 2997 N N . GLY B 1 50 ? 12.367 21.438 11.023 1 97.5 50 GLY B N 1
ATOM 2998 C CA . GLY B 1 50 ? 13.516 22.109 11.594 1 97.5 50 GLY B CA 1
ATOM 2999 C C . GLY B 1 50 ? 13.164 23.438 12.234 1 97.5 50 GLY B C 1
ATOM 3000 O O . GLY B 1 50 ? 14.047 24.25 12.508 1 97.5 50 GLY B O 1
ATOM 3001 N N . ASN B 1 51 ? 11.875 23.719 12.43 1 98.44 51 ASN B N 1
ATOM 3002 C CA . ASN B 1 51 ? 11.516 25.031 12.961 1 98.44 51 ASN B CA 1
ATOM 3003 C C . ASN B 1 51 ? 10.617 24.906 14.188 1 98.44 51 ASN B C 1
ATOM 3005 O O . ASN B 1 51 ? 9.906 25.844 14.539 1 98.44 51 ASN B O 1
ATOM 3009 N N . GLU B 1 52 ? 10.594 23.734 14.844 1 98.62 52 GLU B N 1
ATOM 3010 C CA . GLU B 1 52 ? 9.672 23.516 15.961 1 98.62 52 GLU B CA 1
ATOM 3011 C C . GLU B 1 52 ? 10.047 24.375 17.156 1 98.62 52 GLU B C 1
ATOM 3013 O O . GLU B 1 52 ? 9.18 24.781 17.938 1 98.62 52 GLU B O 1
ATOM 3018 N N . LYS B 1 53 ? 11.367 24.719 17.328 1 98.69 53 LYS B N 1
ATOM 3019 C CA . LYS B 1 53 ? 11.758 25.641 18.391 1 98.69 53 LYS B CA 1
ATOM 3020 C C . LYS B 1 53 ? 11.047 26.984 18.25 1 98.69 53 LYS B C 1
ATOM 3022 O O . LYS B 1 53 ? 10.492 27.5 19.219 1 98.69 53 LYS B O 1
ATOM 3027 N N . GLU B 1 54 ? 11.086 27.484 17.047 1 98.88 54 GLU B N 1
ATOM 3028 C CA . GLU B 1 54 ? 10.477 28.781 16.766 1 98.88 54 GLU B CA 1
ATOM 3029 C C . GLU B 1 54 ? 8.953 28.703 16.844 1 98.88 54 GLU B C 1
ATOM 3031 O O . GLU B 1 54 ? 8.297 29.656 17.266 1 98.88 54 GLU B O 1
ATOM 3036 N N . VAL B 1 55 ? 8.352 27.578 16.406 1 98.88 55 VAL B N 1
ATOM 3037 C CA . VAL B 1 55 ? 6.926 27.359 16.578 1 98.88 55 VAL B CA 1
ATOM 3038 C C . VAL B 1 55 ? 6.57 27.469 18.062 1 98.88 55 VAL B C 1
ATOM 3040 O O . VAL B 1 55 ? 5.637 28.188 18.438 1 98.88 55 VAL B O 1
ATOM 3043 N N . GLY B 1 56 ? 7.344 26.766 18.891 1 98.88 56 GLY B N 1
ATOM 3044 C CA . GLY B 1 56 ? 7.137 26.812 20.328 1 98.88 56 GLY B CA 1
ATOM 3045 C C . GLY B 1 56 ? 7.234 28.203 20.906 1 98.88 56 GLY B C 1
ATOM 3046 O O . GLY B 1 56 ? 6.449 28.578 21.781 1 98.88 56 GLY B O 1
ATOM 3047 N N . GLN B 1 57 ? 8.188 28.953 20.422 1 98.88 57 GLN B N 1
ATOM 3048 C CA . GLN B 1 57 ? 8.375 30.328 20.875 1 98.88 57 GLN B CA 1
ATOM 3049 C C . GLN B 1 57 ? 7.145 31.188 20.578 1 98.88 57 GLN B C 1
ATOM 3051 O O . GLN B 1 57 ? 6.715 31.984 21.406 1 98.88 57 GLN B O 1
ATOM 3056 N N . GLY B 1 58 ? 6.602 31 19.359 1 98.81 58 GLY B N 1
ATOM 3057 C CA . GLY B 1 58 ? 5.391 31.719 19.016 1 98.81 58 GLY B CA 1
ATOM 3058 C C . GLY B 1 58 ? 4.203 31.344 19.875 1 98.81 58 GLY B C 1
ATOM 3059 O O . GLY B 1 58 ? 3.447 32.219 20.312 1 98.81 58 GLY B O 1
ATOM 3060 N N . ILE B 1 59 ? 4.062 30.094 20.172 1 98.88 59 ILE B N 1
ATOM 3061 C CA . ILE B 1 59 ? 2.99 29.578 21.016 1 98.88 59 ILE B CA 1
ATOM 3062 C C . ILE B 1 59 ? 3.133 30.141 22.438 1 98.88 59 ILE B C 1
ATOM 3064 O O . ILE B 1 59 ? 2.166 30.656 23 1 98.88 59 ILE B O 1
ATOM 3068 N N . LYS B 1 60 ? 4.363 30.047 22.984 1 98.81 60 LYS B N 1
ATOM 3069 C CA . LYS B 1 60 ? 4.621 30.531 24.344 1 98.81 60 LYS B CA 1
ATOM 3070 C C . LYS B 1 60 ? 4.262 32 24.484 1 98.81 60 LYS B C 1
ATOM 3072 O O . LYS B 1 60 ? 3.641 32.406 25.469 1 98.81 60 LYS B O 1
ATOM 3077 N N . ARG B 1 61 ? 4.672 32.75 23.516 1 98.81 61 ARG B N 1
ATOM 3078 C CA . ARG B 1 61 ? 4.371 34.188 23.547 1 98.81 61 ARG B CA 1
ATOM 3079 C C . ARG B 1 61 ? 2.865 34.438 23.594 1 98.81 61 ARG B C 1
ATOM 3081 O O . ARG B 1 61 ? 2.389 35.25 24.375 1 98.81 61 ARG B O 1
ATOM 3088 N N . ALA B 1 62 ? 2.121 33.75 22.75 1 98.75 62 ALA B N 1
ATOM 3089 C CA . ALA B 1 62 ? 0.67 33.906 22.688 1 98.75 62 ALA B CA 1
ATOM 3090 C C . ALA B 1 62 ? 0.027 33.5 24.016 1 98.75 62 ALA B C 1
ATOM 3092 O O . ALA B 1 62 ? -0.924 34.156 24.469 1 98.75 62 ALA B O 1
ATOM 3093 N N . ILE B 1 63 ? 0.54 32.438 24.609 1 98.75 63 ILE B N 1
ATOM 3094 C CA . ILE B 1 63 ? 0.017 31.969 25.891 1 98.75 63 ILE B CA 1
ATOM 3095 C C . ILE B 1 63 ? 0.356 33 26.984 1 98.75 63 ILE B C 1
ATOM 3097 O O . ILE B 1 63 ? -0.507 33.375 27.781 1 98.75 63 ILE B O 1
ATOM 3101 N N . ASP B 1 64 ? 1.597 33.438 27 1 98.62 64 ASP B N 1
ATOM 3102 C CA . ASP B 1 64 ? 2.057 34.375 28 1 98.62 64 ASP B CA 1
ATOM 3103 C C . ASP B 1 64 ? 1.242 35.688 27.953 1 98.62 64 ASP B C 1
ATOM 3105 O O . ASP B 1 64 ? 0.988 36.281 28.984 1 98.62 64 ASP B O 1
ATOM 3109 N N . GLU B 1 65 ? 0.865 36.062 26.812 1 98.5 65 GLU B N 1
ATOM 3110 C CA . GLU B 1 65 ? 0.124 37.281 26.625 1 98.5 65 GLU B CA 1
ATOM 3111 C C . GLU B 1 65 ? -1.374 37.094 26.828 1 98.5 65 GLU B C 1
ATOM 3113 O O . GLU B 1 65 ? -2.166 38 26.688 1 98.5 65 GLU B O 1
ATOM 3118 N N . GLY B 1 66 ? -1.754 35.875 27.062 1 98.38 66 GLY B N 1
ATOM 3119 C CA . GLY B 1 66 ? -3.135 35.594 27.406 1 98.38 66 GLY B CA 1
ATOM 3120 C C . GLY B 1 66 ? -4.047 35.469 26.203 1 98.38 66 GLY B C 1
ATOM 3121 O O . GLY B 1 66 ? -5.27 35.531 26.344 1 98.38 66 GLY B O 1
ATOM 3122 N N . LEU B 1 67 ? -3.49 35.312 25.0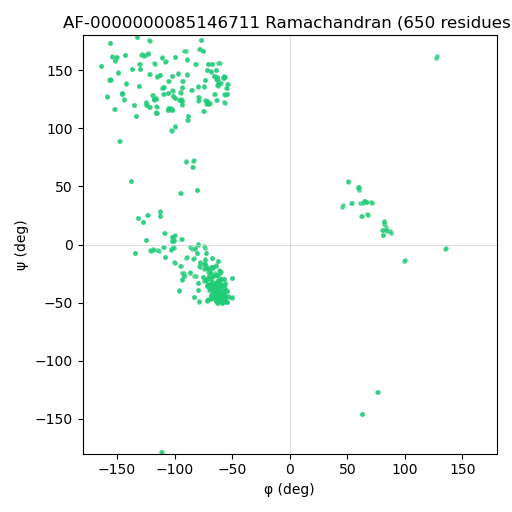16 1 98.19 67 LEU B N 1
ATOM 3123 C CA . LEU B 1 67 ? -4.301 35.188 23.812 1 98.19 67 LEU B CA 1
ATOM 3124 C C . LEU B 1 67 ? -5.004 33.812 23.781 1 98.19 67 LEU B C 1
ATOM 3126 O O . LEU B 1 67 ? -6.117 33.688 23.266 1 98.19 67 LEU B O 1
ATOM 3130 N N . VAL B 1 68 ? -4.344 32.812 24.266 1 98.38 68 VAL B N 1
ATOM 3131 C CA . VAL B 1 68 ? -4.848 31.453 24.297 1 98.38 68 VAL B CA 1
ATOM 3132 C C . VAL B 1 68 ? -4.262 30.703 25.5 1 98.38 68 VAL B C 1
ATOM 3134 O O . VAL B 1 68 ? -3.305 31.172 26.125 1 98.38 68 VAL B O 1
ATOM 3137 N N . LYS B 1 69 ? -4.914 29.672 25.812 1 98.56 69 LYS B N 1
ATOM 3138 C CA . LYS B 1 69 ? -4.344 28.641 26.688 1 98.56 69 LYS B CA 1
ATOM 3139 C C . LYS B 1 69 ? -3.814 27.469 25.875 1 98.56 69 LYS B C 1
ATOM 3141 O O . LYS B 1 69 ? -4.172 27.297 24.703 1 98.56 69 LYS B O 1
ATOM 3146 N N . ARG B 1 70 ? -2.947 26.672 26.5 1 98.56 70 ARG B N 1
ATOM 3147 C CA . ARG B 1 70 ? -2.393 25.531 25.797 1 98.56 70 ARG B CA 1
ATOM 3148 C C . ARG B 1 70 ? -3.502 24.641 25.234 1 98.56 70 ARG B C 1
ATOM 3150 O O . ARG B 1 70 ? -3.412 24.172 24.094 1 98.56 70 ARG B O 1
ATOM 3157 N N . GLU B 1 71 ? -4.574 24.422 25.969 1 98.19 71 GLU B N 1
ATOM 3158 C CA . GLU B 1 71 ? -5.641 23.484 25.609 1 98.19 71 GLU B CA 1
ATOM 3159 C C . GLU B 1 71 ? -6.508 24.031 24.484 1 98.19 71 GLU B C 1
ATOM 3161 O O . GLU B 1 71 ? -7.316 23.312 23.906 1 98.19 71 GLU B O 1
ATOM 3166 N N . ASP B 1 72 ? -6.332 25.312 24.219 1 98.06 72 ASP B N 1
ATOM 3167 C CA . ASP B 1 72 ? -7.066 25.906 23.109 1 98.06 72 ASP B CA 1
ATOM 3168 C C . ASP B 1 72 ? -6.43 25.547 21.766 1 98.06 72 ASP B C 1
ATOM 3170 O O . ASP B 1 72 ? -7.035 25.75 20.703 1 98.06 72 ASP B O 1
ATOM 3174 N N . LEU B 1 73 ? -5.188 25.047 21.812 1 98.69 73 LEU B N 1
ATOM 3175 C CA . LEU B 1 73 ? -4.41 24.797 20.609 1 98.69 73 LEU B CA 1
ATOM 3176 C C . LEU B 1 73 ? -4.336 23.312 20.297 1 98.69 73 LEU B C 1
ATOM 3178 O O . LEU B 1 73 ? -4.289 22.484 21.219 1 98.69 73 LEU B O 1
ATOM 3182 N N . PHE B 1 74 ? -4.426 22.969 19.031 1 98.81 74 PHE B N 1
ATOM 3183 C CA . PHE B 1 74 ? -4.188 21.625 18.5 1 98.81 74 PHE B CA 1
ATOM 3184 C C . PHE B 1 74 ? -2.816 21.531 17.844 1 98.81 74 PHE B C 1
ATOM 3186 O O . PHE B 1 74 ? -2.648 21.953 16.688 1 98.81 74 PHE B O 1
ATOM 3193 N N . ILE B 1 75 ? -1.834 21.031 18.531 1 98.94 75 ILE B N 1
ATOM 3194 C CA . ILE B 1 75 ? -0.451 21.047 18.078 1 98.94 75 ILE B CA 1
ATOM 3195 C C . ILE B 1 75 ? -0.093 19.672 17.484 1 98.94 75 ILE B C 1
ATOM 3197 O O . ILE B 1 75 ? -0.317 18.641 18.125 1 98.94 75 ILE B O 1
ATOM 3201 N N . VAL B 1 76 ? 0.397 19.703 16.266 1 98.94 76 VAL B N 1
ATOM 3202 C CA . VAL B 1 76 ? 0.759 18.5 15.516 1 98.94 76 VAL B CA 1
ATOM 3203 C C . VAL B 1 76 ? 2.275 18.422 15.359 1 98.94 76 VAL B C 1
ATOM 3205 O O . VAL B 1 76 ? 2.922 19.438 15.062 1 98.94 76 VAL B O 1
ATOM 3208 N N . SER B 1 77 ? 2.867 17.328 15.578 1 98.88 77 SER B N 1
ATOM 3209 C CA . SER B 1 77 ? 4.23 17.031 15.148 1 98.88 77 SER B CA 1
ATOM 3210 C C . SER B 1 77 ? 4.309 15.664 14.469 1 98.88 77 SER B C 1
ATOM 3212 O O . SER B 1 77 ? 3.281 15.023 14.234 1 98.88 77 SER B O 1
ATOM 3214 N N . LYS B 1 78 ? 5.527 15.289 14 1 98.88 78 LYS B N 1
ATOM 3215 C CA . LYS B 1 78 ? 5.676 14.047 13.242 1 98.88 78 LYS B CA 1
A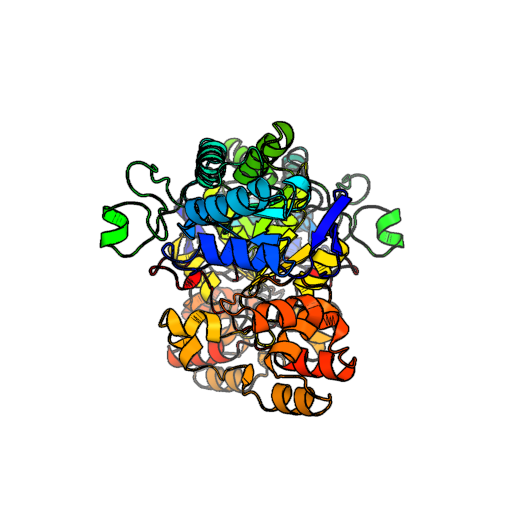TOM 3216 C C . LYS B 1 78 ? 6.988 13.352 13.586 1 98.88 78 LYS B C 1
ATOM 3218 O O . LYS B 1 78 ? 8.023 14.008 13.734 1 98.88 78 LYS B O 1
ATOM 3223 N N . LEU B 1 79 ? 6.836 12.086 13.703 1 98.88 79 LEU B N 1
ATOM 3224 C CA . LEU B 1 79 ? 7.992 11.203 13.812 1 98.88 79 LEU B CA 1
ATOM 3225 C C . LEU B 1 79 ? 8.688 11.039 12.469 1 98.88 79 LEU B C 1
ATOM 3227 O O . LEU B 1 79 ? 8.109 10.484 11.531 1 98.88 79 LEU B O 1
ATOM 3231 N N . TRP B 1 80 ? 9.93 11.539 12.414 1 98.75 80 TRP B N 1
ATOM 3232 C CA . TRP B 1 80 ? 10.664 11.406 11.164 1 98.75 80 TRP B CA 1
ATOM 3233 C C . TRP B 1 80 ? 11.164 9.977 10.977 1 98.75 80 TRP B C 1
ATOM 3235 O O . TRP B 1 80 ? 11.242 9.211 11.938 1 98.75 80 TRP B O 1
ATOM 3245 N N . ASN B 1 81 ? 11.594 9.648 9.828 1 98.75 81 ASN B N 1
ATOM 3246 C CA . ASN B 1 81 ? 11.789 8.281 9.359 1 98.75 81 ASN B CA 1
ATOM 3247 C C . ASN B 1 81 ? 12.969 7.613 10.062 1 98.75 81 ASN B C 1
ATOM 3249 O O . ASN B 1 81 ? 12.977 6.395 10.242 1 98.75 81 ASN B O 1
ATOM 3253 N N . ASN B 1 82 ? 13.938 8.383 10.508 1 98.81 82 ASN B N 1
ATOM 3254 C CA . ASN B 1 82 ? 15.133 7.832 11.141 1 98.81 82 ASN B CA 1
ATOM 3255 C C . ASN B 1 82 ? 14.836 7.312 12.547 1 98.81 82 ASN B C 1
ATOM 3257 O O . ASN B 1 82 ? 15.695 6.707 13.18 1 98.81 82 ASN B O 1
ATOM 3261 N N . PHE B 1 83 ? 13.594 7.484 13.008 1 98.88 83 PHE B N 1
ATOM 3262 C CA . PHE B 1 83 ? 13.312 7.195 14.406 1 98.88 83 PHE B CA 1
ATOM 3263 C C . PHE B 1 83 ? 12.203 6.16 14.539 1 98.88 83 PHE B C 1
ATOM 3265 O O . PHE B 1 83 ? 11.492 6.121 15.539 1 98.88 83 PHE B O 1
ATOM 3272 N N . HIS B 1 84 ? 12.031 5.336 13.523 1 98.88 84 HIS B N 1
ATOM 3273 C CA . HIS B 1 84 ? 10.938 4.371 13.492 1 98.88 84 HIS B CA 1
ATOM 3274 C C . HIS B 1 84 ? 11.195 3.227 14.469 1 98.88 84 HIS B C 1
ATOM 3276 O O . HIS B 1 84 ? 10.25 2.562 14.914 1 98.88 84 HIS B O 1
ATOM 3282 N N . HIS B 1 85 ? 12.492 2.914 14.688 1 98.81 85 HIS B N 1
ATOM 3283 C CA . HIS B 1 85 ? 12.75 1.849 15.648 1 98.81 85 HIS B CA 1
ATOM 3284 C C . HIS B 1 85 ? 12.086 2.145 16.984 1 98.81 85 HIS B C 1
ATOM 3286 O O . HIS B 1 85 ? 12.18 3.264 17.5 1 98.81 85 HIS B O 1
ATOM 3292 N N . PRO B 1 86 ? 11.438 1.142 17.547 1 98.75 86 PRO B N 1
ATOM 3293 C CA . PRO B 1 86 ? 10.719 1.372 18.797 1 98.75 86 PRO B CA 1
ATOM 3294 C C . PRO B 1 86 ? 11.578 2.062 19.844 1 98.75 86 PRO B C 1
ATOM 3296 O O . PRO B 1 86 ? 11.078 2.896 20.609 1 98.75 86 PRO B O 1
ATOM 3299 N N . ASP B 1 87 ? 12.859 1.868 19.812 1 98.31 87 ASP B N 1
ATOM 3300 C CA . ASP B 1 87 ? 13.781 2.438 20.797 1 98.31 87 ASP B CA 1
ATOM 3301 C C . ASP B 1 87 ? 13.969 3.936 20.562 1 98.31 87 ASP B C 1
ATOM 3303 O O . ASP B 1 87 ? 14.445 4.648 21.453 1 98.31 87 ASP B O 1
ATOM 3307 N N . HIS B 1 88 ? 13.602 4.387 19.406 1 98.75 88 HIS B N 1
ATOM 3308 C CA . HIS B 1 88 ? 13.945 5.762 19.062 1 98.75 88 HIS B CA 1
ATOM 3309 C C . HIS B 1 88 ? 12.695 6.629 18.938 1 98.75 88 HIS B C 1
ATOM 3311 O O . HIS B 1 88 ? 12.797 7.844 18.766 1 98.75 88 HIS B O 1
ATOM 3317 N N . VAL B 1 89 ? 11.523 6.008 19.031 1 98.88 89 VAL B N 1
ATOM 3318 C CA . VAL B 1 89 ? 10.266 6.738 18.859 1 98.88 89 VAL B CA 1
ATOM 3319 C C . VAL B 1 89 ? 10.133 7.797 19.953 1 98.88 89 VAL B C 1
ATOM 3321 O O . VAL B 1 89 ? 9.953 8.977 19.656 1 98.88 89 VAL B O 1
ATOM 3324 N N . LYS B 1 90 ? 10.32 7.387 21.188 1 98.69 90 LYS B N 1
ATOM 3325 C CA . LYS B 1 90 ? 10.18 8.328 22.297 1 98.69 90 LYS B CA 1
ATOM 3326 C C . LYS B 1 90 ? 11.289 9.375 22.266 1 98.69 90 LYS B C 1
ATOM 3328 O O . LYS B 1 90 ? 11.062 10.539 22.625 1 98.69 90 LYS B O 1
ATOM 3333 N N . LEU B 1 91 ? 12.477 8.93 21.828 1 98.5 91 LEU B N 1
ATOM 3334 C CA . LEU B 1 91 ? 13.609 9.844 21.719 1 98.5 91 LEU B CA 1
ATOM 3335 C C . LEU B 1 91 ? 13.258 11.031 20.828 1 98.5 91 LEU B C 1
ATOM 3337 O O . LEU B 1 91 ? 13.516 12.18 21.188 1 98.5 91 LEU B O 1
ATOM 3341 N N . ASN B 1 92 ? 12.672 10.766 19.703 1 98.56 92 ASN B N 1
ATOM 3342 C CA . ASN B 1 92 ? 12.297 11.836 18.781 1 98.56 92 ASN B CA 1
ATOM 3343 C C . ASN B 1 92 ? 11.227 12.742 19.391 1 98.56 92 ASN B C 1
ATOM 3345 O O . ASN B 1 92 ? 11.297 13.961 19.266 1 98.56 92 ASN B O 1
ATOM 3349 N N . LEU B 1 93 ? 10.227 12.133 20 1 98.81 93 LEU B N 1
ATOM 3350 C CA . LEU B 1 93 ? 9.148 12.922 20.578 1 98.81 93 LEU B CA 1
ATOM 3351 C C . LEU B 1 93 ? 9.68 13.836 21.688 1 98.81 93 LEU B C 1
ATOM 3353 O O . LEU B 1 93 ? 9.25 14.984 21.797 1 98.81 93 LEU B O 1
ATOM 3357 N N . GLN B 1 94 ? 10.57 13.305 22.5 1 98.5 94 GLN B N 1
ATOM 3358 C CA . GLN B 1 94 ? 11.141 14.117 23.578 1 98.5 94 GLN B CA 1
ATOM 3359 C C . GLN B 1 94 ? 11.852 15.344 23.016 1 98.5 94 GLN B C 1
ATOM 3361 O O . GLN B 1 94 ? 11.773 16.438 23.578 1 98.5 94 GLN B O 1
ATOM 3366 N N . ARG B 1 95 ? 12.539 15.141 21.953 1 98.25 95 ARG B N 1
ATOM 3367 C CA . ARG B 1 95 ? 13.18 16.266 21.297 1 98.25 95 ARG B CA 1
ATOM 3368 C C . ARG B 1 95 ? 12.141 17.25 20.766 1 98.25 95 ARG B C 1
ATOM 3370 O O . ARG B 1 95 ? 12.297 18.469 20.906 1 98.25 95 ARG B O 1
ATOM 3377 N N . ASN B 1 96 ? 11.055 16.719 20.125 1 98.62 96 ASN B N 1
ATOM 3378 C CA . ASN B 1 96 ? 9.969 17.578 19.656 1 98.62 96 ASN B CA 1
ATOM 3379 C C . ASN B 1 96 ? 9.398 18.438 20.781 1 98.62 96 ASN B C 1
ATOM 3381 O O . ASN B 1 96 ? 9.227 19.641 20.625 1 98.62 96 ASN B O 1
ATOM 3385 N N . LEU B 1 97 ? 9.086 17.781 21.906 1 98.88 97 LEU B N 1
ATOM 3386 C CA . LEU B 1 97 ? 8.477 18.469 23.047 1 98.88 97 LEU B CA 1
ATOM 3387 C C . LEU B 1 97 ? 9.43 19.5 23.625 1 98.88 97 LEU B C 1
ATOM 3389 O O . LEU B 1 97 ? 9 20.609 23.984 1 98.88 97 LEU B O 1
ATOM 3393 N N . LYS B 1 98 ? 10.688 19.125 23.719 1 98.69 98 LYS B N 1
ATOM 3394 C CA . LYS B 1 98 ? 11.688 20.078 24.188 1 98.69 98 LYS B CA 1
ATOM 3395 C C . LYS B 1 98 ? 11.742 21.312 23.281 1 98.69 98 LYS B C 1
ATOM 3397 O O . LYS B 1 98 ? 11.727 22.438 23.766 1 98.69 98 LYS B O 1
ATOM 3402 N N . ASP B 1 99 ? 11.844 21.094 22 1 98.56 99 ASP B N 1
ATOM 3403 C CA . ASP B 1 99 ? 11.898 22.188 21.031 1 98.56 99 ASP B CA 1
ATOM 3404 C C . ASP B 1 99 ? 10.641 23.047 21.109 1 98.56 99 ASP B C 1
ATOM 3406 O O . ASP B 1 99 ? 10.727 24.281 21.125 1 98.56 99 ASP B O 1
ATOM 3410 N N . LEU B 1 100 ? 9.492 22.469 21.219 1 98.88 100 LEU B N 1
ATOM 3411 C CA . LEU B 1 100 ? 8.219 23.172 21.25 1 98.88 100 LEU B CA 1
ATOM 3412 C C . LEU B 1 100 ? 8.016 23.859 22.594 1 98.88 100 LEU B C 1
ATOM 3414 O O . LEU B 1 100 ? 7.211 24.797 22.703 1 98.88 100 LEU B O 1
ATOM 3418 N N . GLY B 1 101 ? 8.711 23.422 23.625 1 98.75 101 GLY B N 1
ATOM 3419 C CA . GLY B 1 101 ? 8.469 23.906 24.969 1 98.75 101 GLY B CA 1
ATOM 3420 C C . GLY B 1 101 ? 7.117 23.5 25.516 1 98.75 101 GLY B C 1
ATOM 3421 O O . GLY B 1 101 ? 6.434 24.297 26.172 1 98.75 101 GLY B O 1
ATOM 3422 N N . LEU B 1 102 ? 6.672 22.281 25.188 1 98.88 102 LEU B N 1
ATOM 3423 C CA . LEU B 1 102 ? 5.355 21.781 25.578 1 98.88 102 LEU B CA 1
ATOM 3424 C C . LEU B 1 102 ? 5.473 20.438 26.281 1 98.88 102 LEU B C 1
ATOM 3426 O O . LEU B 1 102 ? 6.465 19.734 26.109 1 98.88 102 LEU B O 1
ATOM 3430 N N . ASP B 1 103 ? 4.422 20.062 26.984 1 98.62 103 ASP B N 1
ATOM 3431 C CA . ASP B 1 103 ? 4.391 18.797 27.719 1 98.62 103 ASP B CA 1
ATOM 3432 C C . ASP B 1 103 ? 3.801 17.688 26.875 1 98.62 103 ASP B C 1
ATOM 3434 O O . ASP B 1 103 ? 4.047 16.5 27.125 1 98.62 103 ASP B O 1
ATOM 3438 N N . TYR B 1 104 ? 2.996 18.016 25.906 1 98.88 104 TYR B N 1
ATOM 3439 C CA . TYR B 1 104 ? 2.357 17.062 25.016 1 98.88 104 TYR B CA 1
ATOM 3440 C C . TYR B 1 104 ? 2.023 17.703 23.672 1 98.88 104 TYR B C 1
ATOM 3442 O O . TYR B 1 104 ? 2.041 18.938 23.547 1 98.88 104 TYR B O 1
ATOM 3450 N N . VAL B 1 105 ? 1.806 16.906 22.703 1 98.94 105 VAL B N 1
ATOM 3451 C CA . VAL B 1 105 ? 1.183 17.344 21.453 1 98.94 105 VAL B CA 1
ATOM 3452 C C . VAL B 1 105 ? -0.152 16.625 21.266 1 98.94 105 VAL B C 1
ATOM 3454 O O . VAL B 1 105 ? -0.387 15.57 21.844 1 98.94 105 VAL B O 1
ATOM 3457 N N . ASP B 1 106 ? -1.01 17.25 20.516 1 98.94 106 ASP B N 1
ATOM 3458 C CA . ASP B 1 106 ? -2.367 16.734 20.344 1 98.94 106 ASP B CA 1
ATOM 3459 C C . ASP B 1 106 ? -2.404 15.594 19.328 1 98.94 106 ASP B C 1
ATOM 3461 O O . ASP B 1 106 ? -3.215 14.672 19.453 1 98.94 106 ASP B O 1
ATOM 3465 N N . LEU B 1 107 ? -1.571 15.648 18.359 1 98.94 107 LEU B N 1
ATOM 3466 C CA . LEU B 1 107 ? -1.505 14.656 17.281 1 98.94 107 LEU B CA 1
ATOM 3467 C C . LEU B 1 107 ? -0.063 14.43 16.844 1 98.94 107 LEU B C 1
ATOM 3469 O O . LEU B 1 107 ? 0.66 15.391 16.562 1 98.94 107 LEU B O 1
ATOM 3473 N N . TYR B 1 108 ? 0.365 13.219 16.875 1 98.94 108 TYR B N 1
ATOM 3474 C CA . TYR B 1 108 ? 1.707 12.812 16.469 1 98.94 108 TYR B CA 1
ATOM 3475 C C . TYR B 1 108 ? 1.651 11.789 15.352 1 98.94 108 TYR B C 1
ATOM 3477 O O . TYR B 1 108 ? 1.09 10.703 15.523 1 98.94 108 TYR B O 1
ATOM 3485 N N . TYR B 1 109 ? 2.238 12.156 14.156 1 98.94 109 TYR B N 1
ATOM 3486 C CA . TYR B 1 109 ? 2.172 11.312 12.977 1 98.94 109 TYR B CA 1
ATOM 3487 C C . TYR B 1 109 ? 3.436 10.469 12.828 1 98.94 109 TYR B C 1
ATOM 3489 O O . TYR B 1 109 ? 4.527 10.914 13.195 1 98.94 109 TYR B O 1
ATOM 3497 N N . ILE B 1 110 ? 3.285 9.273 12.281 1 98.94 110 ILE B N 1
ATOM 3498 C CA . ILE B 1 110 ? 4.379 8.734 11.484 1 98.94 110 ILE B CA 1
ATOM 3499 C C . ILE B 1 110 ? 4.496 9.508 10.172 1 98.94 110 ILE B C 1
ATOM 3501 O O . ILE B 1 110 ? 3.568 9.508 9.359 1 98.94 110 ILE B O 1
ATOM 3505 N N . HIS B 1 111 ? 5.605 10.109 9.906 1 98.94 111 HIS B N 1
ATOM 3506 C CA . HIS B 1 111 ? 5.715 11.078 8.828 1 98.94 111 HIS B CA 1
ATOM 3507 C C . HIS B 1 111 ? 5.633 10.398 7.465 1 98.94 111 HIS B C 1
ATOM 3509 O O . HIS B 1 111 ? 4.953 10.883 6.559 1 98.94 111 HIS B O 1
ATOM 3515 N N . PHE B 1 112 ? 6.363 9.32 7.246 1 98.81 112 PHE B N 1
ATOM 3516 C CA . PHE B 1 112 ? 6.301 8.438 6.086 1 98.81 112 PHE B CA 1
ATOM 3517 C C . PHE B 1 112 ? 6.355 6.977 6.512 1 98.81 112 PHE B C 1
ATOM 3519 O O . PHE B 1 112 ? 6.934 6.648 7.547 1 98.81 112 PHE B O 1
ATOM 3526 N N . PRO B 1 113 ? 5.746 6.105 5.746 1 98.88 113 PRO B N 1
ATOM 3527 C CA . PRO B 1 113 ? 5.793 4.676 6.07 1 98.88 113 PRO B CA 1
ATOM 3528 C C . PRO B 1 113 ? 7.09 4.012 5.613 1 98.88 113 PRO B C 1
ATOM 3530 O O . PRO B 1 113 ? 7.059 2.945 4.996 1 98.88 113 PRO B O 1
ATOM 3533 N N . ILE B 1 114 ? 8.203 4.637 5.902 1 98.81 114 ILE B N 1
ATOM 3534 C CA . ILE B 1 114 ? 9.531 4.164 5.527 1 98.81 114 ILE B CA 1
ATOM 3535 C C . ILE B 1 114 ? 10.484 4.297 6.719 1 98.81 114 ILE B C 1
ATOM 3537 O O . ILE B 1 114 ? 10.734 5.406 7.195 1 98.81 114 ILE B O 1
ATOM 3541 N N . ALA B 1 115 ? 11.039 3.252 7.176 1 98.81 115 ALA B N 1
ATOM 3542 C CA . ALA B 1 115 ? 11.992 3.271 8.281 1 98.81 115 ALA B CA 1
ATOM 3543 C C . ALA B 1 115 ? 13.414 3.475 7.77 1 98.81 115 ALA B C 1
ATOM 3545 O O . ALA B 1 115 ? 14.016 2.559 7.199 1 98.81 115 ALA B O 1
ATOM 3546 N N . PHE B 1 116 ? 13.945 4.637 7.98 1 98.75 116 PHE B N 1
ATOM 3547 C CA . PHE B 1 116 ? 15.328 4.922 7.633 1 98.75 116 PHE B CA 1
ATOM 3548 C C . PHE B 1 116 ? 16.281 4.418 8.719 1 98.75 116 PHE B C 1
ATOM 3550 O O . PHE B 1 116 ? 15.883 4.297 9.883 1 98.75 116 PHE B O 1
ATOM 3557 N N . LYS B 1 117 ? 17.484 4.176 8.266 1 98.56 117 LYS B N 1
ATOM 3558 C CA . LYS B 1 117 ? 18.562 3.932 9.234 1 98.56 117 LYS B CA 1
ATOM 3559 C C . LYS B 1 117 ? 18.656 5.078 10.242 1 98.56 117 LYS B C 1
ATOM 3561 O O . LYS B 1 117 ? 18.562 6.246 9.867 1 98.56 117 LYS B O 1
ATOM 3566 N N . PHE B 1 118 ? 18.859 4.668 11.516 1 98.62 118 PHE B N 1
ATOM 3567 C CA . PHE B 1 118 ? 18.906 5.633 12.602 1 98.62 118 PHE B CA 1
ATOM 3568 C C . PHE B 1 118 ? 20.094 6.586 12.422 1 98.62 118 PHE B C 1
ATOM 3570 O O . PHE B 1 118 ? 21.172 6.168 12.023 1 98.62 118 PHE B O 1
ATOM 3577 N N . VAL B 1 119 ? 19.875 7.805 12.641 1 98.12 119 VAL B N 1
ATOM 3578 C CA . VAL B 1 119 ? 20.875 8.852 12.75 1 98.12 119 VAL B CA 1
ATOM 3579 C C . VAL B 1 119 ? 20.719 9.586 14.078 1 98.12 119 VAL B C 1
ATOM 3581 O O . VAL B 1 119 ? 19.672 10.172 14.352 1 98.12 119 VAL B O 1
ATOM 3584 N N . SER B 1 120 ? 21.734 9.602 14.859 1 96.56 120 SER B N 1
ATOM 3585 C CA . SER B 1 120 ? 21.688 10.281 16.141 1 96.56 120 SER B CA 1
ATOM 3586 C C . SER B 1 120 ? 21.484 11.789 15.961 1 96.56 120 SER B C 1
ATOM 3588 O O . SER B 1 120 ? 22.062 12.391 15.055 1 96.56 120 SER B O 1
ATOM 3590 N N . PRO B 1 121 ? 20.688 12.375 16.891 1 95.06 121 PRO B N 1
ATOM 3591 C CA . PRO B 1 121 ? 20.516 13.828 16.812 1 95.06 121 PRO B CA 1
ATOM 3592 C C . PRO B 1 121 ? 21.844 14.578 16.953 1 95.06 121 PRO B C 1
ATOM 3594 O O . PRO B 1 121 ? 21.969 15.711 16.484 1 95.06 121 PRO B O 1
ATOM 3597 N N . ASP B 1 122 ? 22.828 13.945 17.578 1 95.31 122 ASP B N 1
ATOM 3598 C CA . ASP B 1 122 ? 24.141 14.562 17.734 1 95.31 122 ASP B CA 1
ATOM 3599 C C . ASP B 1 122 ? 24.875 14.625 16.391 1 95.31 122 ASP B C 1
ATOM 3601 O O . ASP B 1 122 ? 25.719 15.492 16.188 1 95.31 122 ASP B O 1
ATOM 3605 N N . GLU B 1 123 ? 24.547 13.695 15.586 1 96.38 123 GLU B N 1
ATOM 3606 C CA . GLU B 1 123 ? 25.156 13.695 14.266 1 96.38 123 GLU B CA 1
ATOM 3607 C C . GLU B 1 123 ? 24.484 14.719 13.344 1 96.38 123 GLU B C 1
ATOM 3609 O O . GLU B 1 123 ? 25.172 15.477 12.656 1 96.38 123 GLU B O 1
ATOM 3614 N N . ARG B 1 124 ? 23.203 14.68 13.289 1 97 124 ARG B N 1
ATOM 3615 C CA . ARG B 1 124 ? 22.438 15.602 12.453 1 97 124 ARG B CA 1
ATOM 3616 C C . ARG B 1 124 ? 21 15.719 12.93 1 97 124 ARG B C 1
ATOM 3618 O O . ARG B 1 124 ? 20.328 14.711 13.133 1 97 124 ARG B O 1
ATOM 3625 N N . TYR B 1 125 ? 20.594 17.031 13.133 1 96.06 125 TYR B N 1
ATOM 3626 C CA . TYR B 1 125 ? 19.203 17.266 13.523 1 96.06 125 TYR B CA 1
ATOM 3627 C C . TYR B 1 125 ? 18.688 18.562 12.922 1 96.06 125 TYR B C 1
ATOM 3629 O O . TYR B 1 125 ? 19.297 19.625 13.086 1 96.06 125 TYR B O 1
ATOM 3637 N N . PRO B 1 126 ? 17.469 18.484 12.258 1 97.06 126 PRO B N 1
ATOM 3638 C CA . PRO B 1 126 ? 16.812 17.266 11.805 1 97.06 126 PRO B CA 1
ATOM 3639 C C . PRO B 1 126 ? 17.641 16.484 10.789 1 97.06 126 PRO B C 1
ATOM 3641 O O . PRO B 1 126 ? 18.469 17.062 10.086 1 97.06 126 PRO B O 1
ATOM 3644 N N . PRO B 1 127 ? 17.375 15.172 10.703 1 97.06 127 PRO B N 1
ATOM 3645 C CA . PRO B 1 127 ? 18.203 14.383 9.789 1 97.06 127 PRO B CA 1
ATOM 3646 C C . PRO B 1 127 ? 17.906 14.68 8.32 1 97.06 127 PRO B C 1
ATOM 3648 O O . PRO B 1 127 ? 18.828 14.68 7.488 1 97.06 127 PRO B O 1
ATOM 3651 N N . GLY B 1 128 ? 16.578 14.938 8.055 1 96.25 128 GLY B N 1
ATOM 3652 C CA . GLY B 1 128 ? 16.219 15.086 6.652 1 96.25 128 GLY B CA 1
ATOM 3653 C C . GLY B 1 128 ? 16.453 13.828 5.836 1 96.25 128 GLY B C 1
ATOM 3654 O O . GLY B 1 128 ? 16.234 12.719 6.328 1 96.25 128 GLY B O 1
ATOM 3655 N N . MET B 1 129 ? 16.828 13.984 4.578 1 97.12 129 MET B N 1
ATOM 3656 C CA . MET B 1 129 ? 17.125 12.875 3.676 1 97.12 129 MET B CA 1
ATOM 3657 C C . MET B 1 129 ? 18.562 12.398 3.848 1 97.12 129 MET B C 1
ATOM 3659 O O . MET B 1 129 ? 19.391 12.555 2.943 1 97.12 129 MET B O 1
ATOM 3663 N N . TYR B 1 130 ? 18.75 11.844 5.039 1 98.25 130 TYR B N 1
ATOM 3664 C CA . TYR B 1 130 ? 20.109 11.477 5.422 1 98.25 130 TYR B CA 1
ATOM 3665 C C . TYR B 1 130 ? 20.125 10.211 6.27 1 98.25 130 TYR B C 1
ATOM 3667 O O . TYR B 1 130 ? 19.375 10.102 7.238 1 98.25 130 TYR B O 1
ATOM 3675 N N . THR B 1 131 ? 20.984 9.234 5.887 1 98.56 131 THR B N 1
ATOM 3676 C CA . THR B 1 131 ? 21.125 8 6.652 1 98.56 131 THR B CA 1
ATOM 3677 C C . THR B 1 131 ? 22.594 7.684 6.906 1 98.56 131 THR B C 1
ATOM 3679 O O . THR B 1 131 ? 22.969 6.516 7.031 1 98.56 131 THR B O 1
ATOM 3682 N N . GLY B 1 132 ? 23.422 8.68 6.848 1 97.81 132 GLY B N 1
ATOM 3683 C CA . GLY B 1 132 ? 24.844 8.539 7.109 1 97.81 132 GLY B CA 1
ATOM 3684 C C . GLY B 1 132 ? 25.703 9.102 6 1 97.81 132 GLY B C 1
ATOM 3685 O O . GLY B 1 132 ? 25.25 9.234 4.859 1 97.81 132 GLY B O 1
ATOM 3686 N N . LYS B 1 133 ? 26.938 9.336 6.344 1 97.12 133 LYS B N 1
ATOM 3687 C CA . LYS B 1 133 ? 27.891 9.977 5.434 1 97.12 133 LYS B CA 1
ATOM 3688 C C . LYS B 1 133 ? 28.109 9.133 4.184 1 97.12 133 LYS B C 1
ATOM 3690 O O . LYS B 1 133 ? 28.156 9.656 3.072 1 97.12 133 LYS B O 1
ATOM 3695 N N . GLU B 1 134 ? 28.266 7.898 4.367 1 97.31 134 GLU B N 1
ATOM 3696 C CA . GLU B 1 134 ? 28.516 7.004 3.242 1 97.31 134 GLU B CA 1
ATOM 3697 C C . GLU B 1 134 ? 27.328 6.98 2.285 1 97.31 134 GLU B C 1
ATOM 3699 O O . GLU B 1 134 ? 27.5 7.008 1.066 1 97.31 134 GLU B O 1
ATOM 3704 N N . ASP B 1 135 ? 26.094 6.902 2.828 1 97.69 135 ASP B N 1
ATOM 3705 C CA . ASP B 1 135 ? 24.875 6.91 2.025 1 97.69 135 ASP B CA 1
ATOM 3706 C C . ASP B 1 135 ? 24.703 8.227 1.276 1 97.69 135 ASP B C 1
ATOM 3708 O O . ASP B 1 135 ? 24.312 8.242 0.11 1 97.69 135 ASP B O 1
ATOM 3712 N N . GLU B 1 136 ? 24.938 9.289 1.977 1 97.31 136 GLU B N 1
ATOM 3713 C CA . GLU B 1 136 ? 24.859 10.609 1.359 1 97.31 136 GLU B CA 1
ATOM 3714 C C . GLU B 1 136 ? 25.781 10.711 0.15 1 97.31 136 GLU B C 1
ATOM 3716 O O . GLU B 1 136 ? 25.406 11.258 -0.886 1 97.31 136 GLU B O 1
ATOM 3721 N N . ALA B 1 137 ? 27.016 10.18 0.261 1 97.19 137 ALA B N 1
ATOM 3722 C CA . ALA B 1 137 ? 27.984 10.195 -0.825 1 97.19 137 ALA B CA 1
ATOM 3723 C C . ALA B 1 137 ? 27.484 9.406 -2.029 1 97.19 137 ALA B C 1
ATOM 3725 O O . ALA B 1 137 ? 27.781 9.758 -3.176 1 97.19 137 ALA B O 1
ATOM 3726 N N . LYS B 1 138 ? 26.734 8.367 -1.783 1 96.38 138 LYS B N 1
ATOM 3727 C CA . LYS B 1 138 ? 26.219 7.5 -2.84 1 96.38 138 LYS B CA 1
ATOM 3728 C C . LYS B 1 138 ? 24.875 7.992 -3.355 1 96.38 138 LYS B C 1
ATOM 3730 O O . LYS B 1 138 ? 24.391 7.512 -4.379 1 96.38 138 LYS B O 1
ATOM 3735 N N . GLY B 1 139 ? 24.266 8.969 -2.643 1 97.06 139 GLY B N 1
ATOM 3736 C CA . GLY B 1 139 ? 22.953 9.477 -3.027 1 97.06 139 GLY B CA 1
ATOM 3737 C C . GLY B 1 139 ? 21.828 8.484 -2.789 1 97.06 139 GLY B C 1
ATOM 3738 O O . GLY B 1 139 ? 20.922 8.352 -3.613 1 97.06 139 GLY B O 1
ATOM 3739 N N . ILE B 1 140 ? 21.938 7.746 -1.717 1 97.69 140 ILE B N 1
ATOM 3740 C CA . ILE B 1 140 ? 20.922 6.754 -1.408 1 97.69 140 ILE B CA 1
ATOM 3741 C C . ILE B 1 140 ? 20.453 6.93 0.034 1 97.69 140 ILE B C 1
ATOM 3743 O O . ILE B 1 140 ? 21.078 7.652 0.814 1 97.69 140 ILE B O 1
ATOM 3747 N N . LEU B 1 141 ? 19.344 6.367 0.38 1 98.56 141 LEU B N 1
ATOM 3748 C CA . LEU B 1 141 ? 18.812 6.254 1.732 1 98.56 141 LEU B CA 1
ATOM 3749 C C . LEU B 1 141 ? 18.688 4.789 2.148 1 98.56 141 LEU B C 1
ATOM 3751 O O . LEU B 1 141 ? 18.062 3.99 1.448 1 98.56 141 LEU B O 1
ATOM 3755 N N . THR B 1 142 ? 19.281 4.469 3.236 1 98.19 142 THR B N 1
ATOM 3756 C CA . THR B 1 142 ? 19.25 3.1 3.742 1 98.19 142 THR B CA 1
ATOM 3757 C C . THR B 1 142 ? 18.094 2.916 4.734 1 98.19 142 THR B C 1
ATOM 3759 O O . THR B 1 142 ? 17.859 3.779 5.582 1 98.19 142 THR B O 1
ATOM 3762 N N . GLU B 1 143 ? 17.406 1.84 4.578 1 98.31 143 GLU B N 1
ATOM 3763 C CA . GLU B 1 143 ? 16.312 1.521 5.496 1 98.31 143 GLU B CA 1
ATOM 3764 C C . GLU B 1 143 ? 16.812 0.708 6.688 1 98.31 143 GLU B C 1
ATOM 3766 O O . GLU B 1 143 ? 17.906 0.125 6.633 1 98.31 143 GLU B O 1
ATOM 3771 N N . GLU B 1 144 ? 16.062 0.746 7.727 1 98.06 144 GLU B N 1
ATOM 3772 C CA . GLU B 1 144 ? 16.25 -0.168 8.852 1 98.06 144 GLU B CA 1
ATOM 3773 C C . GLU B 1 144 ? 15.148 -1.215 8.898 1 98.06 144 GLU B C 1
ATOM 3775 O O . GLU B 1 144 ? 14.047 -0.982 8.406 1 98.06 144 GLU B O 1
ATOM 3780 N N . ASN B 1 145 ? 15.383 -2.355 9.539 1 98.06 145 ASN B N 1
ATOM 3781 C CA . ASN B 1 145 ? 14.453 -3.479 9.586 1 98.06 145 ASN B CA 1
ATOM 3782 C C . ASN B 1 145 ? 13.414 -3.299 10.688 1 98.06 145 ASN B C 1
ATOM 3784 O O . ASN B 1 145 ? 13.445 -4 11.703 1 98.06 145 ASN B O 1
ATOM 3788 N N . VAL B 1 146 ? 12.508 -2.383 10.445 1 98.56 146 VAL B N 1
ATOM 3789 C CA . VAL B 1 146 ? 11.414 -2.104 11.367 1 98.56 146 VAL B CA 1
ATOM 3790 C C . VAL B 1 146 ? 10.094 -2.02 10.602 1 98.56 146 VAL B C 1
ATOM 3792 O O . VAL B 1 146 ? 9.883 -1.093 9.812 1 98.56 146 VAL B O 1
ATOM 3795 N N . PRO B 1 147 ? 9.242 -2.977 10.805 1 98.62 147 PRO B N 1
ATOM 3796 C CA . PRO B 1 147 ? 7.922 -2.83 10.188 1 98.62 147 PRO B CA 1
ATOM 3797 C C . PRO B 1 147 ? 7.078 -1.741 10.844 1 98.62 147 PRO B C 1
ATOM 3799 O O . PRO B 1 147 ? 7.266 -1.442 12.031 1 98.62 147 PRO B O 1
ATOM 3802 N N . LEU B 1 148 ? 6.156 -1.185 10.141 1 98.88 148 LEU B N 1
ATOM 3803 C CA . LEU B 1 148 ? 5.383 -0.02 10.555 1 98.88 148 LEU B CA 1
ATOM 3804 C C . LEU B 1 148 ? 4.617 -0.307 11.844 1 98.88 148 LEU B C 1
ATOM 3806 O O . LEU B 1 148 ? 4.477 0.571 12.695 1 98.88 148 LEU B O 1
ATOM 3810 N N . ILE B 1 149 ? 4.148 -1.549 11.961 1 98.75 149 ILE B N 1
ATOM 3811 C CA . ILE B 1 149 ? 3.289 -1.865 13.102 1 98.75 149 ILE B CA 1
ATOM 3812 C C . ILE B 1 149 ? 4.098 -1.794 14.391 1 98.75 149 ILE B C 1
ATOM 3814 O O . ILE B 1 149 ? 3.564 -1.429 15.445 1 98.75 149 ILE B O 1
ATOM 3818 N N . ASP B 1 150 ? 5.414 -2.129 14.336 1 98.75 150 ASP B N 1
ATOM 3819 C CA . ASP B 1 150 ? 6.266 -2.016 15.516 1 98.75 150 ASP B CA 1
ATOM 3820 C C . ASP B 1 150 ? 6.449 -0.556 15.922 1 98.75 150 ASP B C 1
ATOM 3822 O O . ASP B 1 150 ? 6.418 -0.23 17.109 1 98.75 150 ASP B O 1
ATOM 3826 N N . THR B 1 151 ? 6.645 0.317 14.992 1 98.94 151 THR B N 1
ATOM 3827 C CA . THR B 1 151 ? 6.715 1.753 15.234 1 98.94 151 THR B CA 1
ATOM 3828 C C . THR B 1 151 ? 5.402 2.262 15.828 1 98.94 151 THR B C 1
ATOM 3830 O O . THR B 1 151 ? 5.406 2.984 16.828 1 98.94 151 THR B O 1
ATOM 3833 N N . TYR B 1 152 ? 4.289 1.833 15.242 1 98.94 152 TYR B N 1
ATOM 3834 C CA . TYR B 1 152 ? 2.967 2.283 15.664 1 98.94 152 TYR B CA 1
ATOM 3835 C C . TYR B 1 152 ? 2.697 1.899 17.109 1 98.94 152 TYR B C 1
ATOM 3837 O O . TYR B 1 152 ? 2.232 2.725 17.906 1 98.94 152 TYR B O 1
ATOM 3845 N N . ARG B 1 153 ? 3.023 0.699 17.422 1 98.75 153 ARG B N 1
ATOM 3846 C CA . ARG B 1 153 ? 2.793 0.212 18.766 1 98.75 153 ARG B CA 1
ATOM 3847 C C . ARG B 1 153 ? 3.656 0.962 19.781 1 98.75 153 ARG B C 1
ATOM 3849 O O . ARG B 1 153 ? 3.236 1.196 20.922 1 98.75 153 ARG B O 1
ATOM 3856 N N . ALA B 1 154 ? 4.867 1.337 19.359 1 98.88 154 ALA B N 1
ATOM 3857 C CA . ALA B 1 154 ? 5.695 2.191 20.203 1 98.88 154 ALA B CA 1
ATOM 3858 C C . ALA B 1 154 ? 5.035 3.551 20.422 1 98.88 154 ALA B C 1
ATOM 3860 O O . ALA B 1 154 ? 5.141 4.129 21.516 1 98.88 154 ALA B O 1
ATOM 3861 N N . MET B 1 155 ? 4.34 4.066 19.469 1 98.94 155 MET B N 1
ATOM 3862 C CA . MET B 1 155 ? 3.639 5.344 19.594 1 98.94 155 MET B CA 1
ATOM 3863 C C . MET B 1 155 ? 2.441 5.219 20.531 1 98.94 155 MET B C 1
ATOM 3865 O O . MET B 1 155 ? 2.084 6.176 21.219 1 98.94 155 MET B O 1
ATOM 3869 N N . GLU B 1 156 ? 1.785 4.047 20.516 1 98.94 156 GLU B N 1
ATOM 3870 C CA . GLU B 1 156 ? 0.67 3.824 21.438 1 98.94 156 GLU B CA 1
ATOM 3871 C C . GLU B 1 156 ? 1.103 4.008 22.891 1 98.94 156 GLU B C 1
ATOM 3873 O O . GLU B 1 156 ? 0.336 4.516 23.703 1 98.94 156 GLU B O 1
ATOM 3878 N N . LYS B 1 157 ? 2.334 3.604 23.188 1 98.88 157 LYS B N 1
ATOM 3879 C CA . LYS B 1 157 ? 2.859 3.771 24.531 1 98.88 157 LYS B CA 1
ATOM 3880 C C . LYS B 1 157 ? 2.98 5.25 24.891 1 98.88 157 LYS B C 1
ATOM 3882 O O . LYS B 1 157 ? 2.816 5.625 26.062 1 98.88 157 LYS B O 1
ATOM 3887 N N . LEU B 1 158 ? 3.271 6.074 23.906 1 98.94 158 LEU B N 1
ATOM 3888 C CA . LEU B 1 158 ? 3.367 7.512 24.141 1 98.94 158 LEU B CA 1
ATOM 3889 C C . LEU B 1 158 ? 2.014 8.086 24.547 1 98.94 158 LEU B C 1
ATOM 3891 O O . LEU B 1 158 ? 1.95 9.023 25.344 1 98.94 158 LEU B O 1
ATOM 3895 N N . VAL B 1 159 ? 0.897 7.551 23.953 1 98.94 159 VAL B N 1
ATOM 3896 C CA . VAL B 1 159 ? -0.448 7.945 24.359 1 98.94 159 VAL B CA 1
ATOM 3897 C C . VAL B 1 159 ? -0.679 7.562 25.828 1 98.94 159 VAL B C 1
ATOM 3899 O O . VAL B 1 159 ? -1.164 8.375 26.609 1 98.94 159 VAL B O 1
ATOM 3902 N N . ASP B 1 160 ? -0.28 6.355 26.188 1 98.81 160 ASP B N 1
ATOM 3903 C CA . ASP B 1 160 ? -0.439 5.867 27.547 1 98.81 160 ASP B CA 1
ATOM 3904 C C . ASP B 1 160 ? 0.312 6.75 28.547 1 98.81 160 ASP B C 1
ATOM 3906 O O . ASP B 1 160 ? -0.14 6.949 29.672 1 98.81 160 ASP B O 1
ATOM 3910 N N . GLU B 1 161 ? 1.43 7.277 28.094 1 98.69 161 GLU B N 1
ATOM 3911 C CA . GLU B 1 161 ? 2.275 8.102 28.938 1 98.69 161 GLU B CA 1
ATOM 3912 C C . GLU B 1 161 ? 1.789 9.547 28.969 1 98.69 161 GLU B C 1
ATOM 3914 O O . GLU B 1 161 ? 2.297 10.359 29.75 1 98.69 161 GLU B O 1
ATOM 3919 N N . GLY B 1 162 ? 0.879 9.922 28.109 1 98.69 162 GLY B N 1
ATOM 3920 C CA . GLY B 1 162 ? 0.29 11.25 28.094 1 98.69 162 GLY B CA 1
ATOM 3921 C C . GLY B 1 162 ? 1.125 12.266 27.344 1 98.69 162 GLY B C 1
ATOM 3922 O O . GLY B 1 162 ? 0.868 13.469 27.422 1 98.69 162 GLY B O 1
ATOM 3923 N N . LEU B 1 163 ? 2.127 11.789 26.578 1 98.88 163 LEU B N 1
ATOM 3924 C CA . LEU B 1 163 ? 3.021 12.688 25.844 1 98.88 163 LEU B CA 1
ATOM 3925 C C . LEU B 1 163 ? 2.396 13.117 24.531 1 98.88 163 LEU B C 1
ATOM 3927 O O . LEU B 1 163 ? 2.777 14.141 23.953 1 98.88 163 LEU B O 1
ATOM 3931 N N . ILE B 1 164 ? 1.539 12.289 24.016 1 98.94 164 ILE B N 1
ATOM 3932 C CA . ILE B 1 164 ? 0.692 12.633 22.875 1 98.94 164 ILE B CA 1
ATOM 3933 C C . ILE B 1 164 ? -0.761 12.289 23.188 1 98.94 164 ILE B C 1
ATOM 3935 O O . ILE B 1 164 ? -1.032 11.375 23.984 1 98.94 164 ILE B O 1
ATOM 3939 N N . LYS B 1 165 ? -1.665 13.055 22.562 1 98.88 165 LYS B N 1
ATOM 3940 C CA . LYS B 1 165 ? -3.08 12.789 22.812 1 98.88 165 LYS B CA 1
ATOM 3941 C C . LYS B 1 165 ? -3.637 11.805 21.781 1 98.88 165 LYS B C 1
ATOM 3943 O O . LYS B 1 165 ? -4.609 11.102 22.062 1 98.88 165 LYS B O 1
ATOM 3948 N N . SER B 1 166 ? -3.023 11.797 20.578 1 98.88 166 SER B N 1
ATOM 3949 C CA . SER B 1 166 ? -3.52 10.961 19.5 1 98.88 166 SER B CA 1
ATOM 3950 C C . SER B 1 166 ? -2.396 10.562 18.547 1 98.88 166 SER B C 1
ATOM 3952 O O . SER B 1 166 ? -1.354 11.219 18.5 1 98.88 166 SER B O 1
ATOM 3954 N N . ILE B 1 167 ? -2.635 9.484 17.828 1 98.94 167 ILE B N 1
ATOM 3955 C CA . ILE B 1 167 ? -1.704 9 16.812 1 98.94 167 ILE B CA 1
ATOM 3956 C C . ILE B 1 167 ? -2.291 9.227 15.422 1 98.94 167 ILE B C 1
ATOM 3958 O O . ILE B 1 167 ? -3.49 9.023 15.211 1 98.94 167 ILE B O 1
ATOM 3962 N N . GLY B 1 168 ? -1.495 9.703 14.523 1 98.94 168 GLY B N 1
ATOM 3963 C CA . GLY B 1 168 ? -1.827 9.742 13.109 1 98.94 168 GLY B CA 1
ATOM 3964 C C . GLY B 1 168 ? -0.811 9.031 12.234 1 98.94 168 GLY B C 1
ATOM 3965 O O . GLY B 1 168 ? 0.266 8.656 12.711 1 98.94 168 GLY B O 1
ATOM 3966 N N . ILE B 1 169 ? -1.192 8.758 11.031 1 98.94 169 ILE B N 1
ATOM 3967 C CA . ILE B 1 169 ? -0.309 8.219 10 1 98.94 169 ILE B CA 1
ATOM 3968 C C . ILE B 1 169 ? -0.294 9.164 8.797 1 98.94 169 ILE B C 1
ATOM 3970 O O . ILE B 1 169 ? -1.268 9.875 8.547 1 98.94 169 ILE B O 1
ATOM 3974 N N . SER B 1 170 ? 0.833 9.25 8.141 1 98.88 170 SER B N 1
ATOM 3975 C CA . SER B 1 170 ? 0.958 10.117 6.98 1 98.88 170 SER B CA 1
ATOM 3976 C C . SER B 1 170 ? 1.576 9.383 5.797 1 98.88 170 SER B C 1
ATOM 3978 O O . SER B 1 170 ? 2.477 8.562 5.973 1 98.88 170 SER B O 1
ATOM 3980 N N . ASN B 1 171 ? 1.045 9.57 4.629 1 98.75 171 ASN B N 1
ATOM 3981 C CA . ASN B 1 171 ? 1.552 9.062 3.357 1 98.75 171 ASN B CA 1
ATOM 3982 C C . ASN B 1 171 ? 1.451 7.547 3.273 1 98.75 171 ASN B C 1
ATOM 3984 O O . ASN B 1 171 ? 2.268 6.898 2.615 1 98.75 171 ASN B O 1
ATOM 3988 N N . TYR B 1 172 ? 0.509 6.992 4.016 1 98.88 172 TYR B N 1
ATOM 3989 C CA . TYR B 1 172 ? 0.138 5.59 3.877 1 98.88 172 TYR B CA 1
ATOM 3990 C C . TYR B 1 172 ? -0.79 5.383 2.686 1 98.88 172 TYR B C 1
ATOM 3992 O O . TYR B 1 172 ? -1.698 6.184 2.453 1 98.88 172 TYR B O 1
ATOM 4000 N N . ASN B 1 173 ? -0.539 4.355 1.892 1 98.62 173 ASN B N 1
ATOM 4001 C CA . ASN B 1 173 ? -1.569 3.918 0.955 1 98.62 173 ASN B CA 1
ATOM 4002 C C . ASN B 1 173 ? -2.66 3.113 1.657 1 98.62 173 ASN B C 1
ATOM 4004 O O . ASN B 1 173 ? -2.58 2.871 2.863 1 98.62 173 ASN B O 1
ATOM 4008 N N . GLY B 1 174 ? -3.668 2.754 0.9 1 98.69 174 GLY B N 1
ATOM 4009 C CA . GLY B 1 174 ? -4.812 2.08 1.491 1 98.69 174 GLY B CA 1
ATOM 4010 C C . GLY B 1 174 ? -4.453 0.767 2.16 1 98.69 174 GLY B C 1
ATOM 4011 O O . GLY B 1 174 ? -4.953 0.46 3.244 1 98.69 174 GLY B O 1
ATOM 4012 N N . GLY B 1 175 ? -3.574 -0.062 1.495 1 98.81 175 GLY B N 1
ATOM 4013 C CA . GLY B 1 175 ? -3.152 -1.323 2.082 1 98.81 175 GLY B CA 1
ATOM 4014 C C . GLY B 1 175 ? -2.457 -1.155 3.42 1 98.81 175 GLY B C 1
ATOM 4015 O O . GLY B 1 175 ? -2.699 -1.925 4.352 1 98.81 175 GLY B O 1
ATOM 4016 N N . LEU B 1 176 ? -1.646 -0.174 3.527 1 98.94 176 LEU B N 1
ATOM 4017 C CA . LEU B 1 176 ? -0.923 0.094 4.766 1 98.94 176 LEU B CA 1
ATOM 4018 C C . LEU B 1 176 ? -1.871 0.586 5.855 1 98.94 176 LEU B C 1
ATOM 4020 O O . LEU B 1 176 ? -1.724 0.222 7.023 1 98.94 176 LEU B O 1
ATOM 4024 N N . VAL B 1 177 ? -2.867 1.449 5.449 1 98.88 177 VAL B N 1
ATOM 4025 C CA . VAL B 1 177 ? -3.855 1.917 6.414 1 98.88 177 VAL B CA 1
ATOM 4026 C C . VAL B 1 177 ? -4.621 0.727 6.988 1 98.88 177 VAL B C 1
ATOM 4028 O O . VAL B 1 177 ? -4.723 0.573 8.203 1 98.88 177 VAL B O 1
ATOM 4031 N N . ALA B 1 178 ? -5.082 -0.117 6.082 1 98.81 178 ALA B N 1
ATOM 4032 C CA . ALA B 1 178 ? -5.875 -1.267 6.508 1 98.81 178 ALA B CA 1
ATOM 4033 C C . ALA B 1 178 ? -5.07 -2.184 7.422 1 98.81 178 ALA B C 1
ATOM 4035 O O . ALA B 1 178 ? -5.582 -2.664 8.438 1 98.81 178 ALA B O 1
ATOM 4036 N N . ASP B 1 179 ? -3.834 -2.412 7.039 1 98.81 179 ASP B N 1
ATOM 4037 C CA . ASP B 1 179 ? -2.977 -3.277 7.844 1 98.81 179 ASP B CA 1
ATOM 4038 C C . ASP B 1 179 ? -2.748 -2.686 9.234 1 98.81 179 ASP B C 1
ATOM 4040 O O . ASP B 1 179 ? -2.754 -3.41 10.234 1 98.81 179 ASP B O 1
ATOM 4044 N N . THR B 1 180 ? -2.545 -1.383 9.312 1 98.88 180 THR B N 1
ATOM 4045 C CA . THR B 1 180 ? -2.377 -0.69 10.586 1 98.88 180 THR B CA 1
ATOM 4046 C C . THR B 1 180 ? -3.625 -0.836 11.453 1 98.88 180 THR B C 1
ATOM 4048 O O . THR B 1 180 ? -3.529 -1.13 12.641 1 98.88 180 THR B O 1
ATOM 4051 N N . LEU B 1 181 ? -4.762 -0.675 10.859 1 98.81 181 LEU B N 1
ATOM 4052 C CA . LEU B 1 181 ? -6.023 -0.753 11.586 1 98.81 181 LEU B CA 1
ATOM 4053 C C . LEU B 1 181 ? -6.223 -2.145 12.18 1 98.81 181 LEU B C 1
ATOM 4055 O O . LEU B 1 181 ? -6.793 -2.287 13.258 1 98.81 181 LEU B O 1
ATOM 4059 N N . ARG B 1 182 ? -5.699 -3.162 11.523 1 98.5 182 ARG B N 1
ATOM 4060 C CA . ARG B 1 182 ? -5.84 -4.527 12.016 1 98.5 182 ARG B CA 1
ATOM 4061 C C . ARG B 1 182 ? -4.863 -4.801 13.156 1 98.5 182 ARG B C 1
ATOM 4063 O O . ARG B 1 182 ? -5.059 -5.734 13.938 1 98.5 182 ARG B O 1
ATOM 4070 N N . GLY B 1 183 ? -3.824 -3.99 13.25 1 98.19 183 GLY B N 1
ATOM 4071 C CA . GLY B 1 183 ? -2.766 -4.297 14.195 1 98.19 183 GLY B CA 1
ATOM 4072 C C . GLY B 1 183 ? -2.748 -3.363 15.391 1 98.19 183 GLY B C 1
ATOM 4073 O O . GLY B 1 183 ? -2.105 -3.652 16.406 1 98.19 183 GLY B O 1
ATOM 4074 N N . CYS B 1 184 ? -3.51 -2.295 15.32 1 98.5 184 CYS B N 1
ATOM 4075 C CA . CYS B 1 184 ? -3.389 -1.246 16.328 1 98.5 184 CYS B CA 1
ATOM 4076 C C . CYS B 1 184 ? -4.316 -1.514 17.5 1 98.5 184 CYS B C 1
ATOM 4078 O O . CYS B 1 184 ? -5.383 -2.111 17.344 1 98.5 184 CYS B O 1
ATOM 4080 N N . ARG B 1 185 ? -3.873 -1.134 18.672 1 98.62 185 ARG B N 1
ATOM 4081 C CA . ARG B 1 185 ? -4.75 -1.044 19.844 1 98.62 185 ARG B CA 1
ATOM 4082 C C . ARG B 1 185 ? -5.5 0.283 19.859 1 98.62 185 ARG B C 1
ATOM 4084 O O . ARG B 1 185 ? -6.695 0.322 20.156 1 98.62 185 ARG B O 1
ATOM 4091 N N . ILE B 1 186 ? -4.77 1.369 19.594 1 98.88 186 ILE B N 1
ATOM 4092 C CA . ILE B 1 186 ? -5.324 2.715 19.5 1 98.88 186 ILE B CA 1
ATOM 4093 C C . ILE B 1 186 ? -5.465 3.107 18.031 1 98.88 186 ILE B C 1
ATOM 4095 O O . ILE B 1 186 ? -4.465 3.232 17.312 1 98.88 186 ILE B O 1
ATOM 4099 N N . LYS B 1 187 ? -6.672 3.301 17.594 1 98.81 187 LYS B N 1
ATOM 4100 C CA . LYS B 1 187 ? -6.945 3.641 16.203 1 98.81 187 LYS B CA 1
ATOM 4101 C C . LYS B 1 187 ? -6.363 5.004 15.844 1 98.81 187 LYS B C 1
ATOM 4103 O O . LYS B 1 187 ? -6.504 5.965 16.609 1 98.81 187 LYS B O 1
ATOM 4108 N N . PRO B 1 188 ? -5.578 5.035 14.688 1 98.94 188 PRO B N 1
ATOM 4109 C CA . PRO B 1 188 ? -5.164 6.375 14.266 1 98.94 188 PRO B CA 1
ATOM 4110 C C . PRO B 1 188 ? -6.352 7.309 14.016 1 98.94 188 PRO B C 1
ATOM 4112 O O . PRO B 1 188 ? -7.367 6.887 13.469 1 98.94 188 PRO B O 1
ATOM 4115 N N . VAL B 1 189 ? -6.184 8.555 14.336 1 98.94 189 VAL B N 1
ATOM 4116 C CA . VAL B 1 189 ? -7.32 9.461 14.242 1 98.94 189 VAL B CA 1
ATOM 4117 C C . VAL B 1 189 ? -7.297 10.18 12.891 1 98.94 189 VAL B C 1
ATOM 4119 O O . VAL B 1 189 ? -8.312 10.711 12.445 1 98.94 189 VAL B O 1
ATOM 4122 N N . ALA B 1 190 ? -6.078 10.156 12.234 1 98.94 190 ALA B N 1
ATOM 4123 C CA . ALA B 1 190 ? -5.965 10.938 11.008 1 98.94 190 ALA B CA 1
ATOM 4124 C C . ALA B 1 190 ? -4.98 10.297 10.031 1 98.94 190 ALA B C 1
ATOM 4126 O O . ALA B 1 190 ? -4.059 9.594 10.445 1 98.94 190 ALA B O 1
ATOM 4127 N N . LEU B 1 191 ? -5.234 10.461 8.805 1 98.94 191 LEU B N 1
ATOM 4128 C CA . LEU B 1 191 ? -4.316 10.195 7.703 1 98.94 191 LEU B CA 1
ATOM 4129 C C . LEU B 1 191 ? -3.988 11.484 6.953 1 98.94 191 LEU B C 1
ATOM 4131 O O . LEU B 1 191 ? -4.875 12.109 6.363 1 98.94 191 LEU B O 1
ATOM 4135 N N . GLN B 1 192 ? -2.709 11.922 7.039 1 98.94 192 GLN B N 1
ATOM 4136 C CA . GLN B 1 192 ? -2.271 13.086 6.281 1 98.94 192 GLN B CA 1
ATOM 4137 C C . GLN B 1 192 ? -1.62 12.672 4.965 1 98.94 192 GLN B C 1
ATOM 4139 O O . GLN B 1 192 ? -0.682 11.867 4.953 1 98.94 192 GLN B O 1
ATOM 4144 N N . ILE B 1 193 ? -2.145 13.195 3.852 1 98.81 193 ILE B N 1
ATOM 4145 C CA . ILE B 1 193 ? -1.654 12.773 2.543 1 98.81 193 ILE B CA 1
ATOM 4146 C C . ILE B 1 193 ? -1.639 13.969 1.591 1 98.81 193 ILE B C 1
ATOM 4148 O O . ILE B 1 193 ? -2.246 15 1.873 1 98.81 193 ILE B O 1
ATOM 4152 N N . GLU B 1 194 ? -0.882 13.797 0.463 1 98.38 194 GLU B N 1
ATOM 4153 C CA . GLU B 1 194 ? -1.012 14.711 -0.67 1 98.38 194 GLU B CA 1
ATOM 4154 C C . GLU B 1 194 ? -2.41 14.641 -1.275 1 98.38 194 GLU B C 1
ATOM 4156 O O . GLU B 1 194 ? -2.92 13.555 -1.558 1 98.38 194 GLU B O 1
ATOM 4161 N N . HIS B 1 195 ? -3.053 15.742 -1.361 1 98.75 195 HIS B N 1
ATOM 4162 C CA . HIS B 1 195 ? -4.414 15.758 -1.886 1 98.75 195 HIS B CA 1
ATOM 4163 C C . HIS B 1 195 ? -4.746 17.094 -2.527 1 98.75 195 HIS B C 1
ATOM 4165 O O . HIS B 1 195 ? -4.688 18.141 -1.867 1 98.75 195 HIS B O 1
ATOM 4171 N N . HIS B 1 196 ? -4.996 17.094 -3.742 1 98.38 196 HIS B N 1
ATOM 4172 C CA . HIS B 1 196 ? -5.383 18.203 -4.605 1 98.38 196 HIS B CA 1
ATOM 4173 C C . HIS B 1 196 ? -6.137 17.719 -5.836 1 98.38 196 HIS B C 1
ATOM 4175 O O . HIS B 1 196 ? -6.227 16.5 -6.07 1 98.38 196 HIS B O 1
ATOM 4181 N N . PRO B 1 197 ? -6.664 18.562 -6.633 1 98.56 197 PRO B N 1
ATOM 4182 C CA . PRO B 1 197 ? -7.559 18.156 -7.719 1 98.56 197 PRO B CA 1
ATOM 4183 C C . PRO B 1 197 ? -6.871 17.25 -8.734 1 98.56 197 PRO B C 1
ATOM 4185 O O . PRO B 1 197 ? -7.527 16.422 -9.383 1 98.56 197 PRO B O 1
ATOM 4188 N N . TYR B 1 198 ? -5.555 17.297 -8.914 1 98.06 198 TYR B N 1
ATOM 4189 C CA . TYR B 1 198 ? -4.836 16.391 -9.812 1 98.06 198 TYR B CA 1
ATOM 4190 C C . TYR B 1 198 ? -4.59 15.047 -9.148 1 98.06 198 TYR B C 1
ATOM 4192 O O . TYR B 1 198 ? -4.117 14.109 -9.797 1 98.06 198 TYR B O 1
ATOM 4200 N N . LEU B 1 199 ? -4.891 14.898 -7.898 1 98.19 199 LEU B N 1
ATOM 4201 C CA . LEU B 1 199 ? -4.738 13.68 -7.109 1 98.19 199 LEU B CA 1
ATOM 4202 C C . LEU B 1 199 ? -5.824 13.586 -6.043 1 98.19 199 LEU B C 1
ATOM 4204 O O . LEU B 1 199 ? -5.602 13.945 -4.887 1 98.19 199 LEU B O 1
ATOM 4208 N N . THR B 1 200 ? -6.957 13.008 -6.348 1 98.56 200 THR B N 1
ATOM 4209 C CA . THR B 1 200 ? -8.141 13.109 -5.496 1 98.56 200 THR B CA 1
ATOM 4210 C C . THR B 1 200 ? -8.211 11.93 -4.531 1 98.56 200 THR B C 1
ATOM 4212 O O . THR B 1 200 ? -8.812 12.031 -3.461 1 98.56 200 THR B O 1
ATOM 4215 N N . GLN B 1 201 ? -7.672 10.734 -4.945 1 98.19 201 GLN B N 1
ATOM 4216 C CA . GLN B 1 201 ? -7.59 9.531 -4.121 1 98.19 201 GLN B CA 1
ATOM 4217 C C . GLN B 1 201 ? -8.945 9.195 -3.5 1 98.19 201 GLN B C 1
ATOM 4219 O O . GLN B 1 201 ? -9.031 8.945 -2.297 1 98.19 201 GLN B O 1
ATOM 4224 N N . GLU B 1 202 ? -9.977 9.086 -4.316 1 98.38 202 GLU B N 1
ATOM 4225 C CA . GLU B 1 202 ? -11.367 9.008 -3.867 1 98.38 202 GLU B CA 1
ATOM 4226 C C . GLU B 1 202 ? -11.617 7.746 -3.049 1 98.38 202 GLU B C 1
ATOM 4228 O O . GLU B 1 202 ? -12.281 7.793 -2.012 1 98.38 202 GLU B O 1
ATOM 4233 N N . LYS B 1 203 ? -11.141 6.547 -3.473 1 97.94 203 LYS B N 1
ATOM 4234 C CA . LYS B 1 203 ? -11.367 5.301 -2.75 1 97.94 203 LYS B CA 1
ATOM 4235 C C . LYS B 1 203 ? -10.695 5.328 -1.378 1 97.94 203 LYS B C 1
ATOM 4237 O O . LYS B 1 203 ? -11.258 4.832 -0.398 1 97.94 203 LYS B O 1
ATOM 4242 N N . LEU B 1 204 ? -9.531 5.898 -1.309 1 98.62 204 LEU B N 1
ATOM 4243 C CA . LEU B 1 204 ? -8.844 6.016 -0.028 1 98.62 204 LEU B CA 1
ATOM 4244 C C . LEU B 1 204 ? -9.625 6.918 0.927 1 98.62 204 LEU B C 1
ATOM 4246 O O . LEU B 1 204 ? -9.781 6.59 2.105 1 98.62 204 LEU B O 1
ATOM 4250 N N . LEU B 1 205 ? -10.133 8.055 0.428 1 98.75 205 LEU B N 1
ATOM 4251 C CA . LEU B 1 205 ? -10.938 8.953 1.246 1 98.75 205 LEU B CA 1
ATOM 4252 C C . LEU B 1 205 ? -12.188 8.234 1.764 1 98.75 205 LEU B C 1
ATOM 4254 O O . LEU B 1 205 ? -12.531 8.359 2.939 1 98.75 205 LEU B O 1
ATOM 4258 N N . GLU B 1 206 ? -12.836 7.559 0.841 1 98.62 206 GLU B N 1
ATOM 4259 C CA . GLU B 1 206 ? -14.031 6.824 1.229 1 98.62 206 GLU B CA 1
ATOM 4260 C C . GLU B 1 206 ? -13.727 5.789 2.305 1 98.62 206 GLU B C 1
ATOM 4262 O O . GLU B 1 206 ? -14.461 5.664 3.285 1 98.62 206 GLU B O 1
ATOM 4267 N N . TYR B 1 207 ? -12.648 5.035 2.168 1 98.75 207 TYR B N 1
ATOM 4268 C CA . TYR B 1 207 ? -12.242 4.035 3.146 1 98.75 207 TYR B CA 1
ATOM 4269 C C . TYR B 1 207 ? -12 4.672 4.512 1 98.75 207 TYR B C 1
ATOM 4271 O O . TYR B 1 207 ? -12.445 4.145 5.535 1 98.75 207 TYR B O 1
ATOM 4279 N N . CYS B 1 208 ? -11.258 5.777 4.504 1 98.81 208 CYS B N 1
ATOM 4280 C CA . CYS B 1 208 ? -10.969 6.484 5.746 1 98.81 208 CYS B CA 1
ATOM 4281 C C . CYS B 1 208 ? -12.25 6.953 6.418 1 98.81 208 CYS B C 1
ATOM 4283 O O . CYS B 1 208 ? -12.398 6.844 7.637 1 98.81 208 CYS B O 1
ATOM 4285 N N . LYS B 1 209 ? -13.141 7.453 5.629 1 98.5 209 LYS B N 1
ATOM 4286 C CA . LYS B 1 209 ? -14.422 7.902 6.164 1 98.5 209 LYS B CA 1
ATOM 4287 C C . LYS B 1 209 ? -15.18 6.75 6.824 1 98.5 209 LYS B C 1
ATOM 4289 O O . LYS B 1 209 ? -15.672 6.887 7.945 1 98.5 209 LYS B O 1
ATOM 4294 N N . ILE B 1 210 ? -15.195 5.609 6.117 1 97.94 210 ILE B N 1
ATOM 4295 C CA . ILE B 1 210 ? -15.883 4.426 6.617 1 97.94 210 ILE B CA 1
ATOM 4296 C C . ILE B 1 210 ? -15.273 4 7.949 1 97.94 210 ILE B C 1
ATOM 4298 O O . ILE B 1 210 ? -15.984 3.527 8.844 1 97.94 210 ILE B O 1
ATOM 4302 N N . HIS B 1 211 ? -14.023 4.234 8.172 1 98.38 211 HIS B N 1
ATOM 4303 C CA . HIS B 1 211 ? -13.328 3.719 9.352 1 98.38 211 HIS B CA 1
ATOM 4304 C C . HIS B 1 211 ? -13.016 4.84 10.336 1 98.38 211 HIS B C 1
ATOM 4306 O O . HIS B 1 211 ? -12.195 4.66 11.242 1 98.38 211 HIS B O 1
ATOM 4312 N N . ASP B 1 212 ? -13.562 6.027 10.109 1 98.62 212 ASP B N 1
ATOM 4313 C CA . ASP B 1 212 ? -13.492 7.16 11.031 1 98.62 212 ASP B CA 1
ATOM 4314 C C . ASP B 1 212 ? -12.055 7.645 11.195 1 98.62 212 ASP B C 1
ATOM 4316 O O . ASP B 1 212 ? -11.602 7.891 12.312 1 98.62 212 ASP B O 1
ATOM 4320 N N . VAL B 1 213 ? -11.328 7.625 10.188 1 98.94 213 VAL B N 1
ATOM 4321 C CA . VAL B 1 213 ? -10.008 8.234 10.133 1 98.94 213 VAL B CA 1
ATOM 4322 C C . VAL B 1 213 ? -10.07 9.562 9.383 1 98.94 213 VAL B C 1
ATOM 4324 O O . VAL B 1 213 ? -10.445 9.594 8.203 1 98.94 213 VAL B O 1
ATOM 4327 N N . GLN B 1 214 ? -9.781 10.656 10 1 98.94 214 GLN B N 1
ATOM 4328 C CA . GLN B 1 214 ? -9.867 11.977 9.391 1 98.94 214 GLN B CA 1
ATOM 4329 C C . GLN B 1 214 ? -8.727 12.203 8.398 1 98.94 214 GLN B C 1
ATOM 4331 O O . GLN B 1 214 ? -7.551 12.039 8.75 1 98.94 214 GLN B O 1
ATOM 4336 N N . VAL B 1 215 ? -9.062 12.531 7.176 1 98.94 215 VAL B N 1
ATOM 4337 C CA . VAL B 1 215 ? -8.031 12.828 6.191 1 98.94 215 VAL B CA 1
ATOM 4338 C C . VAL B 1 215 ? -7.625 14.297 6.297 1 98.94 215 VAL B C 1
ATOM 4340 O O . VAL B 1 215 ? -8.477 15.172 6.441 1 98.94 215 VAL B O 1
ATOM 4343 N N . VAL B 1 216 ? -6.324 14.531 6.309 1 98.94 216 VAL B N 1
ATOM 4344 C CA . VAL B 1 216 ? -5.73 15.859 6.273 1 98.94 216 VAL B CA 1
ATOM 4345 C C . VAL B 1 216 ? -4.887 16.016 5.008 1 98.94 216 VAL B C 1
ATOM 4347 O O . VAL B 1 216 ? -4.008 15.195 4.738 1 98.94 216 VAL B O 1
ATOM 4350 N N . ALA B 1 217 ? -5.188 17.031 4.258 1 98.81 217 ALA B N 1
ATOM 4351 C CA . ALA B 1 217 ? -4.52 17.25 2.975 1 98.81 217 ALA B CA 1
ATOM 4352 C C . ALA B 1 217 ? -3.338 18.203 3.123 1 98.81 217 ALA B C 1
ATOM 4354 O O . ALA B 1 217 ? -3.453 19.25 3.764 1 98.81 217 ALA B O 1
ATOM 4355 N N . TYR B 1 218 ? -2.25 17.766 2.58 1 98.12 218 TYR B N 1
ATOM 4356 C CA . TYR B 1 218 ? -1.191 18.734 2.309 1 98.12 218 TYR B CA 1
ATOM 4357 C C . TYR B 1 218 ? -1.022 18.953 0.81 1 98.12 218 TYR B C 1
ATOM 4359 O O . TYR B 1 218 ? -1.566 18.203 0.001 1 98.12 218 TYR B O 1
ATOM 4367 N N . SER B 1 219 ? -0.393 20.047 0.452 1 96.69 219 SER B N 1
ATOM 4368 C CA . SER B 1 219 ? -0.175 20.453 -0.932 1 96.69 219 SER B CA 1
ATOM 4369 C C . SER B 1 219 ? -1.498 20.641 -1.672 1 96.69 219 SER B C 1
ATOM 4371 O O . SER B 1 219 ? -1.669 20.125 -2.777 1 96.69 219 SER B O 1
ATOM 4373 N N . SER B 1 220 ? -2.387 21.344 -1.024 1 96.56 220 SER B N 1
ATOM 4374 C CA . SER B 1 220 ? -3.75 21.531 -1.513 1 96.56 220 SER B CA 1
ATOM 4375 C C . SER B 1 220 ? -3.771 22.297 -2.83 1 96.56 220 SER B C 1
ATOM 4377 O O . SER B 1 220 ? -4.762 22.25 -3.561 1 96.56 220 SER B O 1
ATOM 4379 N N . PHE B 1 221 ? -2.693 22.984 -3.172 1 94.94 221 PHE B N 1
ATOM 4380 C CA . PHE B 1 221 ? -2.646 23.797 -4.387 1 94.94 221 PHE B CA 1
ATOM 4381 C C . PHE B 1 221 ? -1.912 23.047 -5.5 1 94.94 221 PHE B C 1
ATOM 4383 O O . PHE B 1 221 ? -1.572 23.641 -6.523 1 94.94 221 PHE B O 1
ATOM 4390 N N . GLY B 1 222 ? -1.58 21.781 -5.273 1 94.56 222 GLY B N 1
ATOM 4391 C CA . GLY B 1 222 ? -0.994 20.938 -6.309 1 94.56 222 GLY B CA 1
ATOM 4392 C C . GLY B 1 222 ? 0.475 21.234 -6.551 1 94.56 222 GLY B C 1
ATOM 4393 O O . GLY B 1 222 ? 1.271 21.25 -5.609 1 94.56 222 GLY B O 1
ATOM 4394 N N . PRO B 1 223 ? 0.806 21.484 -7.816 1 92.5 223 PRO B N 1
ATOM 4395 C CA . PRO B 1 223 ? 2.217 21.594 -8.195 1 92.5 223 PRO B CA 1
ATOM 4396 C C . PRO B 1 223 ? 2.916 22.766 -7.52 1 92.5 223 PRO B C 1
ATOM 4398 O O . PRO B 1 223 ? 4.129 22.734 -7.305 1 92.5 223 PRO B O 1
ATOM 4401 N N . GLN B 1 224 ? 2.248 23.781 -7.145 1 88.31 224 GLN B N 1
ATOM 4402 C CA . GLN B 1 224 ? 2.838 25 -6.613 1 88.31 224 GLN B CA 1
ATOM 4403 C C . GLN B 1 224 ? 3.717 24.703 -5.402 1 88.31 224 GLN B C 1
ATOM 4405 O O . GLN B 1 224 ? 4.754 25.359 -5.211 1 88.31 224 GLN B O 1
ATOM 4410 N N . SER B 1 225 ? 3.338 23.734 -4.664 1 84.94 225 SER B N 1
ATOM 4411 C CA . SER B 1 225 ? 4.059 23.391 -3.445 1 84.94 225 SER B CA 1
ATOM 4412 C C . SER B 1 225 ? 5.449 22.859 -3.76 1 84.94 225 SER B C 1
ATOM 4414 O O . SER B 1 225 ? 6.344 22.891 -2.91 1 84.94 225 SER B O 1
ATOM 4416 N N . PHE B 1 226 ? 5.641 22.391 -5.02 1 89.25 226 PHE B N 1
ATOM 4417 C CA . PHE B 1 226 ? 6.855 21.641 -5.332 1 89.25 226 PHE B CA 1
ATOM 4418 C C . PHE B 1 226 ? 7.676 22.359 -6.395 1 89.25 226 PHE B C 1
ATOM 4420 O O . PHE B 1 226 ? 8.781 21.938 -6.73 1 89.25 226 PHE B O 1
ATOM 4427 N N . VAL B 1 227 ? 7.176 23.453 -6.918 1 85.62 227 VAL B N 1
ATOM 4428 C CA . VAL B 1 227 ? 7.902 24.234 -7.91 1 85.62 227 VAL B CA 1
ATOM 4429 C C . VAL B 1 227 ? 9.172 24.812 -7.289 1 85.62 227 VAL B C 1
ATOM 4431 O O . VAL B 1 227 ? 10.25 24.734 -7.879 1 85.62 227 VAL B O 1
ATOM 4434 N N . ASP B 1 228 ? 9.023 25.234 -6.113 1 77.5 228 ASP B N 1
ATOM 4435 C CA . ASP B 1 228 ? 10.148 25.875 -5.438 1 77.5 228 ASP B CA 1
ATOM 4436 C C . ASP B 1 228 ? 11.203 24.844 -5.039 1 77.5 228 ASP B C 1
ATOM 4438 O O . ASP B 1 228 ? 12.352 25.203 -4.746 1 77.5 228 ASP B O 1
ATOM 4442 N N . CYS B 1 229 ? 10.805 23.609 -4.996 1 79.25 229 CYS B N 1
ATOM 4443 C CA . CYS B 1 229 ? 11.734 22.531 -4.66 1 79.25 229 CYS B CA 1
ATOM 4444 C C . CYS B 1 229 ? 12.539 22.109 -5.887 1 79.25 229 CYS B C 1
ATOM 4446 O O . CYS B 1 229 ? 13.391 21.219 -5.801 1 79.25 229 CYS B O 1
ATOM 4448 N N . GLY B 1 230 ? 12.18 22.75 -7.043 1 77.12 230 GLY B N 1
ATOM 4449 C CA . GLY B 1 230 ? 12.93 22.469 -8.258 1 77.12 230 GLY B CA 1
ATOM 4450 C C . GLY B 1 230 ? 12.477 21.203 -8.961 1 77.12 230 GLY B C 1
ATOM 4451 O O . GLY B 1 230 ? 13.211 20.656 -9.789 1 77.12 230 GLY B O 1
ATOM 4452 N N . GLN B 1 231 ? 11.336 20.781 -8.656 1 83.38 231 GLN B N 1
ATOM 4453 C CA . GLN B 1 231 ? 10.875 19.531 -9.25 1 83.38 231 GLN B CA 1
ATOM 4454 C C . GLN B 1 231 ? 10.391 19.75 -10.68 1 83.38 231 GLN B C 1
ATOM 4456 O O . GLN B 1 231 ? 9.438 20.5 -10.914 1 83.38 231 GLN B O 1
ATOM 4461 N N . GLU B 1 232 ? 10.898 19.016 -11.586 1 83.31 232 GLU B N 1
ATOM 4462 C CA . GLU B 1 232 ? 10.625 19.203 -13.008 1 83.31 232 GLU B CA 1
ATOM 4463 C C . GLU B 1 232 ? 9.172 18.891 -13.344 1 83.31 232 GLU B C 1
ATOM 4465 O O . GLU B 1 232 ? 8.531 19.625 -14.102 1 83.31 232 GLU B O 1
ATOM 4470 N N . MET B 1 233 ? 8.672 17.906 -12.766 1 85.94 233 MET B N 1
ATOM 4471 C CA . MET B 1 233 ? 7.277 17.547 -13.008 1 85.94 233 MET B CA 1
ATOM 4472 C C . MET B 1 233 ? 6.348 18.688 -12.594 1 85.94 233 MET B C 1
ATOM 4474 O O . MET B 1 233 ? 5.391 19 -13.305 1 85.94 233 MET B O 1
ATOM 4478 N N . ALA B 1 234 ? 6.594 19.234 -11.461 1 84.88 234 ALA B N 1
ATOM 4479 C CA . ALA B 1 234 ? 5.77 20.328 -10.961 1 84.88 234 ALA B CA 1
ATOM 4480 C C . ALA B 1 234 ? 5.848 21.531 -11.883 1 84.88 234 ALA B C 1
ATOM 4482 O O . ALA B 1 234 ? 4.836 22.188 -12.156 1 84.88 234 ALA B O 1
ATOM 4483 N N . LYS B 1 235 ? 7.023 21.797 -12.438 1 87.62 235 LYS B N 1
ATOM 4484 C CA . LYS B 1 235 ? 7.23 22.938 -13.328 1 87.62 235 LYS B CA 1
ATOM 4485 C C . LYS B 1 235 ? 6.457 22.75 -14.633 1 87.62 235 LYS B C 1
ATOM 4487 O O . LYS B 1 235 ? 6.004 23.734 -15.227 1 87.62 235 LYS B O 1
ATOM 4492 N N . ASN B 1 236 ? 6.246 21.5 -14.953 1 90.19 236 ASN B N 1
ATOM 4493 C CA . ASN B 1 236 ? 5.633 21.203 -16.25 1 90.19 236 ASN B CA 1
ATOM 4494 C C . ASN B 1 236 ? 4.145 20.906 -16.109 1 90.19 236 ASN B C 1
ATOM 4496 O O . ASN B 1 236 ? 3.486 20.547 -17.094 1 90.19 236 ASN B O 1
ATOM 4500 N N . THR B 1 237 ? 3.645 21.016 -14.969 1 92.69 237 THR B N 1
ATOM 4501 C CA . THR B 1 237 ? 2.225 20.797 -14.719 1 92.69 237 THR B CA 1
ATOM 4502 C C . THR B 1 237 ? 1.491 22.141 -14.586 1 92.69 237 THR B C 1
ATOM 4504 O O . THR B 1 237 ? 1.925 23.016 -13.836 1 92.69 237 THR B O 1
ATOM 4507 N N . PRO B 1 238 ? 0.428 22.344 -15.328 1 92.69 238 PRO B N 1
ATOM 4508 C CA . PRO B 1 238 ? -0.322 23.594 -15.188 1 92.69 238 PRO B CA 1
ATOM 4509 C C . PRO B 1 238 ? -0.755 23.875 -13.75 1 92.69 238 PRO B C 1
ATOM 4511 O O . PRO B 1 238 ? -1.293 22.984 -13.086 1 92.69 238 PRO B O 1
ATOM 4514 N N . PRO B 1 239 ? -0.455 25.094 -13.312 1 94.75 239 PRO B N 1
ATOM 4515 C CA . PRO B 1 239 ? -0.92 25.438 -11.961 1 94.75 239 PRO B CA 1
ATOM 4516 C C . PRO B 1 239 ? -2.439 25.359 -11.828 1 94.75 239 PRO B C 1
ATOM 4518 O O . PRO B 1 239 ? -3.16 25.781 -12.742 1 94.75 239 PRO B O 1
ATOM 4521 N N . LEU B 1 240 ? -2.871 24.844 -10.75 1 95.94 240 LEU B N 1
ATOM 4522 C CA . LEU B 1 240 ? -4.305 24.719 -10.523 1 95.94 240 LEU B CA 1
ATOM 4523 C C . LEU B 1 240 ? -4.98 26.078 -10.469 1 95.94 240 LEU B C 1
ATOM 4525 O O . LEU B 1 240 ? -6.121 26.234 -10.922 1 95.94 240 LEU B O 1
ATOM 4529 N N . PHE B 1 241 ? -4.281 27.125 -9.938 1 93.38 241 PHE B N 1
ATOM 4530 C CA . PHE B 1 241 ? -4.828 28.469 -9.812 1 93.38 241 PHE B CA 1
ATOM 4531 C C . PHE B 1 241 ? -5.184 29.047 -11.188 1 93.38 241 PHE B C 1
ATOM 4533 O O . PHE B 1 241 ? -6.059 29.906 -11.297 1 93.38 241 PHE B O 1
ATOM 4540 N N . ASP B 1 242 ? -4.57 28.5 -12.203 1 94.81 242 ASP B N 1
ATOM 4541 C CA . ASP B 1 242 ? -4.734 29.031 -13.555 1 94.81 242 ASP B CA 1
ATOM 4542 C C . ASP B 1 242 ? -5.539 28.078 -14.43 1 94.81 242 ASP B C 1
ATOM 4544 O O . ASP B 1 242 ? -5.762 28.344 -15.609 1 94.81 242 ASP B O 1
ATOM 4548 N N . HIS B 1 243 ? -5.887 27 -13.906 1 96.5 243 HIS B N 1
ATOM 4549 C CA . HIS B 1 243 ? -6.641 26.031 -14.688 1 96.5 243 HIS B CA 1
ATOM 4550 C C . HIS B 1 243 ? -7.988 26.594 -15.125 1 96.5 243 HIS B C 1
ATOM 4552 O O . HIS B 1 243 ? -8.703 27.203 -14.32 1 96.5 243 HIS B O 1
ATOM 4558 N N . PRO B 1 244 ? -8.414 26.375 -16.344 1 97.88 244 PRO B N 1
ATOM 4559 C CA . PRO B 1 244 ? -9.656 26.969 -16.859 1 97.88 244 PRO B CA 1
ATOM 4560 C C . PRO B 1 244 ? -10.883 26.531 -16.062 1 97.88 244 PRO B C 1
ATOM 4562 O O . PRO B 1 244 ? -11.773 27.359 -15.797 1 97.88 244 PRO B O 1
ATOM 4565 N N . THR B 1 245 ? -10.883 25.281 -15.648 1 98.31 245 THR B N 1
ATOM 4566 C CA . THR B 1 245 ? -12.016 24.766 -14.875 1 98.31 245 THR B CA 1
ATOM 4567 C C . THR B 1 245 ? -12.125 25.484 -13.539 1 98.31 245 THR B C 1
ATOM 4569 O O . THR B 1 245 ? -13.219 25.875 -13.125 1 98.31 245 THR B O 1
ATOM 4572 N N . ILE B 1 246 ? -11.039 25.703 -12.859 1 98.5 246 ILE B N 1
ATOM 4573 C CA . ILE B 1 246 ? -11.023 26.344 -11.555 1 98.5 246 ILE B CA 1
ATOM 4574 C C . ILE B 1 246 ? -11.414 27.812 -11.703 1 98.5 246 ILE B C 1
ATOM 4576 O O . ILE B 1 246 ? -12.211 28.344 -10.914 1 98.5 246 ILE B O 1
ATOM 4580 N N . LYS B 1 247 ? -10.898 28.5 -12.703 1 98.19 247 LYS B N 1
ATOM 4581 C CA . LYS B 1 247 ? -11.234 29.891 -12.961 1 98.19 247 LYS B CA 1
ATOM 4582 C C . LYS B 1 247 ? -12.719 30.062 -13.266 1 98.19 247 LYS B C 1
ATOM 4584 O O . LYS B 1 247 ? -13.367 30.969 -12.75 1 98.19 247 LYS B O 1
ATOM 4589 N N . LYS B 1 248 ? -13.18 29.172 -14.141 1 98.44 248 LYS B N 1
ATOM 4590 C CA . LYS B 1 248 ? -14.594 29.188 -14.492 1 98.44 248 LYS B CA 1
ATOM 4591 C C . LYS B 1 248 ? -15.469 29.062 -13.242 1 98.44 248 LYS B C 1
ATOM 4593 O O . LYS B 1 248 ? -16.453 29.797 -13.094 1 98.44 248 LYS B O 1
ATOM 4598 N N . ILE B 1 249 ? -15.141 28.172 -12.359 1 98.5 249 ILE B N 1
ATOM 4599 C CA . ILE B 1 249 ? -15.914 27.938 -11.148 1 98.5 249 ILE B CA 1
ATOM 4600 C C . ILE B 1 249 ? -15.797 29.141 -10.219 1 98.5 249 ILE B C 1
ATOM 4602 O O . ILE B 1 249 ? -16.797 29.609 -9.656 1 98.5 249 ILE B O 1
ATOM 4606 N N . ALA B 1 250 ? -14.617 29.672 -10.039 1 98.31 250 ALA B N 1
ATOM 4607 C CA . ALA B 1 250 ? -14.422 30.859 -9.195 1 98.31 250 ALA B CA 1
ATOM 4608 C C . ALA B 1 250 ? -15.297 32 -9.672 1 98.31 250 ALA B C 1
ATOM 4610 O O . ALA B 1 250 ? -15.891 32.719 -8.852 1 98.31 250 ALA B O 1
ATOM 4611 N N . ASP B 1 251 ? -15.477 32.188 -10.938 1 97.81 251 ASP B N 1
ATOM 4612 C CA . ASP B 1 251 ? -16.203 33.281 -11.547 1 97.81 251 ASP B CA 1
ATOM 4613 C C . ASP B 1 251 ? -17.703 33.188 -11.266 1 97.81 251 ASP B C 1
ATOM 4615 O O . ASP B 1 251 ? -18.438 34.156 -11.414 1 97.81 251 ASP B O 1
ATOM 4619 N N . LYS B 1 252 ? -18.094 32 -10.914 1 97.5 252 LYS B N 1
ATOM 4620 C CA . LYS B 1 252 ? -19.516 31.797 -10.609 1 97.5 252 LYS B CA 1
ATOM 4621 C C . LYS B 1 252 ? -19.891 32.469 -9.297 1 97.5 252 LYS B C 1
ATOM 4623 O O . LYS B 1 252 ? -21.078 32.719 -9.031 1 97.5 252 LYS B O 1
ATOM 4628 N N . TYR B 1 253 ? -18.953 32.719 -8.492 1 96.75 253 TYR B N 1
ATOM 4629 C CA . TYR B 1 253 ? -19.219 33.219 -7.148 1 96.75 253 TYR B CA 1
ATOM 4630 C C . TYR B 1 253 ? -18.672 34.625 -6.98 1 96.75 253 TYR B C 1
ATOM 4632 O O . TYR B 1 253 ? -17.625 34.969 -7.535 1 96.75 253 TYR B O 1
ATOM 4640 N N . GLU B 1 254 ? -19.312 35.438 -6.254 1 93.62 254 GLU B N 1
ATOM 4641 C CA . GLU B 1 254 ? -18.922 36.844 -6.035 1 93.62 254 GLU B CA 1
ATOM 4642 C C . GLU B 1 254 ? -17.703 36.906 -5.121 1 93.62 254 GLU B C 1
ATO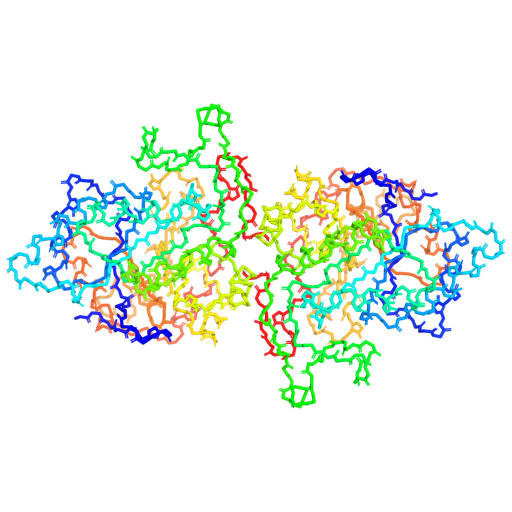M 4644 O O . GLU B 1 254 ? -17.734 36.438 -3.982 1 93.62 254 GLU B O 1
ATOM 4649 N N . ALA B 1 255 ? -16.672 37.469 -5.598 1 94.06 255 ALA B N 1
ATOM 4650 C CA . ALA B 1 255 ? -15.469 37.812 -4.828 1 94.06 255 ALA B CA 1
ATOM 4651 C C . ALA B 1 255 ? -14.805 36.531 -4.293 1 94.06 255 ALA B C 1
ATOM 4653 O O . ALA B 1 255 ? -14.406 36.5 -3.129 1 94.06 255 ALA B O 1
ATOM 4654 N N . VAL B 1 256 ? -14.852 35.5 -5.039 1 96.44 256 VAL B N 1
ATOM 4655 C CA . VAL B 1 256 ? -14.203 34.25 -4.668 1 96.44 256 VAL B CA 1
ATOM 4656 C C . VAL B 1 256 ? -12.992 34 -5.57 1 96.44 256 VAL B C 1
ATOM 4658 O O . VAL B 1 256 ? -13.086 34.156 -6.793 1 96.44 256 VAL B O 1
ATOM 4661 N N . THR B 1 257 ? -11.859 33.719 -5.023 1 96.31 257 THR B N 1
ATOM 4662 C CA . THR B 1 257 ? -10.625 33.5 -5.77 1 96.31 257 THR B CA 1
ATOM 4663 C C . THR B 1 257 ? -10.469 32 -6.094 1 96.31 257 THR B C 1
ATOM 4665 O O . THR B 1 257 ? -11.164 31.172 -5.523 1 96.31 257 THR B O 1
ATOM 4668 N N . THR B 1 258 ? -9.547 31.719 -7.008 1 97.06 258 THR B N 1
ATOM 4669 C CA . THR B 1 258 ? -9.266 30.328 -7.359 1 97.06 258 THR B CA 1
ATOM 4670 C C . THR B 1 258 ? -8.672 29.578 -6.172 1 97.06 258 THR B C 1
ATOM 4672 O O . THR B 1 258 ? -8.969 28.391 -5.973 1 97.06 258 THR B O 1
ATOM 4675 N N . SER B 1 259 ? -7.875 30.234 -5.391 1 95.56 259 SER B N 1
ATOM 4676 C CA . SER B 1 259 ? -7.316 29.625 -4.191 1 95.56 259 SER B CA 1
ATOM 4677 C C . SER B 1 259 ? -8.414 29.203 -3.223 1 95.56 259 SER B C 1
ATOM 4679 O O . SER B 1 259 ? -8.352 28.109 -2.641 1 95.56 259 SER B O 1
ATOM 4681 N N . GLN B 1 260 ? -9.367 30.047 -3.072 1 96.75 260 GLN B N 1
ATOM 4682 C CA . GLN B 1 260 ? -10.477 29.766 -2.17 1 96.75 260 GLN B CA 1
ATOM 4683 C C . GLN B 1 260 ? -11.32 28.594 -2.684 1 96.75 260 GLN B C 1
ATOM 4685 O O . GLN B 1 260 ? -11.797 27.781 -1.898 1 96.75 260 GLN B O 1
ATOM 4690 N N . VAL B 1 261 ? -11.477 28.516 -3.996 1 98.12 261 VAL B N 1
ATOM 4691 C CA . VAL B 1 261 ? -12.203 27.406 -4.609 1 98.12 261 VAL B CA 1
ATOM 4692 C C . VAL B 1 261 ? -11.492 26.094 -4.289 1 98.12 261 VAL B C 1
ATOM 4694 O O . VAL B 1 261 ? -12.133 25.125 -3.898 1 98.12 261 VAL B O 1
ATOM 4697 N N . LEU B 1 262 ? -10.195 26.109 -4.398 1 98.06 262 LEU B N 1
ATOM 4698 C CA . LEU B 1 262 ? -9.406 24.906 -4.18 1 98.06 262 LEU B CA 1
ATOM 4699 C C . LEU B 1 262 ? -9.484 24.453 -2.723 1 98.06 262 LEU B C 1
ATOM 4701 O O . LEU B 1 262 ? -9.68 23.281 -2.439 1 98.06 262 LEU B O 1
ATOM 4705 N N . LEU B 1 263 ? -9.344 25.344 -1.795 1 97.81 263 LEU B N 1
ATOM 4706 C CA . LEU B 1 263 ? -9.414 25.016 -0.376 1 97.81 263 LEU B CA 1
ATOM 4707 C C . LEU B 1 263 ? -10.812 24.547 0.009 1 97.81 263 LEU B C 1
ATOM 4709 O O . LEU B 1 263 ? -10.969 23.578 0.771 1 97.81 263 LEU B O 1
ATOM 4713 N N . ARG B 1 264 ? -11.828 25.234 -0.527 1 97.81 264 ARG B N 1
ATOM 4714 C CA . ARG B 1 264 ? -13.203 24.875 -0.196 1 97.81 264 ARG B CA 1
ATOM 4715 C C . ARG B 1 264 ? -13.578 23.516 -0.767 1 97.81 264 ARG B C 1
ATOM 4717 O O . ARG B 1 264 ? -14.336 22.766 -0.151 1 97.81 264 ARG B O 1
ATOM 4724 N N . TRP B 1 265 ? -13.008 23.234 -1.961 1 98.69 265 TRP B N 1
ATOM 4725 C CA . TRP B 1 265 ? -13.203 21.906 -2.551 1 98.69 265 TRP B CA 1
ATOM 4726 C C . TRP B 1 265 ? -12.82 20.812 -1.566 1 98.69 265 TRP B C 1
ATOM 4728 O O . TRP B 1 265 ? -13.562 19.844 -1.381 1 98.69 265 TRP B O 1
ATOM 4738 N N . ALA B 1 266 ? -11.75 20.922 -0.92 1 98.38 266 ALA B N 1
ATOM 4739 C CA . ALA B 1 266 ? -11.281 19.922 0.037 1 98.38 266 ALA B CA 1
ATOM 4740 C C . ALA B 1 266 ? -12.141 19.938 1.303 1 98.38 266 ALA B C 1
ATOM 4742 O O . ALA B 1 266 ? -12.648 18.891 1.721 1 98.38 266 ALA B O 1
ATOM 4743 N N . THR B 1 267 ? -12.391 21.094 1.869 1 98.12 267 THR B N 1
ATOM 4744 C CA . THR B 1 267 ? -13.039 21.172 3.174 1 98.12 267 THR B CA 1
ATOM 4745 C C . THR B 1 267 ? -14.508 20.781 3.074 1 98.12 267 THR B C 1
ATOM 4747 O O . THR B 1 267 ? -15.055 20.172 3.996 1 98.12 267 THR B O 1
ATOM 4750 N N . GLN B 1 268 ? -15.141 21.141 1.964 1 97.88 268 GLN B N 1
ATOM 4751 C CA . GLN B 1 268 ? -16.547 20.766 1.785 1 97.88 268 GLN B CA 1
ATOM 4752 C C . GLN B 1 268 ? -16.703 19.266 1.628 1 97.88 268 GLN B C 1
ATOM 4754 O O . GLN B 1 268 ? -17.781 18.719 1.885 1 97.88 268 GLN B O 1
ATOM 4759 N N . ARG B 1 269 ? -15.648 18.656 1.299 1 97.81 269 ARG B N 1
ATOM 4760 C CA . ARG B 1 269 ? -15.641 17.203 1.175 1 97.81 269 ARG B CA 1
ATOM 4761 C C . ARG B 1 269 ? -15.195 16.531 2.475 1 97.81 269 ARG B C 1
ATOM 4763 O O . ARG B 1 269 ? -14.93 15.328 2.508 1 97.81 269 ARG B O 1
ATOM 4770 N N . GLY B 1 270 ? -14.992 17.312 3.465 1 97.25 270 GLY B N 1
ATOM 4771 C CA . GLY B 1 270 ? -14.664 16.797 4.781 1 97.25 270 GLY B CA 1
ATOM 4772 C C . GLY B 1 270 ? -13.172 16.578 4.984 1 97.25 270 GLY B C 1
ATOM 4773 O O . GLY B 1 270 ? -12.758 15.969 5.969 1 97.25 270 GLY B O 1
ATOM 4774 N N . VAL B 1 271 ? -12.375 17.062 4.109 1 98.69 271 VAL B N 1
ATOM 4775 C CA . VAL B 1 271 ? -10.922 16.922 4.195 1 98.69 271 VAL B CA 1
ATOM 4776 C C . VAL B 1 271 ? -10.328 18.141 4.887 1 98.69 271 VAL B C 1
ATOM 4778 O O . VAL B 1 271 ? -10.609 19.281 4.504 1 98.69 271 VAL B O 1
ATOM 4781 N N . ALA B 1 272 ? -9.578 17.922 5.965 1 98.75 272 ALA B N 1
ATOM 4782 C CA . ALA B 1 272 ? -8.891 19.031 6.625 1 98.75 272 ALA B CA 1
ATOM 4783 C C . ALA B 1 272 ? -7.715 19.531 5.781 1 98.75 272 ALA B C 1
ATOM 4785 O O . ALA B 1 272 ? -7.16 18.781 4.98 1 98.75 272 ALA B O 1
ATOM 4786 N N . ILE B 1 273 ? -7.43 20.828 5.934 1 98.56 273 ILE B N 1
ATOM 4787 C CA . ILE B 1 273 ? -6.355 21.406 5.137 1 98.56 273 ILE B CA 1
ATOM 4788 C C . ILE B 1 273 ? -5.406 22.203 6.039 1 98.56 273 ILE B C 1
ATOM 4790 O O . ILE B 1 273 ? -5.793 22.625 7.129 1 98.56 273 ILE B O 1
ATOM 4794 N N . ILE B 1 274 ? -4.152 22.359 5.59 1 98.38 274 ILE B N 1
ATOM 4795 C CA . ILE B 1 274 ? -3.123 23.062 6.355 1 98.38 274 ILE B CA 1
ATOM 4796 C C . ILE B 1 274 ? -2.309 23.953 5.426 1 98.38 274 ILE B C 1
ATOM 4798 O O . ILE B 1 274 ? -1.077 23.891 5.418 1 98.38 274 ILE B O 1
ATOM 4802 N N . PRO B 1 275 ? -2.99 24.828 4.691 1 96.06 275 PRO B N 1
ATOM 4803 C CA . PRO B 1 275 ? -2.244 25.703 3.779 1 96.06 275 PRO B CA 1
ATOM 4804 C C . PRO B 1 275 ? -1.303 26.656 4.508 1 96.06 275 PRO B C 1
ATOM 4806 O O . PRO B 1 275 ? -1.598 27.078 5.625 1 96.06 275 PRO B O 1
ATOM 4809 N N . LYS B 1 276 ? -0.261 26.969 3.828 1 92.25 276 LYS B N 1
ATOM 4810 C CA . LYS B 1 276 ? 0.701 27.922 4.363 1 92.25 276 LYS B CA 1
ATOM 4811 C C . LYS B 1 276 ? 0.39 29.344 3.891 1 92.25 276 LYS B C 1
ATOM 4813 O O . LYS B 1 276 ? -0.091 29.547 2.771 1 92.25 276 LYS B O 1
ATOM 4818 N N . SER B 1 277 ? 0.554 30.297 4.789 1 88.06 277 SER B N 1
ATOM 4819 C CA . SER B 1 277 ? 0.512 31.703 4.418 1 88.06 277 SER B CA 1
ATOM 4820 C C . SER B 1 277 ? 1.286 32.562 5.41 1 88.06 277 SER B C 1
ATOM 4822 O O . SER B 1 277 ? 1.344 32.25 6.602 1 88.06 277 SER B O 1
ATOM 4824 N N . SER B 1 278 ? 1.976 33.562 4.902 1 84.88 278 SER B N 1
ATOM 4825 C CA . SER B 1 278 ? 2.67 34.5 5.762 1 84.88 278 SER B CA 1
ATOM 4826 C C . SER B 1 278 ? 1.903 35.812 5.863 1 84.88 278 SER B C 1
ATOM 4828 O O . SER B 1 278 ? 2.289 36.719 6.621 1 84.88 278 SER B O 1
ATOM 4830 N N . LYS B 1 279 ? 0.846 35.906 5.129 1 90.5 279 LYS B N 1
ATOM 4831 C CA . LYS B 1 279 ? 0.087 37.156 5.09 1 90.5 279 LYS B CA 1
ATOM 4832 C C . LYS B 1 279 ? -1.173 37.062 5.945 1 90.5 279 LYS B C 1
ATOM 4834 O O . LYS B 1 279 ? -1.954 36.125 5.805 1 90.5 279 LYS B O 1
ATOM 4839 N N . LYS B 1 280 ? -1.318 38.062 6.695 1 91.19 280 LYS B N 1
ATOM 4840 C CA . LYS B 1 280 ? -2.432 38.094 7.641 1 91.19 280 LYS B CA 1
ATOM 4841 C C . LYS B 1 280 ? -3.771 38 6.914 1 91.19 280 LYS B C 1
ATOM 4843 O O . LYS B 1 280 ? -4.66 37.25 7.344 1 91.19 280 LYS B O 1
ATOM 4848 N N . GLU B 1 281 ? -3.898 38.75 5.891 1 91.69 281 GLU B N 1
ATOM 4849 C CA . GLU B 1 281 ? -5.152 38.781 5.148 1 91.69 281 GLU B CA 1
ATOM 4850 C C . GLU B 1 281 ? -5.496 37.406 4.594 1 91.69 281 GLU B C 1
ATOM 4852 O O . GLU B 1 281 ? -6.645 36.969 4.684 1 91.69 281 GLU B O 1
ATOM 4857 N N . ARG B 1 282 ? -4.496 36.719 4.059 1 92.44 282 ARG B N 1
ATOM 4858 C CA . ARG B 1 282 ? -4.703 35.406 3.504 1 92.44 282 ARG B CA 1
ATOM 4859 C C . ARG B 1 282 ? -5.031 34.406 4.602 1 92.44 282 ARG B C 1
ATOM 4861 O O . ARG B 1 282 ? -5.824 33.469 4.391 1 92.44 282 ARG B O 1
ATOM 4868 N N . LEU B 1 283 ? -4.418 34.531 5.73 1 94.69 283 LEU B N 1
ATOM 4869 C CA . LEU B 1 283 ? -4.703 33.688 6.871 1 94.69 283 LEU B CA 1
ATOM 4870 C C . LEU B 1 283 ? -6.176 33.781 7.262 1 94.69 283 LEU B C 1
ATOM 4872 O O . LEU B 1 283 ? -6.832 32.75 7.453 1 94.69 283 LEU B O 1
ATOM 4876 N N . LEU B 1 284 ? -6.609 34.969 7.363 1 93.75 284 LEU B N 1
ATOM 4877 C CA . LEU B 1 284 ? -8 35.188 7.746 1 93.75 284 LEU B CA 1
ATOM 4878 C C . LEU B 1 284 ? -8.945 34.594 6.691 1 93.75 284 LEU B C 1
ATOM 4880 O O . LEU B 1 284 ? -9.953 33.969 7.031 1 93.75 284 LEU B O 1
ATOM 4884 N N . GLU B 1 285 ? -8.625 34.844 5.469 1 93.38 285 GLU B N 1
ATOM 4885 C CA . GLU B 1 285 ? -9.438 34.344 4.371 1 93.38 285 GLU B CA 1
ATOM 4886 C C . GLU B 1 285 ? -9.531 32.812 4.402 1 93.38 285 GLU B C 1
ATOM 4888 O O . GLU B 1 285 ? -10.602 32.25 4.191 1 93.38 285 GLU B O 1
ATOM 4893 N N . ASN B 1 286 ? -8.414 32.188 4.625 1 94.75 286 ASN B N 1
ATOM 4894 C CA . ASN B 1 286 ? -8.383 30.734 4.695 1 94.75 286 ASN B CA 1
ATOM 4895 C C . ASN B 1 286 ? -9.227 30.203 5.859 1 94.75 286 ASN B C 1
ATOM 4897 O O . ASN B 1 286 ? -9.945 29.219 5.715 1 94.75 286 ASN B O 1
ATOM 4901 N N . LEU B 1 287 ? -9.156 30.891 6.941 1 95 287 LEU B N 1
ATOM 4902 C CA . LEU B 1 287 ? -9.844 30.469 8.156 1 95 287 LEU B CA 1
ATOM 4903 C C . LEU B 1 287 ? -11.359 30.547 7.973 1 95 287 LEU B C 1
ATOM 4905 O O . LEU B 1 287 ? -12.109 29.797 8.594 1 95 287 LEU B O 1
ATOM 4909 N N . THR B 1 288 ? -11.789 31.453 7.086 1 93.12 288 THR B N 1
ATOM 4910 C CA . THR B 1 288 ? -13.211 31.719 6.977 1 93.12 288 THR B CA 1
ATOM 4911 C C . THR B 1 288 ? -13.75 31.25 5.629 1 93.12 288 THR B C 1
ATOM 4913 O O . THR B 1 288 ? -14.758 31.766 5.137 1 93.12 288 THR B O 1
ATOM 4916 N N . ILE B 1 289 ? -13.094 30.312 5.047 1 94.25 289 ILE B N 1
ATOM 4917 C CA . ILE B 1 289 ? -13.406 29.891 3.688 1 94.25 289 ILE B CA 1
ATOM 4918 C C . ILE B 1 289 ? -14.828 29.312 3.637 1 94.25 289 ILE B C 1
ATOM 4920 O O . ILE B 1 289 ? -15.531 29.484 2.641 1 94.25 289 ILE B O 1
ATOM 4924 N N . ASP B 1 290 ? -15.32 28.625 4.68 1 93.81 290 ASP B N 1
ATOM 4925 C CA . ASP B 1 290 ? -16.656 28.031 4.707 1 93.81 290 ASP B CA 1
ATOM 4926 C C . ASP B 1 290 ? -17.734 29.094 4.758 1 93.81 290 ASP B C 1
ATOM 4928 O O . ASP B 1 290 ? -18.875 28.844 4.359 1 93.81 290 ASP B O 1
ATOM 4932 N N . GLN B 1 291 ? -17.391 30.25 5.23 1 93.56 291 GLN B N 1
ATOM 4933 C CA . GLN B 1 291 ? -18.328 31.375 5.281 1 93.56 291 GLN B CA 1
ATOM 4934 C C . GLN B 1 291 ? -18.328 32.156 3.961 1 93.56 291 GLN B C 1
ATOM 4936 O O . GLN B 1 291 ? -19.328 32.781 3.623 1 93.56 291 GLN B O 1
ATOM 4941 N N . LYS B 1 292 ? -17.266 32.031 3.279 1 93.06 292 LYS B N 1
ATOM 4942 C CA . LYS B 1 292 ? -17.094 32.812 2.062 1 93.06 292 LYS B CA 1
ATOM 4943 C C . LYS B 1 292 ? -17.844 32.188 0.889 1 93.06 292 LYS B C 1
ATOM 4945 O O . LYS B 1 292 ? -18.422 32.906 0.069 1 93.06 292 LYS B O 1
ATOM 4950 N N . VAL B 1 293 ? -17.797 30.859 0.847 1 96.38 293 VAL B N 1
ATOM 4951 C CA . VAL B 1 293 ? -18.375 30.25 -0.342 1 96.38 293 VAL B CA 1
ATOM 4952 C C . VAL B 1 293 ? -18.797 28.812 -0.033 1 96.38 293 VAL B C 1
ATOM 4954 O O . VAL B 1 293 ? -18.125 28.125 0.752 1 96.38 293 VAL B O 1
ATOM 4957 N N . THR B 1 294 ? -19.906 28.359 -0.562 1 97.88 294 THR B N 1
ATOM 4958 C CA . THR B 1 294 ? -20.328 26.969 -0.677 1 97.88 294 THR B CA 1
ATOM 4959 C C . THR B 1 294 ? -20.438 26.547 -2.143 1 97.88 294 THR B C 1
ATOM 4961 O O . THR B 1 294 ? -21.25 27.094 -2.891 1 97.88 294 THR B O 1
ATOM 4964 N N . LEU B 1 295 ? -19.547 25.641 -2.512 1 98.5 295 LEU B N 1
ATOM 4965 C CA . LEU B 1 295 ? -19.531 25.188 -3.898 1 98.5 295 LEU B CA 1
ATOM 4966 C C . LEU B 1 295 ? -20.719 24.266 -4.188 1 98.5 295 LEU B C 1
ATOM 4968 O O . LEU B 1 295 ? -21.094 23.453 -3.35 1 98.5 295 LEU B O 1
ATOM 4972 N N . ALA B 1 296 ? -21.25 24.438 -5.375 1 98.5 296 ALA B N 1
ATOM 4973 C CA . ALA B 1 296 ? -22.297 23.531 -5.816 1 98.5 296 ALA B CA 1
ATOM 4974 C C . ALA B 1 296 ? -21.766 22.109 -6.031 1 98.5 296 ALA B C 1
ATOM 4976 O O . ALA B 1 296 ? -20.562 21.938 -6.293 1 98.5 296 ALA B O 1
ATOM 4977 N N . GLU B 1 297 ? -22.672 21.188 -5.922 1 98.31 297 GLU B N 1
ATOM 4978 C CA . GLU B 1 297 ? -22.281 19.797 -6.117 1 98.31 297 GLU B CA 1
ATOM 4979 C C . GLU B 1 297 ? -21.641 19.578 -7.488 1 98.31 297 GLU B C 1
ATOM 4981 O O . GLU B 1 297 ? -20.703 18.812 -7.629 1 98.31 297 GLU B O 1
ATOM 4986 N N . GLU B 1 298 ? -22.172 20.203 -8.391 1 98.38 298 GLU B N 1
ATOM 4987 C CA . GLU B 1 298 ? -21.641 20.109 -9.75 1 98.38 298 GLU B CA 1
ATOM 4988 C C . GLU B 1 298 ? -20.219 20.641 -9.82 1 98.38 298 GLU B C 1
ATOM 4990 O O . GLU B 1 298 ? -19.375 20.094 -10.547 1 98.38 298 GLU B O 1
ATOM 4995 N N . ASP B 1 299 ? -19.953 21.766 -9.117 1 98.69 299 ASP B N 1
ATOM 4996 C CA . ASP B 1 299 ? -18.609 22.328 -9.07 1 98.69 299 ASP B CA 1
ATOM 4997 C C . ASP B 1 299 ? -17.625 21.359 -8.445 1 98.69 299 ASP B C 1
ATOM 4999 O O . ASP B 1 299 ? -16.516 21.156 -8.977 1 98.69 299 ASP B O 1
ATOM 5003 N N . LEU B 1 300 ? -18.062 20.75 -7.336 1 98.75 300 LEU B N 1
ATOM 5004 C CA . LEU B 1 300 ? -17.219 19.766 -6.676 1 98.75 300 LEU B CA 1
ATOM 5005 C C . LEU B 1 300 ? -16.891 18.625 -7.625 1 98.75 300 LEU B C 1
ATOM 5007 O O . LEU B 1 300 ? -15.734 18.188 -7.691 1 98.75 300 LEU B O 1
ATOM 5011 N N . ARG B 1 301 ? -17.875 18.141 -8.383 1 98.31 301 ARG B N 1
ATOM 5012 C CA . ARG B 1 301 ? -17.672 17.031 -9.312 1 98.31 301 ARG B CA 1
ATOM 5013 C C . ARG B 1 301 ? -16.719 17.422 -10.438 1 98.31 301 ARG B C 1
ATOM 5015 O O . ARG B 1 301 ? -15.859 16.625 -10.828 1 98.31 301 ARG B O 1
ATOM 5022 N N . GLU B 1 302 ? -16.891 18.625 -10.922 1 98.69 302 GLU B N 1
ATOM 5023 C CA . GLU B 1 302 ? -16.031 19.094 -12 1 98.69 302 GLU B CA 1
ATOM 5024 C C . GLU B 1 302 ? -14.578 19.203 -11.555 1 98.69 302 GLU B C 1
ATOM 5026 O O . GLU B 1 302 ? -13.664 18.875 -12.305 1 98.69 302 GLU B O 1
ATOM 5031 N N . ILE B 1 303 ? -14.383 19.719 -10.336 1 98.75 303 ILE B N 1
ATOM 5032 C CA . ILE B 1 303 ? -13.031 19.844 -9.805 1 98.75 303 ILE B CA 1
ATOM 5033 C C . ILE B 1 303 ? -12.422 18.453 -9.609 1 98.75 303 ILE B C 1
ATOM 5035 O O . ILE B 1 303 ? -11.281 18.219 -10.008 1 98.75 303 ILE B O 1
ATOM 5039 N N . SER B 1 304 ? -13.203 17.547 -9.039 1 98.69 304 SER B N 1
ATOM 5040 C CA . SER B 1 304 ? -12.719 16.188 -8.797 1 98.69 304 SER B CA 1
ATOM 5041 C C . SER B 1 304 ? -12.398 15.469 -10.109 1 98.69 304 SER B C 1
ATOM 5043 O O . SER B 1 304 ? -11.539 14.594 -10.148 1 98.69 304 SER B O 1
ATOM 5045 N N . ALA B 1 305 ? -13.047 15.859 -11.203 1 98.44 305 ALA B N 1
ATOM 5046 C CA . ALA B 1 305 ? -12.852 15.234 -12.508 1 98.44 305 ALA B CA 1
ATOM 5047 C C . ALA B 1 305 ? -11.5 15.617 -13.109 1 98.44 305 ALA B C 1
ATOM 5049 O O . ALA B 1 305 ? -11.07 15.031 -14.102 1 98.44 305 ALA B O 1
ATOM 5050 N N . LEU B 1 306 ? -10.773 16.547 -12.461 1 98.19 306 LEU B N 1
ATOM 5051 C CA . LEU B 1 306 ? -9.445 16.938 -12.922 1 98.19 306 LEU B CA 1
ATOM 5052 C C . LEU B 1 306 ? -8.391 15.914 -12.5 1 98.19 306 LEU B C 1
ATOM 5054 O O . LEU B 1 306 ? -7.219 16.047 -12.852 1 98.19 306 LEU B O 1
ATOM 5058 N N . ASN B 1 307 ? -8.789 14.859 -11.812 1 98 307 ASN B N 1
ATOM 5059 C CA . ASN B 1 307 ? -7.863 13.859 -11.289 1 98 307 ASN B CA 1
ATOM 5060 C C . ASN B 1 307 ? -7.012 13.25 -12.398 1 98 307 ASN B C 1
ATOM 5062 O O . ASN B 1 307 ? -7.531 12.852 -13.445 1 98 307 ASN B O 1
ATOM 5066 N N . GLN B 1 308 ? -5.785 13.25 -12.18 1 95.62 308 GLN B N 1
ATOM 5067 C CA . GLN B 1 308 ? -4.816 12.625 -13.07 1 95.62 308 GLN B CA 1
ATOM 5068 C C . GLN B 1 308 ? -3.953 11.609 -12.328 1 95.62 308 GLN B C 1
ATOM 5070 O O . GLN B 1 308 ? -3.01 11.055 -12.891 1 95.62 308 GLN B O 1
ATOM 5075 N N . ASN B 1 309 ? -4.254 11.398 -11.086 1 95.44 309 ASN B N 1
ATOM 5076 C CA . ASN B 1 309 ? -3.426 10.578 -10.203 1 95.44 309 ASN B CA 1
ATOM 5077 C C . ASN B 1 309 ? -1.975 11.047 -10.195 1 95.44 309 ASN B C 1
ATOM 5079 O O . ASN B 1 309 ? -1.054 10.234 -10.195 1 95.44 309 ASN B O 1
ATOM 5083 N N . LEU B 1 310 ? -1.797 12.352 -10.289 1 95.75 310 LEU B N 1
ATOM 5084 C CA . LEU B 1 310 ? -0.469 12.953 -10.336 1 95.75 310 LEU B CA 1
ATOM 5085 C C . LEU B 1 310 ? 0.039 13.242 -8.922 1 95.75 310 LEU B C 1
ATOM 5087 O O . LEU B 1 310 ? -0.494 14.109 -8.234 1 95.75 310 LEU B O 1
ATOM 5091 N N . ARG B 1 311 ? 1.023 12.5 -8.508 1 96.56 311 ARG B N 1
ATOM 5092 C CA . ARG B 1 311 ? 1.642 12.664 -7.195 1 96.56 311 ARG B CA 1
ATOM 5093 C C . ARG B 1 311 ? 3.008 13.328 -7.312 1 96.56 311 ARG B C 1
ATOM 5095 O O . ARG B 1 311 ? 3.844 12.906 -8.109 1 96.56 311 ARG B O 1
ATOM 5102 N N . PHE B 1 312 ? 3.264 14.344 -6.547 1 95.62 312 PHE B N 1
ATOM 5103 C CA . PHE B 1 312 ? 4.539 15.047 -6.578 1 95.62 312 PHE B CA 1
ATOM 5104 C C . PHE B 1 312 ? 5.477 14.531 -5.496 1 95.62 312 PHE B C 1
ATOM 5106 O O . PHE B 1 312 ? 6.688 14.43 -5.711 1 95.62 312 PHE B O 1
ATOM 5113 N N . ASN B 1 313 ? 4.934 14.258 -4.328 1 95.44 313 ASN B N 1
ATOM 5114 C CA . ASN B 1 313 ? 5.727 13.711 -3.229 1 95.44 313 ASN B CA 1
ATOM 5115 C C . ASN B 1 313 ? 5.738 12.188 -3.248 1 95.44 313 ASN B C 1
ATOM 5117 O O . ASN B 1 313 ? 5.184 11.547 -2.352 1 95.44 313 ASN B O 1
ATOM 5121 N N . ASP B 1 314 ? 6.434 11.586 -4.207 1 95.88 314 ASP B N 1
ATOM 5122 C CA . ASP B 1 314 ? 6.531 10.141 -4.383 1 95.88 314 ASP B CA 1
ATOM 5123 C C . ASP B 1 314 ? 7.898 9.625 -3.939 1 95.88 314 ASP B C 1
ATOM 5125 O O . ASP B 1 314 ? 8.914 9.914 -4.57 1 95.88 314 ASP B O 1
ATOM 5129 N N . PRO B 1 315 ? 7.941 8.797 -2.902 1 97.69 315 PRO B N 1
ATOM 5130 C CA . PRO B 1 315 ? 9.219 8.281 -2.406 1 97.69 315 PRO B CA 1
ATOM 5131 C C . PRO B 1 315 ? 9.961 7.445 -3.447 1 97.69 315 PRO B C 1
ATOM 5133 O O . PRO B 1 315 ? 11.164 7.188 -3.295 1 97.69 315 PRO B O 1
ATOM 5136 N N . TRP B 1 316 ? 9.344 7.012 -4.535 1 97.19 316 TRP B N 1
ATOM 5137 C CA . TRP B 1 316 ? 10.016 6.297 -5.617 1 97.19 316 TRP B CA 1
ATOM 5138 C C . TRP B 1 316 ? 11.164 7.121 -6.184 1 97.19 316 TRP B C 1
ATOM 5140 O O . TRP B 1 316 ? 12.195 6.57 -6.574 1 97.19 316 TRP B O 1
ATOM 5150 N N . ASP B 1 317 ? 11.023 8.461 -6.113 1 94.12 317 ASP B N 1
ATOM 5151 C CA . ASP B 1 317 ? 11.969 9.344 -6.789 1 94.12 317 ASP B CA 1
ATOM 5152 C C . ASP B 1 317 ? 12.969 9.938 -5.797 1 94.12 317 ASP B C 1
ATOM 5154 O O . ASP B 1 317 ? 13.766 10.812 -6.156 1 94.12 317 ASP B O 1
ATOM 5158 N N . TRP B 1 318 ? 12.906 9.469 -4.527 1 95.12 318 TRP B N 1
ATOM 5159 C CA . TRP B 1 318 ? 13.773 10.039 -3.508 1 95.12 318 TRP B CA 1
ATOM 5160 C C . TRP B 1 318 ? 15.188 9.469 -3.611 1 95.12 318 TRP B C 1
ATOM 5162 O O . TRP B 1 318 ? 15.383 8.266 -3.428 1 95.12 318 TRP B O 1
ATOM 5172 N N . ASN B 1 319 ? 16.188 10.211 -3.744 1 94.31 319 ASN B N 1
ATOM 5173 C CA . ASN B 1 319 ? 17.609 9.875 -3.645 1 94.31 319 ASN B CA 1
ATOM 5174 C C . ASN B 1 319 ? 17.938 8.594 -4.402 1 94.31 319 ASN B C 1
ATOM 5176 O O . ASN B 1 319 ? 18.656 7.73 -3.893 1 94.31 319 ASN B O 1
ATOM 5180 N N . ASN B 1 320 ? 17.25 8.312 -5.492 1 91.12 320 ASN B N 1
ATOM 5181 C CA . ASN B 1 320 ? 17.484 7.109 -6.281 1 91.12 320 ASN B CA 1
ATOM 5182 C C . ASN B 1 320 ? 17.203 5.844 -5.477 1 91.12 320 ASN B C 1
ATOM 5184 O O . ASN B 1 320 ? 17.781 4.793 -5.734 1 91.12 320 ASN B O 1
ATOM 5188 N N . SER B 1 321 ? 16.359 5.906 -4.426 1 95.12 321 SER B N 1
ATOM 5189 C CA . SER B 1 321 ? 16.203 4.797 -3.49 1 95.12 321 SER B CA 1
ATOM 5190 C C . SER B 1 321 ? 14.969 3.975 -3.809 1 95.12 321 SER B C 1
ATOM 5192 O O . SER B 1 321 ? 14.82 2.848 -3.328 1 95.12 321 SER B O 1
ATOM 5194 N N . LYS B 1 322 ? 14.031 4.395 -4.574 1 97.31 322 LYS B N 1
ATOM 5195 C CA . LYS B 1 322 ? 12.938 3.645 -5.191 1 97.31 322 LYS B CA 1
ATOM 5196 C C . LYS B 1 322 ? 12.062 2.982 -4.133 1 97.31 322 LYS B C 1
ATOM 5198 O O . LYS B 1 322 ? 11.789 1.782 -4.211 1 97.31 322 LYS B O 1
ATOM 5203 N N . PHE B 1 323 ? 11.617 3.732 -3.1 1 98.31 323 PHE B N 1
ATOM 5204 C CA . PHE B 1 323 ? 10.641 3.225 -2.143 1 98.31 323 PHE B CA 1
ATOM 5205 C C . PHE B 1 323 ? 9.258 3.115 -2.781 1 98.31 323 PHE B C 1
ATOM 5207 O O . PHE B 1 323 ? 8.703 4.113 -3.248 1 98.31 323 PHE B O 1
ATOM 5214 N N . PRO B 1 324 ? 8.633 1.939 -2.771 1 98.5 324 PRO B N 1
ATOM 5215 C CA . PRO B 1 324 ? 7.461 1.684 -3.613 1 98.5 324 PRO B CA 1
ATOM 5216 C C . PRO B 1 324 ? 6.145 1.918 -2.879 1 98.5 324 PRO B C 1
ATOM 5218 O O . PRO B 1 324 ? 5.188 1.157 -3.059 1 98.5 324 PRO B O 1
ATOM 5221 N N . ILE B 1 325 ? 5.98 2.926 -2.164 1 98.44 325 ILE B N 1
ATOM 5222 C CA . ILE B 1 325 ? 4.867 3.125 -1.246 1 98.44 325 ILE B CA 1
ATOM 5223 C C . ILE B 1 325 ? 3.559 3.201 -2.031 1 98.44 325 ILE B C 1
ATOM 5225 O O . ILE B 1 325 ? 2.539 2.652 -1.608 1 98.44 325 ILE B O 1
ATOM 5229 N N . PHE B 1 326 ? 3.545 3.83 -3.188 1 96.88 326 PHE B N 1
ATOM 5230 C CA . PHE B 1 326 ? 2.301 4.078 -3.906 1 96.88 326 PHE B CA 1
ATOM 5231 C C . PHE B 1 326 ? 2.248 3.271 -5.195 1 96.88 326 PHE B C 1
ATOM 5233 O O . PHE B 1 326 ? 1.598 3.674 -6.164 1 96.88 326 PHE B O 1
ATOM 5240 N N . GLN B 1 327 ? 2.984 2.1 -5.129 1 91.94 327 GLN B N 1
ATOM 5241 C CA . GLN B 1 327 ? 3.031 1.249 -6.312 1 91.94 327 GLN B CA 1
ATOM 5242 C C . GLN B 1 327 ? 2.244 -0.04 -6.094 1 91.94 327 GLN B C 1
ATOM 5244 O O . GLN B 1 327 ? 2.098 -0.5 -4.961 1 91.94 327 GLN B O 1
#

InterPro domains:
  IPR018170 Aldo/keto reductase, conserved site [PS00062] (155-172)
  IPR018170 Aldo/keto reductase, conserved site [PS00063] (274-289)
  IPR018170 Aldo/keto reductase, conserved site [PS00798] (39-56)
  IPR020471 Aldo-keto reductase [PIRSF000097] (2-327)
  IPR020471 Aldo-keto reductase [PR00069] (35-59)
  IPR020471 Aldo-keto reductase [PR00069] (95-113)
  IPR020471 Aldo-keto reductase [PR00069] (155-172)
  IPR020471 Aldo-keto reductase [PR00069] (189-218)
  IPR020471 Aldo-keto reductase [PR00069] (240-264)
  IPR020471 Aldo-keto reductase [PTHR11732] (4-308)
  IPR023210 NADP-dependent oxidoreductase domain [PF00248] (22-307)
  IPR036812 NAD(P)-dependent oxidoreductase domain superfamily [G3DSA:3.20.20.100] (2-325)
  IPR036812 NAD(P)-dependent oxidoreductase domain superfamily [SSF51430] (1-319)